Protein AF-A0A7J9XKJ0-F1 (afdb_monomer)

Foldseek 3Di:
DDYDDDDDDDDDDDDDDDDDDDDDDDDDDDDDDDDDDDDDDDDDDDDDDDDDDDDDDDDDDDDDDDDDDDDDDDPDPPVVVVVVVVVVVVVVPPPPPDDDDDDDDDPDDQADEAEEEEADFAQDCFQLQADDPVSQLNLLQQFWFQWAAAFQGADTDGWQFPDWDDPDQFKIKTFGDPPAAWLVRHHQWLVLLQLLLLLSCLQVHPNHDNVLCVQWPHWDDPDRGMIMTGGPGGFLCVSQSRRFSSRGRADPVQADSRDGRPDDPGIHRGQWDFPDDDGQAKTKTAGGPRHDTDFFASYGIYMYGHDNALVVLLVCQLVVVHFKYFDDNALVSVVVQVPRPQKDKDWAFEFKFKWKFFQCDDDFDLVDLLLLLLLLLQDDLVCLCCFLRVPQWFFAQFLGDPQAPLDDNQLCVVRPHRDLVVSVCSCVVVVHDPQGEFEEEEECPPVHNSVVVSVVVSQVRSVVSRNYDYHYDYDHDVVSLVCQLVVVGRMYMDIDHASGRHCLSRQVQDQDAPHPSNSRHHDVLLVVLSSQLRSDPPSVSVSVSSNVSRNVCSSSVSMGIRIGGIGMMMGGPQWDQQNSCGHHGNHRHNSRIGGHPDD

Sequence (599 aa):
MLCGYPDRNAPPLGPPAAKAAVVAPVCCEGGLRGVAYLDRHWIGTTLHGPTPTQREGAPLQCRASRPQTGDRWGEIVTTRRRRLLAAVAAGVLAIGIAGCGQGGDDSGGAGGTVTMGTTDKVTSLDPAGAYDLGSWTLISNMYQKLLTIPPGGNTPEPDAAQGCEFTDDTTYECTLQPGLTFWNGNELTAQDVVHTFRRMVAIDDPDGPAVLFASMESVAATDERTVVFTLKQPDATWPFVLTTPAASIVDADVFPADALLPGTEVVGSGPYQLEQYENGQLAAFGASDSYQGAAQPANDSFIVQYFEQPSALKLAIQQGEVDVAYRSLSPTDIQALRGVEGVKIVEGQGTEIRYMVFYVQGQGPSTNPAVRQAVAQLIDREAIARNAYQGTVEPLYSLIPEGLKYHTDAFRQVYGEPSADKARRILADAGVATPVALTLGYTPSHYGPNLVDEYTEVKRQLEASGLFRVKLASAEWTQYQQLYKEGAYGGYGLGWFPDFPDADNYTAPFLLQDNFYANGYSNPRVTELVAQEQATTDDAARAAAFEEIQRITARQVPVVPIWQGKQIAVAREGVTGIEQTFDPSFIFRFWLVGKSSEQ

Structure (mmCIF, N/CA/C/O backbone):
data_AF-A0A7J9XKJ0-F1
#
_entry.id   AF-A0A7J9XKJ0-F1
#
loop_
_atom_site.group_PDB
_atom_site.id
_atom_site.type_symbol
_atom_site.label_atom_id
_atom_site.label_alt_id
_atom_site.label_comp_id
_atom_site.label_asym_id
_atom_site.label_entity_id
_atom_site.label_seq_id
_atom_site.pdbx_PDB_ins_code
_atom_site.Cartn_x
_atom_site.Cartn_y
_atom_site.Cartn_z
_atom_site.occupancy
_atom_site.B_iso_or_equiv
_atom_site.auth_seq_id
_atom_site.auth_comp_id
_atom_site.auth_asym_id
_atom_site.auth_atom_id
_atom_site.pdbx_PDB_model_num
ATOM 1 N N . MET A 1 1 ? 13.213 71.606 8.385 1.00 28.48 1 MET A N 1
ATOM 2 C CA . MET A 1 1 ? 14.656 71.832 8.621 1.00 28.48 1 MET A CA 1
ATOM 3 C C . MET A 1 1 ? 15.349 70.476 8.551 1.00 28.48 1 MET A C 1
ATOM 5 O O . MET A 1 1 ? 15.040 69.638 9.378 1.00 28.48 1 MET A O 1
ATOM 9 N N . LEU A 1 2 ? 15.977 70.188 7.400 1.00 27.09 2 LEU A N 1
ATOM 10 C CA . LEU A 1 2 ? 17.412 69.857 7.204 1.00 27.09 2 LEU A CA 1
ATOM 11 C C . LEU A 1 2 ? 17.738 68.363 7.461 1.00 27.09 2 LEU A C 1
ATOM 13 O O . LEU A 1 2 ? 17.717 67.937 8.603 1.00 27.09 2 LEU A O 1
ATOM 17 N N . CYS A 1 3 ? 17.791 67.521 6.412 1.00 25.05 3 CYS A N 1
ATOM 18 C CA . CYS A 1 3 ? 18.970 67.115 5.588 1.00 25.05 3 CYS A CA 1
ATOM 19 C C . CYS A 1 3 ? 19.741 65.921 6.212 1.00 25.05 3 CYS A C 1
ATOM 21 O O . CYS A 1 3 ? 20.040 65.982 7.392 1.00 25.05 3 CYS A O 1
ATOM 23 N N . GLY A 1 4 ? 20.136 64.833 5.530 1.00 23.56 4 GLY A N 1
ATOM 24 C CA . GLY A 1 4 ? 20.135 64.480 4.105 1.00 23.56 4 GLY A CA 1
ATOM 25 C C . GLY A 1 4 ? 20.572 63.013 3.851 1.00 23.56 4 GLY A C 1
ATOM 26 O O . GLY A 1 4 ? 20.922 62.291 4.780 1.00 23.56 4 GLY A O 1
ATOM 27 N N . TYR A 1 5 ? 20.515 62.603 2.578 1.00 28.86 5 TYR A N 1
ATOM 28 C CA . TYR A 1 5 ? 21.015 61.343 1.973 1.00 28.86 5 TYR A CA 1
ATOM 29 C C . TYR A 1 5 ? 22.473 61.525 1.464 1.00 28.86 5 TYR A C 1
ATOM 31 O O . TYR A 1 5 ? 22.868 62.688 1.313 1.00 28.86 5 TYR A O 1
ATOM 39 N N . PRO A 1 6 ? 23.290 60.464 1.211 1.00 40.00 6 PRO A N 1
ATOM 40 C CA . PRO A 1 6 ? 23.245 59.639 -0.033 1.00 40.00 6 PRO A CA 1
ATOM 41 C C . PRO A 1 6 ? 23.470 58.106 0.175 1.00 40.00 6 PRO A C 1
ATOM 43 O O . PRO A 1 6 ? 24.102 57.708 1.146 1.00 40.00 6 PRO A O 1
ATOM 46 N N . ASP A 1 7 ? 22.779 57.204 -0.556 1.00 29.38 7 ASP A N 1
ATOM 47 C CA . ASP A 1 7 ? 23.183 56.455 -1.792 1.00 29.38 7 ASP A CA 1
ATOM 48 C C . ASP A 1 7 ? 24.527 55.677 -1.660 1.00 29.38 7 ASP A C 1
ATOM 50 O O . ASP A 1 7 ? 25.499 56.249 -1.188 1.00 29.38 7 ASP A O 1
ATOM 54 N N . ARG A 1 8 ? 24.771 54.425 -2.103 1.00 29.56 8 ARG A N 1
ATOM 55 C CA . ARG A 1 8 ? 24.060 53.354 -2.846 1.00 29.56 8 ARG A CA 1
ATOM 56 C C . ARG A 1 8 ? 24.976 52.094 -2.877 1.00 29.56 8 ARG A C 1
ATOM 58 O O . ARG A 1 8 ? 26.187 52.240 -2.755 1.00 29.56 8 ARG A O 1
ATOM 65 N N . ASN A 1 9 ? 24.402 50.920 -3.186 1.00 28.86 9 ASN A N 1
ATOM 66 C CA . ASN A 1 9 ? 25.014 49.638 -3.635 1.00 28.86 9 ASN A CA 1
ATOM 67 C C . ASN A 1 9 ? 25.468 48.581 -2.596 1.00 28.86 9 ASN A C 1
ATOM 69 O O . ASN A 1 9 ? 26.629 48.542 -2.201 1.00 28.86 9 ASN A O 1
ATOM 73 N N . ALA A 1 10 ? 24.595 47.597 -2.329 1.00 30.72 10 ALA A N 1
ATOM 74 C CA . ALA A 1 10 ? 24.960 46.196 -2.059 1.00 30.72 10 ALA A CA 1
ATOM 75 C C . ALA A 1 10 ? 23.803 45.258 -2.503 1.00 30.72 10 ALA A C 1
ATOM 77 O O . ALA A 1 10 ? 22.643 45.638 -2.330 1.00 30.72 10 ALA A O 1
ATOM 78 N N . PRO A 1 11 ? 24.071 44.084 -3.113 1.00 32.09 11 PRO A N 1
ATOM 79 C CA . PRO A 1 11 ? 23.037 43.153 -3.586 1.00 32.09 11 PRO A CA 1
ATOM 80 C C . PRO A 1 11 ? 22.364 42.394 -2.422 1.00 32.09 11 PRO A C 1
ATOM 82 O O . PRO A 1 11 ? 22.970 42.276 -1.354 1.00 32.09 11 PRO A O 1
ATOM 85 N N . PRO A 1 12 ? 21.135 41.863 -2.596 1.00 33.41 12 PRO A N 1
ATOM 86 C CA . PRO A 1 12 ? 20.435 41.159 -1.527 1.00 33.41 12 PRO A CA 1
ATOM 87 C C . PRO A 1 12 ? 21.107 39.816 -1.210 1.00 33.41 12 PRO A C 1
ATOM 89 O O . PRO A 1 12 ? 21.382 39.005 -2.094 1.00 33.41 12 PRO A O 1
ATOM 92 N N . LEU A 1 13 ? 21.364 39.609 0.081 1.00 32.16 13 LEU A N 1
ATOM 93 C CA . LEU A 1 13 ? 21.807 38.353 0.678 1.00 32.16 13 LEU A CA 1
ATOM 94 C C . LEU A 1 13 ? 20.702 37.298 0.519 1.00 32.16 13 LEU A C 1
ATOM 96 O O . LEU A 1 13 ? 19.570 37.519 0.946 1.00 32.16 13 LEU A O 1
ATOM 100 N N . GLY A 1 14 ? 21.039 36.161 -0.090 1.00 31.11 14 GLY A N 1
ATOM 101 C CA . GLY A 1 14 ? 20.191 34.969 -0.078 1.00 31.11 14 GLY A CA 1
ATOM 102 C C . GLY A 1 14 ? 20.093 34.352 1.328 1.00 31.11 14 GLY A C 1
ATOM 103 O O . GLY A 1 14 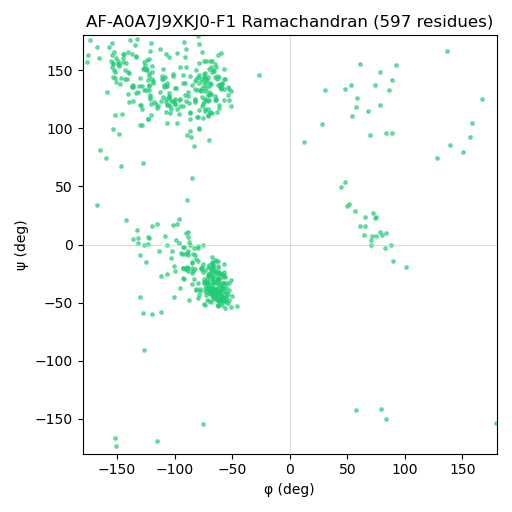? 20.971 34.594 2.164 1.00 31.11 14 GLY A O 1
ATOM 104 N N . PRO A 1 15 ? 19.039 33.565 1.609 1.00 33.47 15 PRO A N 1
ATOM 105 C CA . PRO A 1 15 ? 18.861 32.909 2.901 1.00 33.47 15 PRO A CA 1
ATOM 106 C C . PRO A 1 15 ? 19.957 31.853 3.162 1.00 33.47 15 PRO A C 1
ATOM 108 O O . PRO A 1 15 ? 20.493 31.266 2.218 1.00 33.47 15 PRO A O 1
ATOM 111 N N . PRO A 1 16 ? 20.328 31.621 4.435 1.00 30.16 16 PRO A N 1
ATOM 112 C CA . PRO A 1 16 ? 21.474 30.795 4.792 1.00 30.16 16 PRO A CA 1
ATOM 113 C C . PRO A 1 16 ? 21.209 29.305 4.551 1.00 30.16 16 PRO A C 1
ATOM 115 O O . PRO A 1 16 ? 20.183 28.762 4.949 1.00 30.16 16 PRO A O 1
ATOM 118 N N . ALA A 1 17 ? 22.194 28.638 3.948 1.00 27.08 17 ALA A N 1
ATOM 119 C CA . ALA A 1 17 ? 22.252 27.190 3.820 1.00 27.08 17 ALA A CA 1
ATOM 120 C C . ALA A 1 17 ? 22.303 26.525 5.206 1.00 27.08 17 ALA A C 1
ATOM 122 O O . ALA A 1 17 ? 23.265 26.709 5.960 1.00 27.08 17 ALA A O 1
ATOM 123 N N . ALA A 1 18 ? 21.287 25.723 5.524 1.00 26.06 18 ALA A N 1
ATOM 124 C CA . ALA A 1 18 ? 21.330 24.795 6.641 1.00 26.06 18 ALA A CA 1
ATOM 125 C C . ALA A 1 18 ? 22.353 23.694 6.323 1.00 26.06 18 ALA A C 1
ATOM 127 O O . ALA A 1 18 ? 22.195 22.909 5.390 1.00 26.06 18 ALA A O 1
ATOM 128 N N . LYS A 1 19 ? 23.448 23.668 7.085 1.00 25.61 19 LYS A N 1
ATOM 129 C CA . LYS A 1 19 ? 24.409 22.565 7.074 1.00 25.61 19 LYS A CA 1
ATOM 130 C C . LYS A 1 19 ? 23.754 21.356 7.737 1.00 25.61 19 LYS A C 1
ATOM 132 O O . LYS A 1 19 ? 23.555 21.369 8.947 1.00 25.61 19 LYS A O 1
ATOM 137 N N . ALA A 1 20 ? 23.470 20.316 6.959 1.00 24.34 20 ALA A N 1
ATOM 138 C CA . ALA A 1 20 ? 23.183 18.993 7.493 1.00 24.34 20 ALA A CA 1
ATOM 139 C C . ALA A 1 20 ? 24.432 18.479 8.230 1.00 24.34 20 ALA A C 1
ATOM 141 O O . ALA A 1 20 ? 25.497 18.294 7.635 1.00 24.34 20 ALA A O 1
ATOM 142 N N . ALA A 1 21 ? 24.317 18.313 9.545 1.00 23.77 21 ALA A N 1
ATOM 143 C CA . ALA A 1 21 ? 25.316 17.631 10.346 1.00 23.77 21 ALA A CA 1
ATOM 144 C C . ALA A 1 21 ? 25.185 16.126 10.088 1.00 23.77 21 ALA A C 1
ATOM 146 O O . ALA A 1 21 ? 24.221 15.491 10.499 1.00 23.77 21 ALA A O 1
ATOM 147 N N . VAL A 1 22 ? 26.167 15.568 9.383 1.00 23.45 22 VAL A N 1
ATOM 148 C CA . VAL A 1 22 ? 26.364 14.125 9.257 1.00 23.45 22 VAL A CA 1
ATOM 149 C C . VAL A 1 22 ? 26.862 13.611 10.607 1.00 23.45 22 VAL A C 1
ATOM 151 O O . VAL A 1 22 ? 27.987 13.915 11.007 1.00 23.45 22 VAL A O 1
ATOM 154 N N . VAL A 1 23 ? 26.034 12.842 11.311 1.00 23.50 23 VAL A N 1
ATOM 155 C CA . VAL A 1 23 ? 26.451 12.063 12.482 1.00 23.50 23 VAL A CA 1
ATOM 156 C C . VAL A 1 23 ? 26.485 10.598 12.062 1.00 23.50 23 VAL A C 1
ATOM 158 O O . VAL A 1 23 ? 25.452 9.966 11.879 1.00 23.50 23 VAL A O 1
ATOM 161 N N . ALA A 1 24 ? 27.694 10.073 11.863 1.00 23.08 24 ALA A N 1
ATOM 162 C CA . ALA A 1 24 ? 27.938 8.650 11.661 1.00 23.08 24 ALA A CA 1
ATOM 163 C C . ALA A 1 24 ? 28.137 7.967 13.029 1.00 23.08 24 ALA A C 1
ATOM 165 O O . ALA A 1 24 ? 28.943 8.464 13.824 1.00 23.08 24 ALA A O 1
ATOM 166 N N . PRO A 1 25 ? 27.472 6.835 13.325 1.00 25.08 25 PRO A N 1
ATOM 167 C CA . PRO A 1 25 ? 27.760 6.066 14.524 1.00 25.08 25 PRO A CA 1
ATOM 168 C C . PRO A 1 25 ? 28.970 5.150 14.293 1.00 25.08 25 PRO A C 1
ATOM 170 O O . PRO A 1 25 ? 29.010 4.338 13.370 1.00 25.08 25 PRO A O 1
ATOM 173 N N . VAL A 1 26 ? 29.971 5.289 15.160 1.00 23.88 26 VAL A N 1
ATOM 174 C CA . VAL A 1 26 ? 31.074 4.336 15.317 1.00 23.88 26 VAL A CA 1
ATOM 175 C C . VAL A 1 26 ? 30.614 3.267 16.307 1.00 23.88 26 VAL A C 1
ATOM 177 O O . VAL A 1 26 ? 30.415 3.564 17.484 1.00 23.88 26 VAL A O 1
ATOM 180 N N . CYS A 1 27 ? 30.455 2.025 15.851 1.00 22.47 27 CYS A N 1
ATOM 181 C CA . CYS A 1 27 ? 30.275 0.874 16.735 1.00 22.47 27 CYS A CA 1
ATOM 182 C C . CYS A 1 27 ? 31.636 0.373 17.243 1.00 22.47 27 CYS A C 1
ATOM 184 O O . CYS A 1 27 ? 32.504 0.009 16.452 1.00 22.47 27 CYS A O 1
ATOM 186 N N . CYS A 1 28 ? 31.779 0.293 18.568 1.00 22.23 28 CYS A N 1
ATOM 187 C CA . CYS A 1 28 ? 32.747 -0.562 19.255 1.00 22.23 28 CYS A CA 1
ATOM 188 C C . CYS A 1 28 ? 31.966 -1.522 20.164 1.00 22.23 28 CYS A C 1
ATOM 190 O O . CYS A 1 28 ? 31.249 -1.076 21.058 1.00 22.23 28 CYS A O 1
ATOM 192 N N . GLU A 1 29 ? 32.112 -2.829 19.951 1.00 24.86 29 GLU A N 1
ATOM 193 C CA . GLU A 1 29 ? 31.654 -3.867 20.881 1.00 24.86 29 GLU A CA 1
ATOM 194 C C . GLU A 1 29 ? 32.640 -4.037 22.050 1.00 24.86 29 GLU A C 1
ATOM 196 O O . GLU A 1 29 ? 33.855 -4.008 21.849 1.00 24.86 29 GLU A O 1
ATOM 201 N N . GLY A 1 30 ? 32.117 -4.312 23.256 1.00 25.55 30 GLY A N 1
ATOM 202 C CA . GLY A 1 30 ? 32.863 -5.039 24.295 1.00 25.55 30 GLY A CA 1
ATOM 203 C C . GLY A 1 30 ? 32.742 -4.546 25.747 1.00 25.55 30 GLY A C 1
ATOM 204 O O . GLY A 1 30 ? 33.617 -3.849 26.237 1.00 25.55 30 GLY A O 1
ATOM 205 N N . GLY A 1 31 ? 31.700 -5.001 26.454 1.00 22.94 31 GLY A N 1
ATOM 206 C CA . GLY A 1 31 ? 31.771 -5.616 27.796 1.00 22.94 31 GLY A CA 1
ATOM 207 C C . GLY A 1 31 ? 32.450 -4.930 29.007 1.00 22.94 31 GLY A C 1
ATOM 208 O O . GLY A 1 31 ? 33.657 -5.008 29.181 1.00 22.94 31 GLY A O 1
ATOM 209 N N . LEU A 1 32 ? 31.590 -4.531 29.960 1.00 24.45 32 LEU A N 1
ATOM 210 C CA . LEU A 1 32 ? 31.690 -4.624 31.439 1.00 24.45 32 LEU A CA 1
ATOM 211 C C . LEU A 1 32 ? 32.721 -3.802 32.262 1.00 24.45 32 LEU A C 1
ATOM 213 O O . LEU A 1 32 ? 33.896 -4.123 32.356 1.00 24.45 32 LEU A O 1
ATOM 217 N N . ARG A 1 33 ? 32.122 -2.904 33.072 1.00 26.30 33 ARG A N 1
ATOM 218 C CA . ARG A 1 33 ? 32.433 -2.452 34.454 1.00 26.30 33 ARG A CA 1
ATOM 219 C C . ARG A 1 33 ? 33.816 -1.856 34.777 1.00 26.30 33 ARG A C 1
ATOM 221 O O . ARG A 1 33 ? 34.801 -2.567 34.915 1.00 26.30 33 ARG A O 1
ATOM 228 N N . GLY A 1 34 ? 33.791 -0.588 35.203 1.00 23.84 34 GLY A N 1
ATOM 229 C CA . GLY A 1 34 ? 34.769 -0.024 36.141 1.00 23.84 34 GLY A CA 1
ATOM 230 C C . GLY A 1 34 ? 34.862 1.499 36.084 1.00 23.84 34 GLY A C 1
ATOM 231 O O . GLY A 1 34 ? 35.448 2.046 35.161 1.00 23.84 34 GLY A O 1
ATOM 232 N N . VAL A 1 35 ? 34.297 2.184 37.079 1.00 22.73 35 VAL A N 1
ATOM 233 C CA . VAL A 1 35 ? 34.449 3.632 37.295 1.00 22.73 35 VAL A CA 1
ATOM 234 C C . VAL A 1 35 ? 35.869 3.936 37.783 1.00 22.73 35 VAL A C 1
ATOM 236 O O . VAL A 1 35 ? 36.282 3.372 38.794 1.00 22.73 35 VAL A O 1
ATOM 239 N N . ALA A 1 36 ? 36.570 4.873 37.138 1.00 23.61 36 ALA A N 1
ATOM 240 C CA . ALA A 1 36 ? 37.615 5.690 37.763 1.00 23.61 36 ALA A CA 1
ATOM 241 C C . ALA A 1 36 ? 37.849 6.986 36.962 1.00 23.61 36 ALA A C 1
ATOM 243 O O . ALA A 1 36 ? 37.985 6.969 35.742 1.00 23.61 36 ALA A O 1
ATOM 244 N N . TYR A 1 37 ? 37.872 8.104 37.685 1.00 21.03 37 TYR A N 1
ATOM 245 C CA . TYR A 1 37 ? 38.185 9.463 37.232 1.00 21.03 37 TYR A CA 1
ATOM 246 C C . TYR A 1 37 ? 39.698 9.747 37.370 1.00 21.03 37 TYR A C 1
ATOM 248 O O . TYR A 1 37 ? 40.351 9.044 38.140 1.00 21.03 37 TYR A O 1
ATOM 256 N N . LEU A 1 38 ? 40.161 10.859 36.759 1.00 24.95 38 LEU A N 1
ATOM 257 C CA . LEU A 1 38 ? 41.477 11.550 36.887 1.00 24.95 38 LEU A CA 1
ATOM 258 C C . LEU A 1 38 ? 42.583 11.055 35.926 1.00 24.95 38 LEU A C 1
ATOM 260 O O . LEU A 1 38 ? 42.719 9.862 35.709 1.00 24.95 38 LEU A O 1
ATOM 264 N N . ASP A 1 39 ? 43.464 11.869 35.335 1.00 24.09 39 ASP A N 1
ATOM 265 C CA . ASP A 1 39 ? 43.624 13.324 35.185 1.00 24.09 39 ASP A CA 1
ATOM 266 C C . ASP A 1 39 ? 44.707 13.567 34.095 1.00 24.09 39 ASP A C 1
ATOM 268 O O . ASP A 1 39 ? 45.404 12.656 33.651 1.00 24.09 39 ASP A O 1
ATOM 272 N N . ARG A 1 40 ? 44.813 14.831 33.695 1.00 28.81 40 ARG A N 1
ATOM 273 C CA . ARG A 1 40 ? 45.697 15.555 32.760 1.00 28.81 40 ARG A CA 1
ATOM 274 C C . ARG A 1 40 ? 47.131 15.070 32.429 1.00 28.81 40 ARG A C 1
ATOM 276 O O . ARG A 1 40 ? 47.932 14.762 33.298 1.00 28.81 40 ARG A O 1
ATOM 283 N N . HIS A 1 41 ? 47.461 15.335 31.152 1.00 26.14 41 HIS A N 1
ATOM 284 C CA . HIS A 1 41 ? 48.678 15.962 30.573 1.00 26.14 41 HIS A CA 1
ATOM 285 C C . HIS A 1 41 ? 50.081 15.353 30.817 1.00 26.14 41 HIS A C 1
ATOM 287 O O . HIS A 1 41 ? 50.569 15.357 31.936 1.00 26.14 41 HIS A O 1
ATOM 293 N N . TRP A 1 42 ? 50.826 15.074 29.734 1.00 23.94 42 TRP A N 1
ATOM 294 C CA . TRP A 1 42 ? 51.990 15.856 29.234 1.00 23.94 42 TRP A CA 1
ATOM 295 C C . TRP A 1 42 ? 52.789 15.054 28.176 1.00 23.94 42 TRP A C 1
ATOM 297 O O . TRP A 1 42 ? 53.218 13.938 28.426 1.00 23.94 42 TRP A O 1
ATOM 307 N N . ILE A 1 43 ? 52.965 15.679 27.004 1.00 28.58 43 ILE A N 1
ATOM 308 C CA . ILE A 1 43 ? 54.198 15.870 26.202 1.00 28.58 43 ILE A CA 1
ATOM 309 C C . ILE A 1 43 ? 55.149 14.689 25.910 1.00 28.58 43 ILE A C 1
ATOM 311 O O . ILE A 1 43 ? 55.704 14.075 26.810 1.00 28.58 43 ILE A O 1
ATOM 315 N N . GLY A 1 44 ? 55.552 14.599 24.631 1.00 25.42 44 GLY A N 1
ATOM 316 C CA . GLY A 1 44 ? 56.993 14.567 24.323 1.00 25.42 44 GLY A CA 1
ATOM 317 C C . GLY A 1 44 ? 57.521 13.436 23.447 1.00 25.42 44 GLY A C 1
ATOM 318 O O . GLY A 1 44 ? 58.195 12.546 23.935 1.00 25.42 44 GLY A O 1
ATOM 319 N N . THR A 1 45 ? 57.240 13.534 22.151 1.00 27.08 45 THR A N 1
ATOM 320 C CA . THR A 1 45 ? 58.165 13.408 21.006 1.00 27.08 45 THR A CA 1
ATOM 321 C C . THR A 1 45 ? 59.419 12.499 21.086 1.00 27.08 45 THR A C 1
ATOM 323 O O . THR A 1 45 ? 60.326 12.741 21.878 1.00 27.08 45 THR A O 1
ATOM 326 N N . THR A 1 46 ? 59.581 11.693 20.013 1.00 27.86 46 THR A N 1
ATOM 327 C CA . THR A 1 46 ? 60.842 11.334 19.288 1.00 27.86 46 THR A CA 1
ATOM 328 C C . THR A 1 46 ? 61.829 10.348 19.968 1.00 27.86 46 THR A C 1
ATOM 330 O O . THR A 1 46 ? 62.088 10.479 21.148 1.00 27.86 46 THR A O 1
ATOM 333 N N . LEU A 1 47 ? 62.470 9.335 19.351 1.00 29.52 47 LEU A N 1
ATOM 334 C CA . LEU A 1 47 ? 63.001 9.090 17.993 1.00 29.52 47 LEU A CA 1
ATOM 335 C C . LEU A 1 47 ? 63.334 7.582 17.768 1.00 29.52 47 LEU A C 1
ATOM 337 O O . LEU A 1 47 ? 63.656 6.873 18.713 1.00 29.52 47 LEU A O 1
ATOM 341 N N . HIS A 1 48 ? 63.414 7.211 16.478 1.00 31.02 48 HIS A N 1
ATOM 342 C CA . HIS A 1 48 ? 64.298 6.210 15.826 1.00 31.02 48 HIS A CA 1
ATOM 343 C C . HIS A 1 48 ? 64.013 4.686 15.905 1.00 31.02 48 HIS A C 1
ATOM 345 O O . HIS A 1 48 ? 64.048 4.068 16.960 1.00 31.02 48 HIS A O 1
ATOM 351 N N . GLY A 1 49 ? 63.827 4.078 14.714 1.00 25.62 49 GLY A N 1
ATOM 352 C CA . GLY A 1 49 ? 63.928 2.624 14.438 1.00 25.62 49 GLY A CA 1
ATOM 353 C C . GLY A 1 49 ? 65.393 2.128 14.379 1.00 25.62 49 GLY A C 1
ATOM 354 O O . GLY A 1 49 ? 66.237 2.822 14.943 1.00 25.62 49 GLY A O 1
ATOM 355 N N . PRO A 1 50 ? 65.773 1.026 13.674 1.00 42.34 50 PRO A N 1
ATOM 356 C CA . PRO A 1 50 ? 65.002 0.184 12.741 1.00 42.34 50 PRO A CA 1
ATOM 357 C C . PRO A 1 50 ? 65.215 -1.366 12.836 1.00 42.34 50 PRO A C 1
ATOM 359 O O . PRO A 1 50 ? 66.142 -1.870 13.461 1.00 42.34 50 PRO A O 1
ATOM 362 N N . THR A 1 51 ? 64.422 -2.081 12.019 1.00 31.73 51 THR A N 1
ATOM 363 C CA . THR A 1 51 ? 64.671 -3.365 11.296 1.00 31.73 51 THR A CA 1
ATOM 364 C C . THR A 1 51 ? 64.612 -4.752 11.987 1.00 31.73 51 THR A C 1
ATOM 366 O O . THR A 1 51 ? 64.904 -4.885 13.171 1.00 31.73 51 THR A O 1
ATOM 369 N N . PRO A 1 52 ? 64.200 -5.801 11.225 1.00 39.88 52 PRO A N 1
ATOM 370 C CA . PRO A 1 52 ? 63.557 -7.014 11.731 1.00 39.88 52 PRO A CA 1
ATOM 371 C C . PRO A 1 52 ? 64.478 -8.243 11.759 1.00 39.88 52 PRO A C 1
ATOM 373 O O . PRO A 1 52 ? 65.448 -8.335 11.008 1.00 39.88 52 PRO A O 1
ATOM 376 N N . THR A 1 53 ? 64.097 -9.257 12.536 1.00 32.22 53 THR A N 1
ATOM 377 C CA . THR A 1 53 ? 64.619 -10.623 12.402 1.00 32.22 53 THR A CA 1
ATOM 378 C C . THR A 1 53 ? 63.471 -11.628 12.328 1.00 32.22 53 THR A C 1
ATOM 380 O O . THR A 1 53 ? 62.643 -11.735 13.228 1.00 32.22 53 THR A O 1
ATOM 383 N N . GLN A 1 54 ? 63.424 -12.365 11.215 1.00 34.03 54 GLN A N 1
ATOM 384 C CA . GLN A 1 54 ? 62.641 -13.589 11.065 1.00 34.03 54 GLN A CA 1
ATOM 385 C C . GLN A 1 54 ? 63.231 -14.696 11.945 1.00 34.03 54 GLN A C 1
ATOM 387 O O . GLN A 1 54 ? 64.445 -14.906 11.934 1.00 34.03 54 GLN A O 1
ATOM 392 N N . ARG A 1 55 ? 62.370 -15.470 12.613 1.00 30.73 55 ARG A N 1
ATOM 393 C CA . ARG A 1 55 ? 62.645 -16.876 12.931 1.00 30.73 55 ARG A CA 1
ATOM 394 C C . ARG A 1 55 ? 61.391 -17.721 12.755 1.00 30.73 55 ARG A C 1
ATOM 396 O O . ARG A 1 55 ? 60.321 -17.391 13.255 1.00 30.73 55 ARG A O 1
ATOM 403 N N . GLU A 1 56 ? 61.593 -18.802 12.016 1.00 35.19 56 GLU A N 1
ATOM 404 C CA . GLU A 1 56 ? 60.681 -19.903 11.741 1.00 35.19 56 GLU A CA 1
ATOM 405 C C . GLU A 1 56 ? 60.261 -20.619 13.036 1.00 35.19 56 GLU A C 1
ATOM 407 O O . GLU A 1 56 ? 61.085 -20.868 13.917 1.00 35.19 56 GLU A O 1
ATOM 412 N N . GLY A 1 57 ? 58.976 -20.969 13.136 1.00 31.78 57 GLY A N 1
ATOM 413 C CA . GLY A 1 57 ? 58.416 -21.798 14.202 1.00 31.78 57 GLY A CA 1
ATOM 414 C C . GLY A 1 57 ? 57.903 -23.126 13.644 1.00 31.78 57 GLY A C 1
ATOM 415 O O . GLY A 1 57 ? 57.014 -23.143 12.796 1.00 31.78 57 GLY A O 1
ATOM 416 N N . ALA A 1 58 ? 58.478 -24.229 14.125 1.00 33.19 58 ALA A N 1
ATOM 417 C CA . ALA A 1 58 ? 58.045 -25.605 13.882 1.00 33.19 58 ALA A CA 1
ATOM 418 C C . ALA A 1 58 ? 56.747 -25.951 14.659 1.00 33.19 58 ALA A C 1
ATOM 420 O O . ALA A 1 58 ? 56.455 -25.302 15.667 1.00 33.19 58 ALA A O 1
ATOM 421 N N . PRO A 1 59 ? 55.968 -26.972 14.238 1.00 34.28 59 PRO A N 1
ATOM 422 C CA . PRO A 1 59 ? 54.634 -27.228 14.775 1.00 34.28 59 PRO A CA 1
ATOM 423 C C . PRO A 1 59 ? 54.677 -28.065 16.062 1.00 34.28 59 PRO A C 1
ATOM 425 O O . PRO A 1 59 ? 55.383 -29.072 16.143 1.00 34.28 59 PRO A O 1
ATOM 428 N N . LEU A 1 60 ? 53.867 -27.686 17.054 1.00 33.06 60 LEU A N 1
ATOM 429 C CA . LEU A 1 60 ? 53.625 -28.478 18.260 1.00 33.06 60 LEU A CA 1
ATOM 430 C C . LEU A 1 60 ? 52.345 -29.310 18.108 1.00 33.06 60 LEU A C 1
ATOM 432 O O . LEU A 1 60 ? 51.265 -28.796 17.829 1.00 33.06 60 LEU A O 1
ATOM 436 N N . GLN A 1 61 ? 52.504 -30.619 18.299 1.00 30.09 61 GLN A N 1
ATOM 437 C CA . GLN A 1 61 ? 51.449 -31.625 18.364 1.00 30.09 61 GLN A CA 1
ATOM 438 C C . GLN A 1 61 ? 50.683 -31.524 19.691 1.00 30.09 61 GLN A C 1
ATOM 440 O O . GLN A 1 61 ? 51.293 -31.552 20.761 1.00 30.09 61 GLN A O 1
ATOM 445 N N . CYS A 1 62 ? 49.348 -31.519 19.637 1.00 25.97 62 CYS A N 1
ATOM 446 C CA . CYS A 1 62 ? 48.495 -31.736 20.806 1.00 25.97 62 CYS A CA 1
ATOM 447 C C . CYS A 1 62 ? 47.957 -33.174 20.824 1.00 25.97 62 CYS A C 1
ATOM 449 O O . CYS A 1 62 ? 47.319 -33.644 19.884 1.00 25.97 62 CYS A O 1
ATOM 451 N N . ARG A 1 63 ? 48.240 -33.868 21.932 1.00 27.77 63 ARG A N 1
ATOM 452 C CA . ARG A 1 63 ? 47.741 -35.200 22.296 1.00 27.77 63 ARG A CA 1
ATOM 453 C C . ARG A 1 63 ? 46.250 -35.134 22.636 1.00 27.77 63 ARG A C 1
ATOM 455 O O . ARG A 1 63 ? 45.847 -34.334 23.473 1.00 27.77 63 ARG A O 1
ATOM 462 N N . ALA A 1 64 ? 45.473 -36.037 22.048 1.00 30.00 64 ALA A N 1
ATOM 463 C CA . ALA A 1 64 ? 44.079 -36.285 22.392 1.00 30.00 64 ALA A CA 1
ATOM 464 C C . ALA A 1 64 ? 43.956 -37.106 23.690 1.00 30.00 64 ALA A C 1
ATOM 466 O O . ALA A 1 64 ? 44.592 -38.153 23.831 1.00 30.00 64 ALA A O 1
ATOM 467 N N . SER A 1 65 ? 43.094 -36.667 24.606 1.00 30.23 65 SER A N 1
ATOM 468 C CA . SER A 1 65 ? 42.572 -37.462 25.721 1.00 30.23 65 SER A CA 1
ATOM 469 C C . SER A 1 65 ? 41.107 -37.822 25.445 1.00 30.23 65 SER A C 1
ATOM 471 O O . SER A 1 65 ? 40.275 -36.965 25.164 1.00 30.23 65 SER A O 1
ATOM 473 N N . ARG A 1 66 ? 40.799 -39.124 25.492 1.00 32.97 66 ARG A N 1
ATOM 474 C CA . ARG A 1 66 ? 39.434 -39.670 25.419 1.00 32.97 66 ARG A CA 1
ATOM 475 C C . ARG A 1 66 ? 38.672 -39.382 26.721 1.00 32.97 66 ARG A C 1
ATOM 477 O O . ARG A 1 66 ? 39.260 -39.605 27.780 1.00 32.97 66 ARG A O 1
ATOM 484 N N . PRO A 1 67 ? 37.371 -39.052 26.680 1.00 32.38 67 PRO A N 1
ATOM 485 C CA . PRO A 1 67 ? 36.484 -39.231 27.820 1.00 32.38 67 PRO A CA 1
ATOM 486 C C . PRO A 1 67 ? 35.778 -40.594 27.773 1.00 32.38 67 PRO A C 1
ATOM 488 O O . PRO A 1 67 ? 35.475 -41.132 26.708 1.00 32.38 67 PRO A O 1
ATOM 491 N N . GLN A 1 68 ? 35.556 -41.140 28.966 1.00 32.25 68 GLN A N 1
ATOM 492 C CA . GLN A 1 68 ? 34.854 -42.387 29.247 1.00 32.25 68 GLN A CA 1
ATOM 493 C C . GLN A 1 68 ? 33.340 -42.238 29.046 1.00 32.25 68 GLN A C 1
ATOM 495 O O . GLN A 1 68 ? 32.754 -41.204 29.360 1.00 32.25 68 GLN A O 1
ATOM 500 N N . THR A 1 69 ? 32.723 -43.305 28.549 1.00 37.72 69 THR A N 1
ATOM 501 C CA . THR A 1 69 ? 31.278 -43.501 28.427 1.00 37.72 69 THR A CA 1
ATOM 502 C C . THR A 1 69 ? 30.633 -43.759 29.789 1.00 37.72 69 THR A C 1
ATOM 504 O O . THR A 1 69 ? 31.153 -44.532 30.593 1.00 37.72 69 THR A O 1
ATOM 507 N N . GLY A 1 70 ? 29.467 -43.155 30.012 1.00 28.75 70 GLY A N 1
ATOM 508 C CA . GLY A 1 70 ? 28.593 -43.417 31.151 1.00 28.75 70 GLY A CA 1
ATOM 509 C C . GLY A 1 70 ? 27.149 -43.090 30.787 1.00 28.75 70 GLY A C 1
ATOM 510 O O . GLY A 1 70 ? 26.756 -41.927 30.782 1.00 28.75 70 GLY A O 1
ATOM 511 N N . ASP A 1 71 ? 26.390 -44.133 30.454 1.00 39.78 71 ASP A N 1
ATOM 512 C CA . ASP A 1 71 ? 24.946 -44.119 30.232 1.00 39.78 71 ASP A CA 1
ATOM 513 C C . ASP A 1 71 ? 24.181 -43.660 31.480 1.00 39.78 71 ASP A C 1
ATOM 515 O O . ASP A 1 71 ? 24.441 -44.172 32.571 1.00 39.78 71 ASP A O 1
ATOM 519 N N . ARG A 1 72 ? 23.206 -42.754 31.285 1.00 38.62 72 ARG A N 1
ATOM 520 C CA . ARG A 1 72 ? 21.908 -42.625 31.999 1.00 38.62 72 ARG A CA 1
ATOM 521 C C . ARG A 1 72 ? 21.424 -41.172 32.037 1.00 38.62 72 ARG A C 1
ATOM 523 O O . ARG A 1 72 ? 21.532 -40.567 33.085 1.00 38.62 72 ARG A O 1
ATOM 530 N N . TRP A 1 73 ? 20.820 -40.640 30.970 1.00 31.00 73 TRP A N 1
ATOM 531 C CA . TRP A 1 73 ? 19.863 -39.511 31.052 1.00 31.00 73 TRP A CA 1
ATOM 532 C C . TRP A 1 73 ? 18.995 -39.477 29.781 1.00 31.00 73 TRP A C 1
ATOM 534 O O . TRP A 1 73 ? 19.221 -38.670 28.889 1.00 31.00 73 TRP A O 1
ATOM 544 N N . GLY A 1 74 ? 18.034 -40.404 29.667 1.00 35.31 74 GLY A N 1
ATOM 545 C CA . GLY A 1 74 ? 17.218 -40.584 28.454 1.00 35.31 74 GLY A CA 1
ATOM 546 C C . GLY A 1 74 ? 15.694 -40.557 28.626 1.00 35.31 74 GLY A C 1
ATOM 547 O O . GLY A 1 74 ? 15.001 -40.673 27.626 1.00 35.31 74 GLY A O 1
ATOM 548 N N . GLU A 1 75 ? 15.135 -40.392 29.833 1.00 33.88 75 GLU A N 1
ATOM 549 C CA . GLU A 1 75 ? 13.686 -40.644 30.031 1.00 33.88 75 GLU A CA 1
ATOM 550 C C . GLU A 1 75 ? 12.880 -39.571 30.788 1.00 33.88 75 GLU A C 1
ATOM 552 O O . GLU A 1 75 ? 11.688 -39.755 31.011 1.00 33.88 75 GLU A O 1
ATOM 557 N N . ILE A 1 76 ? 13.447 -38.410 31.144 1.00 40.69 76 ILE A N 1
ATOM 558 C CA . ILE A 1 76 ? 12.715 -37.420 31.975 1.00 40.69 76 ILE A CA 1
ATOM 559 C C . ILE A 1 76 ? 12.164 -36.217 31.174 1.00 40.69 76 ILE A C 1
ATOM 561 O O . ILE A 1 76 ? 11.305 -35.483 31.660 1.00 40.69 76 ILE A O 1
ATOM 565 N N . VAL A 1 77 ? 12.565 -36.022 29.913 1.00 39.28 77 VAL A N 1
ATOM 566 C CA . VAL A 1 77 ? 12.223 -34.794 29.156 1.00 39.28 77 VAL A CA 1
ATOM 567 C C . VAL A 1 77 ? 10.936 -34.922 28.317 1.00 39.28 77 VAL A C 1
ATOM 569 O O . VAL A 1 77 ? 10.290 -33.923 28.005 1.00 39.28 77 VAL A O 1
ATOM 572 N N . THR A 1 78 ? 10.483 -36.137 28.004 1.00 36.59 78 THR A N 1
ATOM 573 C CA . THR A 1 78 ? 9.358 -36.377 27.074 1.00 36.59 78 THR A CA 1
ATOM 574 C C . THR A 1 78 ? 7.972 -36.303 27.728 1.00 36.59 78 THR A C 1
ATOM 576 O O . THR A 1 78 ? 6.981 -36.043 27.046 1.00 36.59 78 THR A O 1
ATOM 579 N N . THR A 1 79 ? 7.870 -36.454 29.050 1.00 34.06 79 THR A N 1
ATOM 580 C CA . THR A 1 79 ? 6.583 -36.472 29.773 1.00 34.06 79 THR A CA 1
ATOM 581 C C . THR A 1 79 ? 6.105 -35.097 30.250 1.00 34.06 79 THR A C 1
ATOM 583 O O . THR A 1 79 ? 4.903 -34.919 30.448 1.00 34.06 79 THR A O 1
ATOM 586 N N . ARG A 1 80 ? 6.988 -34.091 30.375 1.00 36.19 80 ARG A N 1
ATOM 587 C CA . ARG A 1 80 ? 6.589 -32.716 30.756 1.00 36.19 80 ARG A CA 1
ATOM 588 C C . ARG A 1 80 ? 6.008 -31.898 29.597 1.00 36.19 80 ARG A C 1
ATOM 590 O O . ARG A 1 80 ? 5.080 -31.133 29.830 1.00 36.19 80 ARG A O 1
ATOM 597 N N . ARG A 1 81 ? 6.466 -32.101 28.354 1.00 39.50 81 ARG A N 1
ATOM 598 C CA . ARG A 1 81 ? 5.948 -31.368 27.176 1.00 39.50 81 ARG A CA 1
ATOM 599 C C . ARG A 1 81 ? 4.524 -31.774 26.775 1.00 39.50 81 ARG A C 1
ATOM 601 O O . ARG A 1 81 ? 3.740 -30.917 26.392 1.00 39.50 81 ARG A O 1
ATOM 608 N N . ARG A 1 82 ? 4.140 -33.044 26.956 1.00 38.50 82 ARG A N 1
ATOM 609 C CA . ARG A 1 82 ? 2.761 -33.511 26.692 1.00 38.50 82 ARG A CA 1
ATOM 610 C C . ARG A 1 82 ? 1.735 -33.057 27.740 1.00 38.50 82 ARG A C 1
ATOM 612 O O . ARG A 1 82 ? 0.553 -33.008 27.433 1.00 38.50 82 ARG A O 1
ATOM 619 N N . ARG A 1 83 ? 2.168 -32.706 28.958 1.00 35.09 83 ARG A N 1
ATOM 620 C CA . ARG A 1 83 ? 1.273 -32.197 30.017 1.00 35.09 83 ARG A CA 1
ATOM 621 C C . ARG A 1 83 ? 1.004 -30.692 29.918 1.00 35.09 83 ARG A C 1
ATOM 623 O O . ARG A 1 83 ? -0.021 -30.253 30.414 1.00 35.09 83 ARG A O 1
ATOM 630 N N . LEU A 1 84 ? 1.882 -29.932 29.259 1.00 38.41 84 LEU A N 1
ATOM 631 C CA . LEU A 1 84 ? 1.679 -28.502 28.996 1.00 38.41 84 LEU A CA 1
ATOM 632 C C . LEU A 1 84 ? 0.703 -28.264 27.832 1.00 38.41 84 LEU A C 1
ATOM 634 O O . LEU A 1 84 ? -0.180 -27.428 27.959 1.00 38.41 84 LEU A O 1
ATOM 638 N N . LEU A 1 85 ? 0.760 -29.079 26.771 1.00 36.84 85 LEU A N 1
ATOM 639 C CA . LEU A 1 85 ? -0.211 -29.019 25.664 1.00 36.84 85 LEU A CA 1
ATOM 640 C C . LEU A 1 85 ? -1.636 -29.429 26.086 1.00 36.84 85 LEU A C 1
ATOM 642 O O . LEU A 1 85 ? -2.611 -28.875 25.595 1.00 36.84 85 LEU A O 1
ATOM 646 N N . ALA A 1 86 ? -1.775 -30.342 27.052 1.00 36.69 86 ALA A N 1
ATOM 647 C CA . ALA A 1 86 ? -3.081 -30.723 27.597 1.00 36.69 86 ALA A CA 1
ATOM 648 C C . ALA A 1 86 ? -3.670 -29.690 28.582 1.00 36.69 86 ALA A C 1
ATOM 650 O O . ALA A 1 86 ? -4.873 -29.701 28.824 1.00 36.69 86 ALA A O 1
ATOM 651 N N . ALA A 1 87 ? -2.845 -28.805 29.158 1.00 36.41 87 ALA A N 1
ATOM 652 C CA . ALA A 1 87 ? -3.302 -27.781 30.100 1.00 36.41 87 ALA A CA 1
ATOM 653 C C . ALA A 1 87 ? -3.859 -26.533 29.391 1.00 36.41 87 ALA A C 1
ATOM 655 O O . ALA A 1 87 ? -4.792 -25.921 29.902 1.00 36.41 87 ALA A O 1
ATOM 656 N N . VAL A 1 88 ? -3.359 -26.208 28.192 1.00 41.34 88 VAL A N 1
ATOM 657 C CA . VAL A 1 88 ? -3.885 -25.107 27.361 1.00 41.34 88 VAL A CA 1
ATOM 658 C C . VAL A 1 88 ? -5.262 -25.462 26.780 1.00 41.34 88 VAL A C 1
ATOM 660 O O . VAL A 1 88 ? -6.171 -24.641 26.816 1.00 41.34 88 VAL A O 1
ATOM 663 N N . ALA A 1 89 ? -5.483 -26.723 26.389 1.00 36.16 89 ALA A N 1
ATOM 664 C CA . ALA A 1 89 ? -6.797 -27.197 25.937 1.00 36.16 89 ALA A CA 1
ATOM 665 C C . ALA A 1 89 ? -7.864 -27.252 27.057 1.00 36.16 89 ALA A C 1
ATOM 667 O O . ALA A 1 89 ? -9.059 -27.212 26.776 1.00 36.16 89 ALA A O 1
ATOM 668 N N . ALA A 1 90 ? -7.456 -27.335 28.329 1.00 36.53 90 ALA A N 1
ATOM 669 C CA . ALA A 1 90 ? -8.379 -27.403 29.466 1.00 36.53 90 ALA A CA 1
ATOM 670 C C . ALA A 1 90 ? -8.781 -26.021 30.021 1.00 36.53 90 ALA A C 1
ATOM 672 O O . ALA A 1 90 ? -9.818 -25.918 30.673 1.00 36.53 90 ALA A O 1
ATOM 673 N N . GLY A 1 91 ? -7.995 -24.968 29.761 1.00 37.38 91 GLY A N 1
ATOM 674 C CA . GLY A 1 91 ? -8.317 -23.594 30.175 1.00 37.38 91 GLY A CA 1
ATOM 675 C C . GLY A 1 91 ? -9.426 -22.950 29.339 1.00 37.38 91 GLY A C 1
ATOM 676 O O . GLY A 1 91 ? -10.247 -22.217 29.877 1.00 37.38 91 GLY A O 1
ATOM 677 N N . VAL A 1 92 ? -9.510 -23.302 28.053 1.00 42.84 92 VAL A N 1
ATOM 678 C CA . VAL A 1 92 ? -10.511 -22.759 27.114 1.00 42.84 92 VAL A CA 1
ATOM 679 C C . VAL A 1 92 ? -11.903 -23.390 27.310 1.00 42.84 92 VAL A C 1
ATOM 681 O O . VAL A 1 92 ? -12.913 -22.781 26.982 1.00 42.84 92 VAL A O 1
ATOM 684 N N . LEU A 1 93 ? -12.003 -24.574 27.928 1.00 38.69 93 LEU A N 1
ATOM 685 C CA . LEU A 1 93 ? -13.287 -25.269 28.126 1.00 38.69 93 LEU A CA 1
ATOM 686 C C . LEU A 1 93 ? -14.042 -24.896 29.420 1.00 38.69 93 LEU A C 1
ATOM 688 O O . LEU A 1 93 ? -15.153 -25.381 29.636 1.00 38.69 93 LEU A O 1
ATOM 692 N N . ALA A 1 94 ? -13.466 -24.082 30.310 1.00 40.16 94 ALA A N 1
ATOM 693 C CA . ALA A 1 94 ? -13.992 -23.903 31.671 1.00 40.16 94 ALA A CA 1
ATOM 694 C C . ALA A 1 94 ? -14.999 -22.746 31.853 1.00 40.16 94 ALA A C 1
ATOM 696 O O . ALA A 1 94 ? -15.541 -22.605 32.948 1.00 40.16 94 ALA A O 1
ATOM 697 N N . ILE A 1 95 ? -15.302 -21.958 30.814 1.00 49.03 95 ILE A N 1
ATOM 698 C CA . ILE A 1 95 ? -16.288 -20.856 30.894 1.00 49.03 95 ILE A CA 1
ATOM 699 C C . ILE A 1 95 ? -17.701 -21.295 30.428 1.00 49.03 95 ILE A C 1
ATOM 701 O O . ILE A 1 95 ? -18.685 -20.605 30.665 1.00 49.03 95 ILE A O 1
ATOM 705 N N . GLY A 1 96 ? -17.863 -22.503 29.876 1.00 46.41 96 GLY A N 1
ATOM 706 C CA . GLY A 1 96 ? -19.123 -22.950 29.258 1.00 46.41 96 GLY A CA 1
ATOM 707 C C . GLY A 1 96 ? -20.157 -23.673 30.139 1.00 46.41 96 GLY A C 1
ATOM 708 O O . GLY A 1 96 ? -21.091 -24.249 29.590 1.00 46.41 96 GLY A O 1
ATOM 709 N N . ILE A 1 97 ? -20.033 -23.723 31.475 1.00 48.44 97 ILE A N 1
ATOM 710 C CA . ILE A 1 97 ? -20.980 -24.491 32.319 1.00 48.44 97 ILE A CA 1
ATOM 711 C C . ILE A 1 97 ? -21.562 -23.632 33.445 1.00 48.44 97 ILE A C 1
ATOM 713 O O . ILE A 1 97 ? -21.312 -23.846 34.629 1.00 48.44 97 ILE A O 1
ATOM 717 N N . ALA A 1 98 ? -22.408 -22.681 33.063 1.00 45.62 98 ALA A N 1
ATOM 718 C CA . ALA A 1 98 ? -23.426 -22.113 33.942 1.00 45.62 98 ALA A CA 1
ATOM 719 C C . ALA A 1 98 ? -24.667 -21.739 33.114 1.00 45.62 98 ALA A C 1
ATOM 721 O O . ALA A 1 98 ? -24.974 -20.569 32.933 1.00 45.62 98 ALA A O 1
ATOM 722 N N . GLY A 1 99 ? -25.370 -22.741 32.574 1.00 40.03 99 GLY A N 1
ATOM 723 C CA . GLY A 1 99 ? -26.525 -22.483 31.708 1.00 40.03 99 GLY A CA 1
ATOM 724 C C . GLY A 1 99 ? -27.423 -23.683 31.404 1.00 40.03 99 GLY A C 1
ATOM 725 O O . GLY A 1 99 ? -27.964 -23.767 30.312 1.00 40.03 99 GLY A O 1
ATOM 726 N N . CYS A 1 100 ? -27.609 -24.628 32.332 1.00 48.34 100 CYS A N 1
ATOM 727 C CA . CYS A 1 100 ? -28.690 -25.614 32.194 1.00 48.34 100 CYS A CA 1
ATOM 728 C C . CYS A 1 100 ? -29.982 -25.038 32.785 1.00 48.34 100 CYS A C 1
ATOM 730 O O . CYS A 1 100 ? -30.194 -25.101 33.996 1.00 48.34 100 CYS A O 1
ATOM 732 N N . GLY A 1 101 ? -30.843 -24.495 31.921 1.00 35.31 101 GLY A N 1
ATOM 733 C CA . GLY A 1 101 ? -32.155 -23.977 32.300 1.00 35.31 101 GLY A CA 1
ATOM 734 C C . GLY A 1 101 ? -33.099 -23.756 31.116 1.00 35.31 101 GLY A C 1
ATOM 735 O O . GLY A 1 101 ? -33.298 -22.627 30.706 1.00 35.31 101 GLY A O 1
ATOM 736 N N . GLN A 1 102 ? -33.734 -24.844 30.664 1.00 36.59 102 GLN A N 1
ATOM 737 C CA . GLN A 1 102 ? -35.081 -24.882 30.069 1.00 36.59 102 GLN A CA 1
ATOM 738 C C . GLN A 1 102 ? -35.317 -24.245 28.673 1.00 36.59 102 GLN A C 1
ATOM 740 O O . GLN A 1 102 ? -35.695 -23.089 28.553 1.00 36.59 102 GLN A O 1
ATOM 745 N N . GLY A 1 103 ? -35.232 -25.102 27.644 1.00 44.72 103 GLY A N 1
ATOM 746 C CA . GLY A 1 103 ? -35.994 -25.118 26.380 1.00 44.72 103 GLY A CA 1
ATOM 747 C C . GLY A 1 103 ? -36.554 -23.814 25.797 1.00 44.72 103 GLY A C 1
ATOM 748 O O . GLY A 1 103 ? -37.645 -23.386 26.172 1.00 44.72 103 GLY A O 1
ATOM 749 N N . GLY A 1 104 ? -35.882 -23.318 24.759 1.00 28.47 104 GLY A N 1
ATOM 750 C CA . GLY A 1 104 ? -36.420 -22.437 23.724 1.00 28.47 104 GLY A CA 1
ATOM 751 C C . GLY A 1 104 ? -35.786 -22.819 22.385 1.00 28.47 104 GLY A C 1
ATOM 752 O O . GLY A 1 104 ? -34.632 -23.233 22.369 1.00 28.47 104 GLY A O 1
ATOM 753 N N . ASP A 1 105 ? -36.561 -22.768 21.302 1.00 35.00 105 ASP A N 1
ATOM 754 C CA . ASP A 1 105 ? -36.104 -23.040 19.936 1.00 35.00 105 ASP A CA 1
ATOM 755 C C . ASP A 1 105 ? -34.850 -22.211 19.599 1.00 35.00 105 ASP A C 1
ATOM 757 O O . ASP A 1 105 ? -34.903 -20.981 19.602 1.00 35.00 105 ASP A O 1
ATOM 761 N N . ASP A 1 106 ? -33.738 -22.888 19.293 1.00 34.47 106 ASP A N 1
ATOM 762 C CA . ASP A 1 106 ? -32.506 -22.270 18.796 1.00 34.47 106 ASP A CA 1
ATOM 763 C C . ASP A 1 106 ? -32.729 -21.757 17.368 1.00 34.47 106 ASP A C 1
ATOM 765 O O . ASP A 1 106 ? -32.517 -22.443 16.364 1.00 34.47 106 ASP A O 1
ATOM 769 N N . SER A 1 107 ? -33.172 -20.509 17.273 1.00 34.06 107 SER A N 1
ATOM 770 C CA . SER A 1 107 ? -32.970 -19.684 16.092 1.00 34.06 107 SER A CA 1
ATOM 771 C C . SER A 1 107 ? -31.538 -19.133 16.114 1.00 34.06 107 SER A C 1
ATOM 773 O O . SER A 1 107 ? -31.267 -18.176 16.832 1.00 34.06 107 SER A O 1
ATOM 775 N N . GLY A 1 108 ? -30.649 -19.764 15.338 1.00 37.66 108 GLY A N 1
ATOM 776 C CA . GLY A 1 108 ? -29.312 -19.321 14.904 1.00 37.66 108 GLY A CA 1
ATOM 777 C C . GLY A 1 108 ? -28.682 -18.102 15.590 1.00 37.66 108 GLY A C 1
ATOM 778 O O . GLY A 1 108 ? -28.772 -16.992 15.069 1.00 37.66 108 GLY A O 1
ATOM 779 N N . GLY A 1 109 ? -27.959 -18.330 16.689 1.00 38.06 109 GLY A N 1
ATOM 780 C CA . GLY A 1 109 ? -26.968 -17.385 17.202 1.00 38.06 109 GLY A CA 1
ATOM 781 C C . GLY A 1 109 ? -25.661 -17.507 16.417 1.00 38.06 109 GLY A C 1
ATOM 782 O O . GLY A 1 109 ? -24.976 -18.524 16.508 1.00 38.06 109 GLY A O 1
ATOM 783 N N . ALA A 1 110 ? -25.339 -16.492 15.617 1.00 46.44 110 ALA A N 1
ATOM 784 C CA . ALA A 1 110 ? -23.999 -16.285 15.083 1.00 46.44 110 ALA A CA 1
ATOM 785 C C . ALA A 1 110 ? -23.096 -15.791 16.222 1.00 46.44 110 ALA A C 1
ATOM 787 O O . ALA A 1 110 ? -23.438 -14.804 16.865 1.00 46.44 110 ALA A O 1
ATOM 788 N N . GLY A 1 111 ? -21.987 -16.488 16.477 1.00 62.31 111 GLY A N 1
ATOM 789 C CA . GLY A 1 111 ? -21.044 -16.129 17.534 1.00 62.31 111 GLY A CA 1
ATOM 790 C C . GLY A 1 111 ? -20.223 -17.325 18.007 1.00 62.31 111 GLY A C 1
ATOM 791 O O . GLY A 1 111 ? -20.660 -18.097 18.846 1.00 62.31 111 GLY A O 1
ATOM 792 N N . GLY A 1 112 ? -19.047 -17.564 17.430 1.00 85.06 112 GLY A N 1
ATOM 793 C CA . GLY A 1 112 ? -18.142 -18.622 17.890 1.00 85.06 112 GLY A CA 1
ATOM 794 C C . GLY A 1 112 ? -16.697 -18.223 17.642 1.00 85.06 112 GLY A C 1
ATOM 795 O O . GLY A 1 112 ? -16.439 -17.410 16.763 1.00 85.06 112 GLY A O 1
ATOM 796 N N . THR A 1 113 ? -15.745 -18.769 18.396 1.00 94.88 113 THR A N 1
ATOM 797 C CA . THR A 1 113 ? -14.336 -18.369 18.267 1.00 94.88 113 THR A CA 1
ATOM 798 C C . THR A 1 113 ? -13.760 -18.746 16.904 1.00 94.88 113 THR A C 1
ATOM 800 O O . THR A 1 113 ? -13.827 -19.915 16.514 1.00 94.88 113 THR A O 1
ATOM 803 N N . VAL A 1 114 ? -13.147 -17.786 16.207 1.00 97.56 114 VAL A N 1
ATOM 804 C CA . VAL A 1 114 ? -12.351 -18.015 14.990 1.00 97.56 114 VAL A CA 1
ATOM 805 C C . VAL A 1 114 ? -10.864 -17.907 15.320 1.00 97.56 114 VAL A C 1
ATOM 807 O O . VAL A 1 114 ? -10.420 -16.895 15.851 1.00 97.56 114 VAL A O 1
ATOM 810 N N . THR A 1 115 ? -10.080 -18.921 14.962 1.00 97.81 115 THR A N 1
ATOM 811 C CA . THR A 1 115 ? -8.625 -18.945 15.144 1.00 97.81 115 THR A CA 1
ATOM 812 C C . THR A 1 115 ? -7.915 -18.795 13.802 1.00 97.81 115 THR A C 1
ATOM 814 O O . THR A 1 115 ? -7.959 -19.683 12.949 1.00 97.81 115 THR A O 1
ATOM 817 N N . MET A 1 116 ? -7.203 -17.688 13.624 1.00 97.94 116 MET A N 1
ATOM 818 C CA . MET A 1 116 ? -6.324 -17.429 12.491 1.00 97.94 116 MET A CA 1
ATOM 819 C C . MET A 1 116 ? -4.864 -17.699 12.864 1.00 97.94 116 MET A C 1
ATOM 821 O O . MET A 1 116 ? -4.334 -17.104 13.792 1.00 97.94 116 MET A O 1
ATOM 825 N N . GLY A 1 117 ? -4.179 -18.547 12.108 1.00 97.44 117 GLY A N 1
ATOM 826 C CA . GLY A 1 117 ? -2.732 -18.691 12.134 1.00 97.44 117 GLY A CA 1
ATOM 827 C C . GLY A 1 117 ? -2.041 -17.766 11.127 1.00 97.44 117 GLY A C 1
ATOM 828 O O . GLY A 1 117 ? -2.487 -17.646 9.985 1.00 97.44 117 GLY A O 1
ATOM 829 N N . THR A 1 118 ? -0.920 -17.165 11.524 1.00 95.75 118 THR A N 1
ATOM 830 C CA . THR A 1 118 ? -0.022 -16.386 10.649 1.00 95.75 118 THR A CA 1
ATOM 831 C C . THR A 1 118 ? 1.439 -16.583 11.065 1.00 95.75 118 THR A C 1
ATOM 833 O O . THR A 1 118 ? 1.725 -17.064 12.163 1.00 95.75 118 THR A O 1
ATOM 836 N N . THR A 1 119 ? 2.385 -16.218 10.199 1.00 91.69 119 THR A N 1
ATOM 837 C CA . THR A 1 119 ? 3.807 -16.084 10.569 1.00 91.69 119 THR A CA 1
ATOM 838 C C . THR A 1 119 ? 4.276 -14.629 10.626 1.00 91.69 119 THR A C 1
ATOM 840 O O . THR A 1 119 ? 5.482 -14.381 10.713 1.00 91.69 119 THR A O 1
ATOM 843 N N . ASP A 1 120 ? 3.362 -13.664 10.496 1.00 91.50 120 ASP A N 1
ATOM 844 C CA . ASP A 1 120 ? 3.695 -12.258 10.710 1.00 91.50 120 ASP A CA 1
ATOM 845 C C . ASP A 1 120 ? 4.156 -12.029 12.155 1.00 91.50 120 ASP A C 1
ATOM 847 O O . ASP A 1 120 ? 3.946 -12.848 13.051 1.00 91.50 120 ASP A O 1
ATOM 851 N N . LYS A 1 121 ? 4.812 -10.896 12.379 1.00 90.56 121 LYS A N 1
ATOM 852 C CA . LYS A 1 121 ? 5.261 -10.462 13.701 1.00 90.56 121 LYS A CA 1
ATOM 853 C C . LYS A 1 121 ? 4.594 -9.142 14.028 1.00 90.56 121 LYS A C 1
ATOM 855 O O . LYS A 1 121 ? 4.259 -8.398 13.120 1.00 90.56 121 LYS A O 1
ATOM 860 N N . VAL A 1 122 ? 4.438 -8.867 15.314 1.00 92.69 122 VAL A N 1
ATOM 861 C CA . VAL A 1 122 ? 3.918 -7.595 15.810 1.00 92.69 122 VAL A CA 1
ATOM 862 C C . VAL A 1 122 ? 5.084 -6.816 16.400 1.00 92.69 122 VAL A C 1
ATOM 864 O O . VAL A 1 122 ? 5.746 -7.291 17.326 1.00 92.69 122 VAL A O 1
ATOM 867 N N . THR A 1 123 ? 5.343 -5.639 15.844 1.00 93.69 123 THR A N 1
ATOM 868 C CA . THR A 1 123 ? 6.348 -4.692 16.341 1.00 93.69 123 THR A CA 1
ATOM 869 C C . THR A 1 123 ? 5.796 -3.909 17.524 1.00 93.69 123 THR A C 1
ATOM 871 O O . THR A 1 123 ? 6.456 -3.806 18.556 1.00 93.69 123 THR A O 1
ATOM 874 N N . SER A 1 124 ? 4.560 -3.416 17.405 1.00 94.88 124 SER A N 1
ATOM 875 C CA . SER A 1 124 ? 3.894 -2.642 18.450 1.00 94.88 124 SER A CA 1
ATOM 876 C C . SER A 1 124 ? 2.374 -2.789 18.373 1.00 94.88 124 SER A C 1
ATOM 878 O O . SER A 1 124 ? 1.807 -2.979 17.300 1.00 94.88 124 SER A O 1
ATOM 880 N N . LEU A 1 125 ? 1.710 -2.690 19.525 1.00 96.19 125 LEU A N 1
ATOM 881 C CA . LEU A 1 125 ? 0.249 -2.557 19.622 1.00 96.19 125 LEU A CA 1
ATOM 882 C C . LEU A 1 125 ? -0.197 -1.088 19.690 1.00 96.19 125 LEU A C 1
ATOM 884 O O . LEU A 1 125 ? -1.393 -0.798 19.654 1.00 96.19 125 LEU A O 1
ATOM 888 N N . ASP A 1 126 ? 0.765 -0.175 19.817 1.00 97.44 126 ASP A N 1
ATOM 889 C CA . ASP A 1 126 ? 0.569 1.266 19.779 1.00 97.44 126 ASP A CA 1
ATOM 890 C C . ASP A 1 126 ? 0.649 1.752 18.323 1.00 97.44 126 ASP A C 1
ATOM 892 O O . ASP A 1 126 ? 1.698 1.555 17.694 1.00 97.44 126 ASP A O 1
ATOM 896 N N . PRO A 1 127 ? -0.400 2.408 17.791 1.00 97.25 127 PRO A N 1
ATOM 897 C CA . PRO A 1 127 ? -0.411 2.928 16.424 1.00 97.25 127 PRO A CA 1
ATOM 898 C C . PRO A 1 127 ? 0.799 3.792 16.059 1.00 97.25 127 PRO A C 1
ATOM 900 O O . PRO A 1 127 ? 1.221 3.780 14.905 1.00 97.25 127 PRO A O 1
ATOM 903 N N . ALA A 1 128 ? 1.387 4.511 17.023 1.00 97.38 128 ALA A N 1
ATOM 904 C CA . ALA A 1 128 ? 2.522 5.393 16.761 1.00 97.38 128 ALA A CA 1
ATOM 905 C C . ALA A 1 128 ? 3.860 4.667 16.549 1.00 97.38 128 ALA A C 1
ATOM 907 O O . ALA A 1 128 ? 4.790 5.266 16.019 1.00 97.38 128 ALA A O 1
ATOM 908 N N . GLY A 1 129 ? 3.962 3.395 16.945 1.00 96.06 129 GLY A N 1
ATOM 909 C CA . GLY A 1 129 ? 5.202 2.610 16.884 1.00 96.06 129 GLY A CA 1
ATOM 910 C C . GLY A 1 129 ? 5.141 1.422 15.927 1.00 96.06 129 GLY A C 1
ATOM 911 O O . GLY A 1 129 ? 5.902 0.473 16.097 1.00 96.06 129 GLY A O 1
ATOM 912 N N . ALA A 1 130 ? 4.181 1.404 14.999 1.00 94.06 130 ALA A N 1
ATOM 913 C CA . ALA A 1 130 ? 3.982 0.281 14.092 1.00 94.06 130 ALA A CA 1
ATOM 914 C C . ALA A 1 130 ? 3.646 0.728 12.670 1.00 94.06 130 ALA A C 1
ATOM 916 O O . ALA A 1 130 ? 2.610 1.352 12.431 1.00 94.06 130 ALA A O 1
ATOM 917 N N . TYR A 1 131 ? 4.466 0.287 11.719 1.00 93.88 131 TYR A N 1
ATOM 918 C CA . TYR A 1 131 ? 4.208 0.411 10.283 1.00 93.88 131 TYR A CA 1
ATOM 919 C C . TYR A 1 131 ? 4.221 -0.945 9.544 1.00 93.88 131 TYR A C 1
ATOM 921 O O . TYR A 1 131 ? 4.138 -1.013 8.321 1.00 93.88 131 TYR A O 1
ATOM 929 N N . ASP A 1 132 ? 4.330 -2.059 10.273 1.00 91.31 132 ASP A N 1
ATOM 930 C CA . ASP A 1 132 ? 4.288 -3.401 9.692 1.00 91.31 132 ASP A CA 1
ATOM 931 C C . ASP A 1 132 ? 2.860 -3.983 9.633 1.00 91.31 132 ASP A C 1
ATOM 933 O O . ASP A 1 132 ? 1.995 -3.689 10.462 1.00 91.31 132 ASP A O 1
ATOM 937 N N . LEU A 1 133 ? 2.630 -4.881 8.669 1.00 89.56 133 LEU A N 1
ATOM 938 C CA . LEU A 1 133 ? 1.314 -5.482 8.414 1.00 89.56 133 LEU A CA 1
ATOM 939 C C . LEU A 1 133 ? 0.809 -6.392 9.546 1.00 89.56 133 LEU A C 1
ATOM 941 O O . LEU A 1 133 ? -0.405 -6.544 9.699 1.00 89.56 133 LEU A O 1
ATOM 945 N N . GLY A 1 134 ? 1.699 -6.999 10.338 1.00 92.56 134 GLY A N 1
ATOM 946 C CA . GLY A 1 134 ? 1.303 -7.854 11.458 1.00 92.56 134 GLY A CA 1
ATOM 947 C C . GLY A 1 134 ? 0.684 -7.032 12.583 1.00 92.56 134 GLY A C 1
ATOM 948 O O . GLY A 1 134 ? -0.428 -7.325 13.025 1.00 92.56 134 GLY A O 1
ATOM 949 N N . SER A 1 135 ? 1.350 -5.943 12.969 1.00 95.50 135 SER A N 1
ATOM 950 C CA . SER A 1 135 ? 0.820 -4.951 13.909 1.00 95.50 135 SER A CA 1
ATOM 951 C C . SER A 1 135 ? -0.472 -4.315 13.388 1.00 95.50 135 SER A C 1
ATOM 953 O O . SER A 1 135 ? -1.482 -4.282 14.092 1.00 95.50 135 SER A O 1
ATOM 955 N N . TRP A 1 136 ? -0.485 -3.871 12.126 1.00 95.12 136 TRP A N 1
ATOM 956 C CA . TRP A 1 136 ? -1.650 -3.232 11.502 1.00 95.12 136 TRP A CA 1
ATOM 957 C C . TRP A 1 136 ? -2.875 -4.142 11.405 1.00 95.12 136 TRP A C 1
ATOM 959 O O . TRP A 1 136 ? -4.001 -3.651 11.510 1.00 95.12 136 TRP A O 1
ATOM 969 N N . THR A 1 137 ? -2.685 -5.458 11.271 1.00 95.31 137 THR A N 1
ATOM 970 C CA . THR A 1 137 ? -3.788 -6.431 11.310 1.00 95.31 137 THR A CA 1
ATOM 971 C C . THR A 1 137 ? -4.515 -6.389 12.654 1.00 95.31 137 THR A C 1
ATOM 973 O O . THR A 1 137 ? -5.746 -6.411 12.685 1.00 95.31 137 THR A O 1
ATOM 976 N N . LEU A 1 138 ? -3.783 -6.274 13.767 1.00 97.12 138 LEU A N 1
ATOM 977 C CA . LEU A 1 138 ? -4.399 -6.150 15.089 1.00 97.12 138 LEU A CA 1
ATOM 978 C C . LEU A 1 138 ? -4.998 -4.753 15.288 1.00 97.12 138 LEU A C 1
ATOM 980 O O . LEU A 1 138 ? -6.182 -4.624 15.594 1.00 97.12 138 LEU A O 1
ATOM 984 N N . ILE A 1 139 ? -4.209 -3.706 15.029 1.00 97.56 139 ILE A N 1
ATOM 985 C CA . ILE A 1 139 ? -4.593 -2.302 15.244 1.00 97.56 139 ILE A CA 1
ATOM 986 C C . ILE A 1 139 ? -5.889 -1.961 14.494 1.00 97.56 139 ILE A C 1
ATOM 988 O O . ILE A 1 139 ? -6.788 -1.347 15.065 1.00 97.56 139 ILE A O 1
ATOM 992 N N . SER A 1 140 ? -6.045 -2.430 13.252 1.00 96.00 140 SER A N 1
ATOM 993 C CA . SER A 1 140 ? -7.243 -2.159 12.441 1.00 96.00 140 SER A CA 1
ATOM 994 C C . SER A 1 140 ? -8.547 -2.687 13.043 1.00 96.00 140 SER A C 1
ATOM 996 O O . SER A 1 140 ? -9.611 -2.175 12.704 1.00 96.00 140 SER A O 1
ATOM 998 N N . ASN A 1 141 ? -8.471 -3.711 13.897 1.00 97.50 141 ASN A N 1
ATOM 999 C CA . ASN A 1 141 ? -9.624 -4.316 14.566 1.00 97.50 141 ASN A CA 1
ATOM 1000 C C . ASN A 1 141 ? -9.785 -3.820 16.017 1.00 97.50 141 ASN A C 1
ATOM 1002 O O . ASN A 1 141 ? -10.869 -3.933 16.586 1.00 97.50 141 ASN A O 1
ATOM 1006 N N . MET A 1 142 ? -8.725 -3.253 16.598 1.00 97.62 142 MET A N 1
ATOM 1007 C CA . MET A 1 142 ? -8.668 -2.781 17.984 1.00 97.62 142 MET A CA 1
ATOM 1008 C C . MET A 1 142 ? -9.035 -1.304 18.147 1.00 97.62 142 MET A C 1
ATOM 1010 O O . MET A 1 142 ? -9.531 -0.898 19.191 1.00 97.62 142 MET A O 1
ATOM 1014 N N . TYR A 1 143 ? -8.807 -0.471 17.140 1.00 98.06 143 TYR A N 1
ATOM 1015 C CA . TYR A 1 143 ? -9.010 0.969 17.274 1.00 98.06 143 TYR A CA 1
ATOM 1016 C C . TYR A 1 143 ? -9.985 1.494 16.232 1.00 98.06 143 TYR A C 1
ATOM 1018 O O . TYR A 1 143 ? -9.969 1.084 15.066 1.00 98.06 143 TYR A O 1
ATOM 1026 N N . GLN A 1 144 ? -10.818 2.440 16.660 1.00 96.81 144 GLN A N 1
ATOM 1027 C CA . GLN A 1 144 ? -11.670 3.185 15.753 1.00 96.81 144 GLN A CA 1
ATOM 1028 C C . GLN A 1 144 ? -10.885 4.317 15.082 1.00 96.81 144 GLN A C 1
ATOM 1030 O O . GLN A 1 144 ? -9.937 4.867 15.647 1.00 96.81 144 GLN A O 1
ATOM 1035 N N . LYS A 1 145 ? -11.284 4.665 13.861 1.00 97.94 145 LYS A N 1
ATOM 1036 C CA . LYS A 1 145 ? -10.742 5.788 13.083 1.00 97.94 145 LYS A CA 1
ATOM 1037 C C . LYS A 1 145 ? -11.874 6.747 12.738 1.00 97.94 145 LYS A C 1
ATOM 1039 O O . LYS A 1 145 ? -13.044 6.392 12.860 1.00 97.94 145 LYS A O 1
ATOM 1044 N N . LEU A 1 146 ? -11.549 7.955 12.278 1.00 98.44 146 LEU A N 1
ATOM 1045 C CA . LEU A 1 146 ? -12.576 8.886 11.791 1.00 98.44 146 LEU A CA 1
ATOM 1046 C C . LEU A 1 146 ? -13.324 8.300 10.589 1.00 98.44 146 LEU A C 1
ATOM 1048 O O . LEU A 1 146 ? -14.554 8.338 10.542 1.00 98.44 146 LEU A O 1
ATOM 1052 N N . LEU A 1 147 ? -12.560 7.744 9.650 1.00 98.12 147 LEU A N 1
ATOM 1053 C CA . LEU A 1 147 ? -13.040 7.137 8.419 1.00 98.12 147 LEU A CA 1
ATOM 1054 C C . LEU A 1 147 ? -12.543 5.691 8.319 1.00 98.12 147 LEU A C 1
ATOM 1056 O O . LEU A 1 147 ? -11.540 5.306 8.920 1.00 98.12 147 LEU A O 1
ATOM 1060 N N . THR A 1 148 ? -13.226 4.894 7.513 1.00 95.75 148 THR A N 1
ATOM 1061 C CA . THR A 1 148 ? -12.863 3.513 7.199 1.00 95.75 148 THR A CA 1
ATOM 1062 C C . THR A 1 148 ? -13.045 3.242 5.711 1.00 95.75 148 THR A C 1
ATOM 1064 O O . THR A 1 148 ? -13.719 3.993 5.012 1.00 95.75 148 THR A O 1
ATOM 1067 N N . ILE A 1 149 ? -12.454 2.158 5.215 1.00 93.75 149 ILE A N 1
ATOM 1068 C CA . ILE A 1 149 ? -12.788 1.623 3.894 1.00 93.75 149 ILE A CA 1
ATOM 1069 C C . ILE A 1 149 ? -13.826 0.515 4.106 1.00 93.75 149 ILE A C 1
ATOM 1071 O O . ILE A 1 149 ? -13.520 -0.464 4.806 1.00 93.75 149 ILE A O 1
ATOM 1075 N N . PRO A 1 150 ? -15.040 0.632 3.538 1.00 91.56 150 PRO A N 1
ATOM 1076 C CA . PRO A 1 150 ? -16.059 -0.397 3.686 1.00 91.56 150 PRO A CA 1
ATOM 1077 C C . PRO A 1 150 ? -15.595 -1.707 3.026 1.00 91.56 150 PRO A C 1
ATOM 1079 O O . PRO A 1 150 ? -14.794 -1.669 2.087 1.00 91.56 150 PRO A O 1
ATOM 1082 N N . PRO A 1 151 ? -16.075 -2.876 3.487 1.00 90.38 151 PRO A N 1
ATOM 1083 C CA . PRO A 1 151 ? -15.701 -4.166 2.908 1.00 90.38 151 PRO A CA 1
ATOM 1084 C C . PRO A 1 151 ? -15.936 -4.211 1.394 1.00 90.38 151 PRO A C 1
ATOM 1086 O O . PRO A 1 151 ? -17.024 -3.879 0.923 1.00 90.38 151 PRO A O 1
ATOM 1089 N N . GLY A 1 152 ? -14.918 -4.606 0.625 1.00 82.75 152 GLY A N 1
ATOM 1090 C CA . GLY A 1 152 ? -14.994 -4.654 -0.843 1.00 82.75 152 GLY A CA 1
ATOM 1091 C C . GLY A 1 152 ? -15.041 -3.287 -1.543 1.00 82.75 152 GLY A C 1
ATOM 1092 O O . GLY A 1 152 ? -15.110 -3.236 -2.772 1.00 82.75 152 GLY A O 1
ATOM 1093 N N . GLY A 1 153 ? -15.012 -2.183 -0.792 1.00 83.31 153 GLY A N 1
ATOM 1094 C CA . GLY A 1 153 ? -14.959 -0.828 -1.325 1.00 83.31 153 GLY A CA 1
ATOM 1095 C C . GLY A 1 153 ? -13.535 -0.301 -1.489 1.00 83.31 153 GLY A C 1
ATOM 1096 O O . GLY A 1 153 ? -12.549 -0.921 -1.100 1.00 83.31 153 GLY A O 1
ATOM 1097 N N . ASN A 1 154 ? -13.433 0.885 -2.083 1.00 82.00 154 ASN A N 1
ATOM 1098 C CA . ASN A 1 154 ? -12.172 1.592 -2.319 1.00 82.00 154 ASN A CA 1
ATOM 1099 C C . ASN A 1 154 ? -12.314 3.109 -2.114 1.00 82.00 154 ASN A C 1
ATOM 1101 O O . ASN A 1 154 ? -11.562 3.887 -2.686 1.00 82.00 154 ASN A O 1
ATOM 1105 N N . THR A 1 155 ? -13.332 3.537 -1.366 1.00 89.88 155 THR A N 1
ATOM 1106 C CA . THR A 1 155 ? -13.610 4.947 -1.072 1.00 89.88 155 THR A CA 1
ATOM 1107 C C . THR A 1 155 ? -13.834 5.095 0.436 1.00 89.88 155 THR A C 1
ATOM 1109 O O . THR A 1 155 ? -14.518 4.242 1.002 1.00 89.88 155 THR A O 1
ATOM 1112 N N . PRO A 1 156 ? -13.268 6.122 1.093 1.00 95.44 156 PRO A N 1
ATOM 1113 C CA . PRO A 1 156 ? -13.475 6.363 2.517 1.00 95.44 156 PRO A CA 1
ATOM 1114 C C . PRO A 1 156 ? -14.944 6.613 2.864 1.00 95.44 156 PRO A C 1
ATOM 1116 O O . PRO A 1 156 ? -15.623 7.400 2.204 1.00 95.44 156 PRO A O 1
ATOM 1119 N N . GLU A 1 157 ? -15.404 5.980 3.938 1.00 96.06 157 GLU A N 1
ATOM 1120 C CA . GLU A 1 157 ? -16.725 6.158 4.538 1.00 96.06 157 GLU A CA 1
ATOM 1121 C C . GLU A 1 157 ? -16.602 6.477 6.038 1.00 96.06 157 GLU A C 1
ATOM 1123 O O . GLU A 1 157 ? -15.577 6.163 6.650 1.00 96.06 157 GLU A O 1
ATOM 1128 N N . PRO A 1 158 ? -17.613 7.114 6.655 1.00 96.94 158 PRO A N 1
ATOM 1129 C CA . PRO A 1 158 ? -17.572 7.447 8.078 1.00 96.94 158 PRO A CA 1
ATOM 1130 C C . PRO A 1 158 ? -17.512 6.216 9.006 1.00 96.94 158 PRO A C 1
ATOM 1132 O O . PRO A 1 158 ? -18.164 5.206 8.750 1.00 96.94 158 PRO A O 1
ATOM 1135 N N . ASP A 1 159 ? -16.751 6.323 10.102 1.00 97.06 159 ASP A N 1
ATOM 1136 C CA . ASP A 1 159 ? -16.728 5.360 11.220 1.00 97.06 159 ASP A CA 1
ATOM 1137 C C . ASP A 1 159 ? -16.976 6.090 12.558 1.00 97.06 159 ASP A C 1
ATOM 1139 O O . ASP A 1 159 ? -18.136 6.305 12.920 1.00 97.06 159 ASP A O 1
ATOM 1143 N N . ALA A 1 160 ? -15.935 6.565 13.262 1.00 98.00 160 ALA A N 1
ATOM 1144 C CA . ALA A 1 160 ? -16.119 7.432 14.440 1.00 98.00 160 ALA A CA 1
ATOM 1145 C C . ALA A 1 160 ? -16.686 8.810 14.059 1.00 98.00 160 ALA A C 1
ATOM 1147 O O . ALA A 1 160 ? -17.373 9.462 14.849 1.00 98.00 160 ALA A O 1
ATOM 1148 N N . ALA A 1 161 ? -16.400 9.281 12.844 1.00 98.12 161 ALA A N 1
ATOM 1149 C CA . ALA A 1 161 ? -17.045 10.470 12.317 1.00 98.12 161 ALA A CA 1
ATOM 1150 C C . ALA A 1 161 ? -18.489 10.155 11.900 1.00 98.12 161 ALA A C 1
ATOM 1152 O O . ALA A 1 161 ? -18.785 9.103 11.349 1.00 98.12 161 ALA A O 1
ATOM 1153 N N . GLN A 1 162 ? -19.391 11.108 12.104 1.00 97.19 162 GLN A N 1
ATOM 1154 C CA . GLN A 1 162 ? -20.672 11.174 11.408 1.00 97.19 162 GLN A CA 1
ATOM 1155 C C . GLN A 1 162 ? -20.475 11.579 9.937 1.00 97.19 162 GLN A C 1
ATOM 1157 O O . GLN A 1 162 ? -21.230 11.160 9.062 1.00 97.19 162 GLN A O 1
ATOM 1162 N N . GLY A 1 163 ? -19.470 12.410 9.670 1.00 97.44 163 GLY A N 1
ATOM 1163 C CA . GLY A 1 163 ? -19.110 12.870 8.337 1.00 97.44 163 GLY A CA 1
ATOM 1164 C C . GLY A 1 163 ? -17.854 13.727 8.378 1.00 97.44 163 GLY A C 1
ATOM 1165 O O . GLY A 1 163 ? -17.518 14.297 9.421 1.00 97.44 163 GLY A O 1
ATOM 1166 N N . CYS A 1 164 ? -17.178 13.799 7.237 1.00 98.19 164 CYS A N 1
ATOM 1167 C CA . CYS A 1 164 ? -16.036 14.670 7.028 1.00 98.19 164 CYS A CA 1
ATOM 1168 C C . CYS A 1 164 ? -16.097 15.303 5.636 1.00 98.19 164 CYS A C 1
ATOM 1170 O O . CYS A 1 164 ? -16.566 14.660 4.693 1.00 98.19 164 CYS A O 1
ATOM 1172 N N . GLU A 1 165 ? -15.595 16.525 5.494 1.00 97.56 165 GLU A N 1
ATOM 1173 C CA . GLU A 1 165 ? -15.547 17.227 4.213 1.00 97.56 165 GLU A CA 1
ATOM 1174 C C . GLU A 1 165 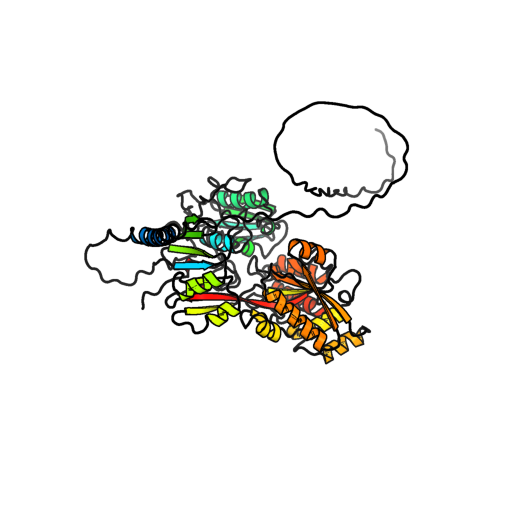? -14.421 18.264 4.150 1.00 97.56 165 GLU A C 1
ATOM 1176 O O . GLU A 1 165 ? -13.963 18.786 5.167 1.00 97.56 165 GLU A O 1
ATOM 1181 N N . PHE A 1 166 ? -13.993 18.586 2.928 1.00 97.06 166 PHE A N 1
ATOM 1182 C CA . PHE A 1 166 ? -13.187 19.776 2.676 1.00 97.06 166 PHE A CA 1
ATOM 1183 C C . PHE A 1 166 ? -14.086 21.012 2.736 1.00 97.06 166 PHE A C 1
ATOM 1185 O O . PHE A 1 166 ? -15.035 21.125 1.959 1.00 97.06 166 PHE A O 1
ATOM 1192 N N . THR A 1 167 ? -13.782 21.943 3.638 1.00 96.75 167 THR A N 1
ATOM 1193 C CA . THR A 1 167 ? -14.483 23.234 3.737 1.00 96.75 167 THR A CA 1
ATOM 1194 C C . THR A 1 167 ? -13.808 24.320 2.892 1.00 96.75 167 THR A C 1
ATOM 1196 O O . THR A 1 167 ? -14.455 25.288 2.489 1.00 96.75 167 THR A O 1
ATOM 1199 N N . ASP A 1 168 ? -12.531 24.119 2.563 1.00 94.44 168 ASP A N 1
ATOM 1200 C CA . ASP A 1 168 ? -11.763 24.806 1.524 1.00 94.44 168 ASP A CA 1
ATOM 1201 C C . ASP A 1 168 ? -10.668 23.863 0.976 1.00 94.44 168 ASP A C 1
ATOM 1203 O O . ASP A 1 168 ? -10.637 22.685 1.330 1.00 94.44 168 ASP A O 1
ATOM 1207 N N . ASP A 1 169 ? -9.769 24.354 0.115 1.00 93.06 169 ASP A N 1
ATOM 1208 C CA . ASP A 1 169 ? -8.738 23.524 -0.531 1.00 93.06 169 ASP A CA 1
ATOM 1209 C C . ASP A 1 169 ? -7.746 22.867 0.458 1.00 93.06 169 ASP A C 1
ATOM 1211 O O . ASP A 1 169 ? -7.056 21.918 0.096 1.00 93.06 169 ASP A O 1
ATOM 1215 N N . THR A 1 170 ? -7.639 23.370 1.690 1.00 97.56 170 THR A N 1
ATOM 1216 C CA . THR A 1 170 ? -6.652 22.953 2.705 1.00 97.56 170 THR A CA 1
ATOM 1217 C C . THR A 1 170 ? -7.252 22.636 4.074 1.00 97.56 170 THR A C 1
ATOM 1219 O O . THR A 1 170 ? -6.546 22.122 4.941 1.00 97.56 170 THR A O 1
ATOM 1222 N N . THR A 1 171 ? -8.530 22.927 4.293 1.00 98.31 171 THR A N 1
ATOM 1223 C CA . THR A 1 171 ? -9.218 22.694 5.562 1.00 98.31 171 THR A CA 1
ATOM 1224 C C . THR A 1 171 ? -10.146 21.496 5.431 1.00 98.31 171 THR A C 1
ATOM 1226 O O . THR A 1 171 ? -11.079 21.510 4.628 1.00 98.31 171 THR A O 1
ATOM 1229 N N . TYR A 1 172 ? -9.906 20.467 6.244 1.00 98.50 172 TYR A N 1
ATOM 1230 C CA . TYR A 1 172 ? -10.726 19.260 6.307 1.00 98.50 172 TYR A CA 1
ATOM 1231 C C . TYR A 1 172 ? -11.385 19.150 7.681 1.00 98.50 172 TYR A C 1
ATOM 1233 O O . TYR A 1 172 ? -10.700 19.060 8.702 1.00 98.50 172 TYR A O 1
ATOM 1241 N N . GLU A 1 173 ? -12.711 19.179 7.715 1.00 98.62 173 GLU A N 1
ATOM 1242 C CA . GLU A 1 173 ? -13.503 19.156 8.942 1.00 98.62 173 GLU A CA 1
ATOM 1243 C C . GLU A 1 173 ? -14.187 17.800 9.105 1.00 98.62 173 GLU A C 1
ATOM 1245 O O . GLU A 1 173 ? -14.743 17.262 8.152 1.00 98.62 173 GLU A O 1
ATOM 1250 N N . CYS A 1 174 ? -14.156 17.253 10.319 1.00 98.75 174 CYS A N 1
ATOM 1251 C CA . CYS A 1 174 ? -14.843 16.026 10.701 1.00 98.75 174 CYS A CA 1
ATOM 1252 C C . CYS A 1 174 ? -15.712 16.275 11.934 1.00 98.75 174 CYS A C 1
ATOM 1254 O O . CYS A 1 174 ? -15.240 16.818 12.933 1.00 98.75 174 CYS A O 1
ATOM 1256 N N . THR A 1 175 ? -16.960 15.810 11.900 1.00 98.69 175 THR A N 1
ATOM 1257 C CA . THR A 1 175 ? -17.851 15.801 13.070 1.00 98.69 175 THR A CA 1
ATOM 1258 C C . THR A 1 175 ? -17.963 14.385 13.616 1.00 98.69 175 THR A C 1
ATOM 1260 O O . THR A 1 175 ? -18.330 13.483 12.871 1.00 98.69 175 THR A O 1
ATOM 1263 N N . LEU A 1 176 ? -17.698 14.175 14.905 1.00 98.50 176 LEU A N 1
ATOM 1264 C CA . LEU A 1 176 ? -17.817 12.882 15.581 1.00 98.50 176 LEU A CA 1
ATOM 1265 C C . LEU A 1 176 ? -19.273 12.471 15.833 1.00 98.50 176 LEU A C 1
ATOM 1267 O O . LEU A 1 176 ? -20.149 13.304 16.120 1.00 98.50 176 LEU A O 1
ATOM 1271 N N . GLN A 1 177 ? -19.512 11.158 15.797 1.00 97.25 177 GLN A N 1
ATOM 1272 C CA . GLN A 1 177 ? -20.743 10.577 16.323 1.00 97.25 177 GLN A CA 1
ATOM 1273 C C . GLN A 1 177 ? -20.870 10.871 17.831 1.00 97.25 177 GLN A C 1
ATOM 1275 O O . GLN A 1 177 ? -19.867 10.952 18.541 1.00 97.25 177 GLN A O 1
ATOM 1280 N N . PRO A 1 178 ? -22.088 11.099 18.349 1.00 96.50 178 PRO A N 1
ATOM 1281 C CA . PRO A 1 178 ? -22.285 11.344 19.773 1.00 96.50 178 PRO A CA 1
ATOM 1282 C C . PRO A 1 178 ? -22.155 10.050 20.591 1.00 96.50 178 PRO A C 1
ATOM 1284 O O . PRO A 1 178 ? -22.597 8.996 20.148 1.00 96.50 178 PRO A O 1
ATOM 1287 N N . GLY A 1 179 ? -21.648 10.154 21.823 1.00 95.94 179 GLY A N 1
ATOM 1288 C CA . GLY A 1 179 ? -21.672 9.051 22.795 1.00 95.94 179 GLY A CA 1
ATOM 1289 C C . GLY A 1 179 ? -20.671 7.926 22.527 1.00 95.94 179 GLY A C 1
ATOM 1290 O O . GLY A 1 179 ? -20.907 6.799 22.962 1.00 95.94 179 GLY A O 1
ATOM 1291 N N . LEU A 1 180 ? -19.584 8.215 21.807 1.00 98.00 180 LEU A N 1
ATOM 1292 C CA . LEU A 1 180 ? -18.488 7.272 21.597 1.00 98.00 180 LEU A CA 1
ATOM 1293 C C . LEU A 1 180 ? -17.691 7.068 22.890 1.00 98.00 180 LEU A C 1
ATOM 1295 O O . LEU A 1 180 ? -17.475 8.009 23.654 1.00 98.00 180 LEU A O 1
ATOM 1299 N N . THR A 1 181 ? -17.223 5.842 23.109 1.00 98.00 181 THR A N 1
ATOM 1300 C CA . THR A 1 181 ? -16.434 5.470 24.289 1.00 98.00 181 THR A CA 1
ATOM 1301 C C . THR A 1 181 ? -15.314 4.506 23.926 1.00 98.00 181 THR A C 1
ATOM 1303 O O . THR A 1 181 ? -15.481 3.649 23.058 1.00 98.00 181 THR A O 1
ATOM 1306 N N . PHE A 1 182 ? -14.202 4.588 24.646 1.00 98.31 182 PHE A N 1
ATOM 1307 C CA . PHE A 1 182 ? -13.172 3.553 24.668 1.00 98.31 182 PHE A CA 1
ATOM 1308 C C . PHE A 1 182 ? -13.616 2.350 25.517 1.00 98.31 182 PHE A C 1
ATOM 1310 O O . PHE A 1 182 ? -14.560 2.440 26.306 1.00 98.31 182 PHE A O 1
ATOM 1317 N N . TRP A 1 183 ? -12.920 1.214 25.409 1.00 96.81 183 TRP A N 1
ATOM 1318 C CA . TRP A 1 183 ? -13.278 -0.010 26.150 1.00 96.81 183 TRP A CA 1
ATOM 1319 C C . TRP A 1 183 ? -13.206 0.132 27.677 1.00 96.81 183 TRP A C 1
ATOM 1321 O O . TRP A 1 183 ? -13.849 -0.622 28.403 1.00 96.81 183 TRP A O 1
ATOM 1331 N N . ASN A 1 184 ? -12.419 1.084 28.184 1.00 95.75 184 ASN A N 1
ATOM 1332 C CA . ASN A 1 184 ? -12.335 1.398 29.615 1.00 95.75 184 ASN A CA 1
ATOM 1333 C C . ASN A 1 184 ? -13.502 2.280 30.112 1.00 95.75 184 ASN A C 1
ATOM 1335 O O . ASN A 1 184 ? -13.578 2.559 31.308 1.00 95.75 184 ASN A O 1
ATOM 1339 N N . GLY A 1 185 ? -14.402 2.704 29.218 1.00 96.50 185 GLY A N 1
ATOM 1340 C CA . GLY A 1 185 ? -15.544 3.564 29.517 1.00 96.50 185 GLY A CA 1
ATOM 1341 C C . GLY A 1 185 ? -15.257 5.066 29.454 1.00 96.50 185 GLY A C 1
ATOM 1342 O O . GLY A 1 185 ? -16.184 5.844 29.677 1.00 96.50 185 GLY A O 1
ATOM 1343 N N . ASN A 1 186 ? -14.024 5.485 29.146 1.00 97.88 186 ASN A N 1
ATOM 1344 C CA . ASN A 1 186 ? -13.722 6.889 28.875 1.00 97.88 186 ASN A CA 1
ATOM 1345 C C . ASN A 1 186 ? -14.458 7.353 27.611 1.00 97.88 186 ASN A C 1
ATOM 1347 O O . ASN A 1 186 ? -14.616 6.586 26.657 1.00 97.88 186 ASN A O 1
ATOM 1351 N N . GLU A 1 187 ? -14.909 8.605 27.598 1.00 97.62 187 GLU A N 1
ATOM 1352 C CA . GLU A 1 187 ? -15.529 9.204 26.414 1.00 97.62 187 GLU A CA 1
ATOM 1353 C C . GLU A 1 187 ? -14.477 9.424 25.320 1.00 97.62 187 GLU A C 1
ATOM 1355 O O . GLU A 1 187 ? -13.368 9.865 25.606 1.00 97.62 187 GLU A O 1
ATOM 1360 N N . LEU A 1 188 ? -14.832 9.138 24.065 1.00 98.38 188 LEU A N 1
ATOM 1361 C CA . LEU A 1 188 ? -14.008 9.456 22.900 1.00 98.38 188 LEU A CA 1
ATOM 1362 C C . LEU A 1 188 ? -14.498 10.778 22.307 1.00 98.38 188 LEU A C 1
ATOM 1364 O O . LEU A 1 188 ? -15.602 10.868 21.765 1.00 98.38 188 LEU A O 1
ATOM 1368 N N . THR A 1 189 ? -13.660 11.807 22.402 1.00 98.50 189 THR A N 1
ATOM 1369 C CA . THR A 1 189 ? -13.991 13.186 22.023 1.00 98.50 189 THR A CA 1
ATOM 1370 C C . THR A 1 189 ? -13.072 13.723 20.926 1.00 98.50 189 THR A C 1
ATOM 1372 O O . THR A 1 189 ? -12.064 13.120 20.552 1.00 98.50 189 THR A O 1
ATOM 1375 N N . ALA A 1 190 ? -13.374 14.922 20.423 1.00 98.69 190 ALA A N 1
ATOM 1376 C CA . ALA A 1 190 ? -12.510 15.623 19.476 1.00 98.69 190 ALA A CA 1
ATOM 1377 C C . ALA A 1 190 ? -11.101 15.900 20.045 1.00 98.69 190 ALA A C 1
ATOM 1379 O O . ALA A 1 190 ? -10.142 16.014 19.279 1.00 98.69 190 ALA A O 1
ATOM 1380 N N . GLN A 1 191 ? -10.942 15.982 21.373 1.00 98.62 191 GLN A N 1
ATOM 1381 C CA . GLN A 1 191 ? -9.629 16.176 21.996 1.00 98.62 191 GLN A CA 1
ATOM 1382 C C . GLN A 1 191 ? -8.749 14.926 21.907 1.00 98.62 191 GLN A C 1
ATOM 1384 O O . GLN A 1 191 ? -7.543 15.066 21.710 1.00 98.62 191 GLN A O 1
ATOM 1389 N N . ASP A 1 192 ? -9.330 13.727 21.959 1.00 98.75 192 ASP A N 1
ATOM 1390 C CA . ASP A 1 192 ? -8.603 12.465 21.770 1.00 98.75 192 ASP A CA 1
ATOM 1391 C C . ASP A 1 192 ? -8.086 12.335 20.339 1.00 98.75 192 ASP A C 1
ATOM 1393 O O . ASP A 1 192 ? -6.951 11.916 20.102 1.00 98.75 192 ASP A O 1
ATOM 1397 N N . VAL A 1 193 ? -8.873 12.805 19.366 1.00 98.81 193 VAL A N 1
ATOM 1398 C CA . VAL A 1 193 ? -8.426 12.917 17.973 1.00 98.81 193 VAL A CA 1
ATOM 1399 C C . VAL A 1 193 ? -7.246 13.889 17.878 1.00 98.81 193 VAL A C 1
ATOM 1401 O O . VAL A 1 193 ? -6.182 13.524 17.387 1.00 98.81 193 VAL A O 1
ATOM 1404 N N . VAL A 1 194 ? -7.367 15.109 18.410 1.00 98.81 194 VAL A N 1
ATOM 1405 C CA . VAL A 1 194 ? -6.258 16.086 18.416 1.00 98.81 194 VAL A CA 1
ATOM 1406 C C . VAL A 1 194 ? -5.003 15.511 19.076 1.00 98.81 194 VAL A C 1
ATOM 1408 O O . VAL A 1 194 ? -3.900 15.682 18.548 1.00 98.81 194 VAL A O 1
ATOM 1411 N N . HIS A 1 195 ? -5.163 14.835 20.215 1.00 98.75 195 HIS A N 1
ATOM 1412 C CA . HIS A 1 195 ? -4.081 14.163 20.920 1.00 98.75 195 HIS A CA 1
ATOM 1413 C C . HIS A 1 195 ? -3.417 13.116 20.023 1.00 98.75 195 HIS A C 1
ATOM 1415 O O . HIS A 1 195 ? -2.209 13.189 19.821 1.00 98.75 195 HIS A O 1
ATOM 1421 N N . THR A 1 196 ? -4.198 12.214 19.423 1.00 98.69 196 THR A N 1
ATOM 1422 C CA . THR A 1 196 ? -3.735 11.127 18.544 1.00 98.69 196 THR A CA 1
ATOM 1423 C C . THR A 1 196 ? -2.808 11.635 17.439 1.00 98.69 196 THR A C 1
ATOM 1425 O O . THR A 1 196 ? -1.673 11.174 17.301 1.00 98.69 196 THR A O 1
ATOM 1428 N N . PHE A 1 197 ? -3.261 12.626 16.669 1.00 98.75 197 PHE A N 1
ATOM 1429 C CA . PHE A 1 197 ? -2.517 13.121 15.510 1.00 98.75 197 PHE A CA 1
ATOM 1430 C C . PHE A 1 197 ? -1.278 13.930 15.913 1.00 98.75 197 PHE A C 1
ATOM 1432 O O . PHE A 1 197 ? -0.220 13.792 15.297 1.00 98.75 197 PHE A O 1
ATOM 1439 N N . ARG A 1 198 ? -1.366 14.742 16.977 1.00 98.56 198 ARG A N 1
ATOM 1440 C CA . ARG A 1 198 ? -0.192 15.458 17.510 1.00 98.56 198 ARG A CA 1
ATOM 1441 C C . ARG A 1 198 ? 0.843 14.493 18.064 1.00 98.56 198 ARG A C 1
ATOM 1443 O O . ARG A 1 198 ? 2.031 14.688 17.831 1.00 98.56 198 ARG A O 1
ATOM 1450 N N . ARG A 1 199 ? 0.384 13.460 18.765 1.00 98.00 199 ARG A N 1
ATOM 1451 C CA . ARG A 1 199 ? 1.215 12.413 19.346 1.00 98.00 199 ARG A CA 1
ATOM 1452 C C . ARG A 1 199 ? 1.983 11.646 18.275 1.00 98.00 199 ARG A C 1
ATOM 1454 O O . ARG A 1 199 ? 3.191 11.507 18.413 1.00 98.00 199 ARG A O 1
ATOM 1461 N N . MET A 1 200 ? 1.326 11.217 17.192 1.00 98.19 200 MET A N 1
ATOM 1462 C CA . MET A 1 200 ? 2.002 10.525 16.085 1.00 98.19 200 MET A CA 1
ATOM 1463 C C . MET A 1 200 ? 3.193 11.337 15.553 1.00 98.19 200 MET A C 1
ATOM 1465 O O . MET A 1 200 ? 4.302 10.819 15.443 1.00 98.19 200 MET A O 1
ATOM 1469 N N . VAL A 1 201 ? 2.969 12.620 15.254 1.00 97.44 201 VAL A N 1
ATOM 1470 C CA . VAL A 1 201 ? 4.000 13.508 14.692 1.00 97.44 201 VAL A CA 1
ATOM 1471 C C . VAL A 1 201 ? 5.075 13.871 15.722 1.00 97.44 201 VAL A C 1
ATOM 1473 O O . VAL A 1 201 ? 6.223 14.089 15.352 1.00 97.44 201 VAL A O 1
ATOM 1476 N N . ALA A 1 202 ? 4.724 13.960 17.007 1.00 97.56 202 ALA A N 1
ATOM 1477 C CA . ALA A 1 202 ? 5.680 14.269 18.069 1.00 97.56 202 ALA A CA 1
ATOM 1478 C C . ALA A 1 202 ? 6.617 13.095 18.385 1.00 97.56 202 ALA A C 1
ATOM 1480 O O . ALA A 1 202 ? 7.788 13.327 18.681 1.00 97.56 202 ALA A O 1
ATOM 1481 N N . ILE A 1 203 ? 6.099 11.864 18.341 1.00 97.81 203 ILE A N 1
ATOM 1482 C CA . ILE A 1 203 ? 6.878 10.648 18.585 1.00 97.81 203 ILE A CA 1
ATOM 1483 C C . ILE A 1 203 ? 7.815 10.370 17.407 1.00 97.81 203 ILE A C 1
ATOM 1485 O O . ILE A 1 203 ? 8.994 10.123 17.652 1.00 97.81 203 ILE A O 1
ATOM 1489 N N . ASP A 1 204 ? 7.300 10.428 16.168 1.00 97.06 204 ASP A N 1
ATOM 1490 C CA . ASP A 1 204 ? 8.066 10.189 14.929 1.00 97.06 204 ASP A CA 1
ATOM 1491 C C . ASP A 1 204 ? 8.982 8.955 15.041 1.00 97.06 204 ASP A C 1
ATOM 1493 O O . ASP A 1 204 ? 10.196 9.016 14.825 1.00 97.06 204 ASP A O 1
ATOM 1497 N N . ASP A 1 205 ? 8.400 7.836 15.492 1.00 96.94 205 ASP A N 1
ATOM 1498 C CA . ASP A 1 205 ? 9.164 6.617 15.742 1.00 96.94 205 ASP A CA 1
ATOM 1499 C C . ASP A 1 205 ? 9.789 6.111 14.426 1.00 96.94 205 ASP A C 1
ATOM 1501 O O . ASP A 1 205 ? 9.102 6.092 13.401 1.00 96.94 205 ASP A O 1
ATOM 1505 N N . PRO A 1 206 ? 11.063 5.674 14.415 1.00 92.00 206 PRO A N 1
ATOM 1506 C CA . PRO A 1 206 ? 11.705 5.154 13.208 1.00 92.00 206 PRO A CA 1
ATOM 1507 C C . PRO A 1 206 ? 10.985 3.964 12.555 1.00 92.00 206 PRO A C 1
ATOM 1509 O O . PRO A 1 206 ? 11.124 3.775 11.346 1.00 92.00 206 PRO A O 1
ATOM 1512 N N . ASP A 1 207 ? 10.247 3.175 13.341 1.00 91.31 207 ASP A N 1
ATOM 1513 C CA . ASP A 1 207 ? 9.430 2.047 12.883 1.00 91.31 207 ASP A CA 1
ATOM 1514 C C . ASP A 1 207 ? 7.936 2.431 12.738 1.00 91.31 207 ASP A C 1
ATOM 1516 O O . ASP A 1 207 ? 7.090 1.581 12.435 1.00 91.31 207 ASP A O 1
ATOM 1520 N N . GLY A 1 208 ? 7.600 3.707 12.961 1.00 95.06 208 GLY A N 1
ATOM 1521 C CA . GLY A 1 208 ? 6.248 4.257 12.976 1.00 95.06 208 GLY A CA 1
ATOM 1522 C C . GLY A 1 208 ? 5.815 4.941 11.667 1.00 95.06 208 GLY A C 1
ATOM 1523 O O . GLY A 1 208 ? 6.633 5.267 10.803 1.00 95.06 208 GLY A O 1
ATOM 1524 N N . PRO A 1 209 ? 4.504 5.194 11.498 1.00 95.94 209 PRO A N 1
ATOM 1525 C CA . PRO A 1 209 ? 3.931 5.676 10.241 1.00 95.94 209 PRO A CA 1
ATOM 1526 C C . PRO A 1 209 ? 3.751 7.207 10.172 1.00 95.94 209 PRO A C 1
ATOM 1528 O O . PRO A 1 209 ? 2.938 7.694 9.386 1.00 95.94 209 PRO A O 1
ATOM 1531 N N . ALA A 1 210 ? 4.480 7.997 10.972 1.00 96.62 210 ALA A N 1
ATOM 1532 C CA . ALA A 1 210 ? 4.285 9.453 11.073 1.00 96.62 210 ALA A CA 1
ATOM 1533 C C . ALA A 1 210 ? 4.417 10.199 9.729 1.00 96.62 210 ALA A C 1
ATOM 1535 O O . ALA A 1 210 ? 3.777 11.233 9.518 1.00 96.62 210 ALA A O 1
ATOM 1536 N N . VAL A 1 211 ? 5.183 9.636 8.788 1.00 93.75 211 VAL A N 1
ATOM 1537 C CA . VAL A 1 211 ? 5.329 10.141 7.416 1.00 93.75 211 VAL A CA 1
ATOM 1538 C C . VAL A 1 211 ? 3.995 10.273 6.668 1.00 93.75 211 VAL A C 1
ATOM 1540 O O . VAL A 1 211 ? 3.867 11.162 5.827 1.00 93.75 211 VAL A O 1
ATOM 1543 N N . LEU A 1 212 ? 2.979 9.466 7.002 1.00 95.69 212 LEU A N 1
ATOM 1544 C CA . LEU A 1 212 ? 1.650 9.547 6.383 1.00 95.69 212 LEU A CA 1
ATOM 1545 C C . LEU A 1 212 ? 0.937 10.873 6.685 1.00 95.69 212 LEU A C 1
ATOM 1547 O O . LEU A 1 212 ? 0.090 11.303 5.909 1.00 95.69 212 LEU A O 1
ATOM 1551 N N . PHE A 1 213 ? 1.308 11.568 7.765 1.00 97.31 213 PHE A N 1
ATOM 1552 C CA . PHE A 1 213 ? 0.733 12.864 8.135 1.00 97.31 213 PHE A CA 1
ATOM 1553 C C . PHE A 1 213 ? 1.585 14.057 7.686 1.00 97.31 213 PHE A C 1
ATOM 1555 O O . PHE A 1 213 ? 1.401 15.173 8.172 1.00 97.31 213 PHE A O 1
ATOM 1562 N N . ALA A 1 214 ? 2.511 13.863 6.740 1.00 93.38 214 ALA A N 1
ATOM 1563 C CA . ALA A 1 214 ? 3.397 14.923 6.266 1.00 93.38 214 ALA A CA 1
ATOM 1564 C C . ALA A 1 214 ? 2.655 16.136 5.667 1.00 93.38 214 ALA A C 1
ATOM 1566 O O . ALA A 1 214 ? 3.185 17.252 5.746 1.00 93.38 214 ALA A O 1
ATOM 1567 N N . SER A 1 215 ? 1.453 15.952 5.103 1.00 94.69 215 SER A N 1
ATOM 1568 C CA . SER A 1 215 ? 0.614 17.041 4.578 1.00 94.69 215 SER A CA 1
ATOM 1569 C C . SER A 1 215 ? -0.102 17.842 5.668 1.00 94.69 215 SER A C 1
ATOM 1571 O O . SER A 1 215 ? -0.436 19.000 5.430 1.00 94.69 215 SER A O 1
ATOM 1573 N N . MET A 1 216 ? -0.256 17.307 6.882 1.00 98.25 216 MET A N 1
ATOM 1574 C CA . MET A 1 216 ? -0.902 18.003 7.995 1.00 98.25 216 MET A CA 1
ATOM 1575 C C . MET A 1 216 ? -0.020 19.150 8.515 1.00 98.25 216 MET A C 1
ATOM 1577 O O . MET A 1 216 ? 1.137 18.959 8.902 1.00 98.25 216 MET A O 1
ATOM 1581 N N . GLU A 1 217 ? -0.567 20.363 8.534 1.00 98.50 217 GLU A N 1
ATOM 1582 C CA . GLU A 1 217 ? 0.020 21.528 9.203 1.00 98.50 217 GLU A CA 1
ATOM 1583 C C . GLU A 1 217 ? -0.421 21.593 10.665 1.00 98.50 217 GLU A C 1
ATOM 1585 O O . GLU A 1 217 ? 0.405 21.777 11.561 1.00 98.50 217 GLU A O 1
ATOM 1590 N N . SER A 1 218 ? -1.721 21.435 10.922 1.00 98.56 218 SER A N 1
ATOM 1591 C CA . SER A 1 218 ? -2.260 21.456 12.279 1.00 98.56 218 SER A CA 1
ATOM 1592 C C . SER A 1 218 ? -3.566 20.673 12.407 1.00 98.56 218 SER A C 1
ATOM 1594 O O . SER A 1 218 ? -4.237 20.379 11.421 1.00 98.56 218 SER A O 1
ATOM 1596 N N . VAL A 1 219 ? -3.916 20.354 13.652 1.00 98.75 219 VAL A N 1
ATOM 1597 C CA . VAL A 1 219 ? -5.190 19.744 14.042 1.00 98.75 219 VAL A CA 1
ATOM 1598 C C . VAL A 1 219 ? -5.705 20.430 15.305 1.00 98.75 219 VAL A C 1
ATOM 1600 O O . VAL A 1 219 ? -4.933 20.702 16.242 1.00 98.75 219 VAL A O 1
ATOM 1603 N N . ALA A 1 220 ? -6.998 20.739 15.329 1.00 98.75 220 ALA A N 1
ATOM 1604 C CA . ALA A 1 220 ? -7.668 21.394 16.444 1.00 98.75 220 ALA A CA 1
ATOM 1605 C C . ALA A 1 220 ? -9.088 20.853 16.640 1.00 98.75 220 ALA A C 1
ATOM 1607 O O . ALA A 1 220 ? -9.753 20.474 15.684 1.00 98.75 220 ALA A O 1
ATOM 1608 N N . ALA A 1 221 ? -9.555 20.871 17.885 1.00 98.44 221 ALA A N 1
ATOM 1609 C CA . ALA A 1 221 ? -10.947 20.630 18.227 1.00 98.44 221 ALA A CA 1
ATOM 1610 C C . ALA A 1 221 ? -11.621 21.986 18.458 1.00 98.44 221 ALA A C 1
ATOM 1612 O O . ALA A 1 221 ? -11.158 22.771 19.292 1.00 98.44 221 ALA A O 1
ATOM 1613 N N . THR A 1 222 ? -12.666 22.287 17.691 1.00 96.44 222 THR A N 1
ATOM 1614 C CA . THR A 1 222 ? -13.425 23.545 17.810 1.00 96.44 222 THR A CA 1
ATOM 1615 C C . THR A 1 222 ? -14.564 23.432 18.822 1.00 96.44 222 THR A C 1
ATOM 1617 O O . THR A 1 222 ? -14.962 24.438 19.410 1.00 96.44 222 THR A O 1
ATOM 1620 N N . ASP A 1 223 ? -15.025 22.209 19.085 1.00 95.94 223 ASP A N 1
ATOM 1621 C CA . ASP A 1 223 ? -15.927 21.830 20.171 1.00 95.94 223 ASP A CA 1
ATOM 1622 C C . ASP A 1 223 ? -15.672 20.361 20.586 1.00 95.94 223 ASP A C 1
ATOM 1624 O O . ASP A 1 223 ? -14.642 19.788 20.236 1.00 95.94 223 ASP A O 1
ATOM 1628 N N . GLU A 1 224 ? -16.569 19.755 21.371 1.00 95.38 224 GLU A N 1
ATOM 1629 C CA . GLU A 1 224 ? -16.433 18.371 21.863 1.00 95.38 224 GLU A CA 1
ATOM 1630 C C . GLU A 1 224 ? -16.439 17.305 20.754 1.00 95.38 224 GLU A C 1
ATOM 1632 O O . GLU A 1 224 ? -15.920 16.207 20.959 1.00 95.38 224 GLU A O 1
ATOM 1637 N N . ARG A 1 225 ? -17.017 17.600 19.584 1.00 98.00 225 ARG A N 1
ATOM 1638 C CA . ARG A 1 225 ? -17.213 16.646 18.481 1.00 98.00 225 ARG A CA 1
ATOM 1639 C C . ARG A 1 225 ? -16.616 17.102 17.156 1.00 98.00 225 ARG A C 1
ATOM 1641 O O . ARG A 1 225 ? -16.485 16.274 16.263 1.00 98.00 225 ARG A O 1
ATOM 1648 N N . THR A 1 226 ? -16.256 18.367 17.003 1.00 98.62 226 THR A N 1
ATOM 1649 C CA . THR A 1 226 ? -15.755 18.900 15.734 1.00 98.62 226 THR A CA 1
ATOM 1650 C C . THR A 1 226 ? -14.233 18.980 15.740 1.00 98.62 226 THR A C 1
ATOM 1652 O O . THR A 1 226 ? -13.635 19.668 16.573 1.00 98.62 226 THR A O 1
ATOM 1655 N N . VAL A 1 227 ? -13.606 18.291 14.786 1.00 98.75 227 VAL A N 1
ATOM 1656 C CA . VAL A 1 227 ? -12.158 18.289 14.547 1.00 98.75 227 VAL A CA 1
ATOM 1657 C C . VAL A 1 227 ? -11.879 18.959 13.210 1.00 98.75 227 VAL A C 1
ATOM 1659 O O . VAL A 1 227 ? -12.478 18.608 12.197 1.00 98.75 227 VAL A O 1
ATOM 1662 N N . VAL A 1 228 ? -10.935 19.893 13.199 1.00 98.75 228 VAL A N 1
ATOM 1663 C CA . VAL A 1 228 ? -10.490 20.611 12.006 1.00 98.75 228 VAL A CA 1
ATOM 1664 C C . VAL A 1 228 ? -9.015 20.316 11.772 1.00 98.75 228 VAL A C 1
ATOM 1666 O O . VAL A 1 228 ? -8.173 20.584 12.635 1.00 98.75 228 VAL A O 1
ATOM 1669 N N . PHE A 1 229 ? -8.710 19.782 10.595 1.00 98.81 229 PHE A N 1
ATOM 1670 C CA . PHE A 1 229 ? -7.359 19.615 10.080 1.00 98.81 229 PHE A CA 1
ATOM 1671 C C . PHE A 1 229 ? -7.045 20.743 9.101 1.00 98.81 229 PHE A C 1
ATOM 1673 O O . PHE A 1 229 ? -7.847 21.049 8.221 1.00 98.81 229 PHE A O 1
ATOM 1680 N N . THR A 1 230 ? -5.861 21.330 9.231 1.00 98.75 230 THR A N 1
ATOM 1681 C CA . THR A 1 230 ? -5.300 22.256 8.243 1.00 98.75 230 THR A CA 1
ATOM 1682 C C . THR A 1 230 ? -4.126 21.574 7.565 1.00 98.75 230 THR A C 1
ATOM 1684 O O . THR A 1 230 ? -3.223 21.085 8.249 1.00 98.75 230 THR A O 1
ATOM 1687 N N . LEU A 1 231 ? -4.139 21.534 6.237 1.00 98.56 231 LEU A N 1
ATOM 1688 C CA . LEU A 1 231 ? -3.117 20.921 5.397 1.00 98.56 231 LEU A CA 1
ATOM 1689 C C . LEU A 1 231 ? -2.184 21.993 4.820 1.00 98.56 231 LEU A C 1
ATOM 1691 O O . LEU A 1 231 ? -2.609 23.099 4.498 1.00 98.56 231 LEU A O 1
ATOM 1695 N N . LYS A 1 232 ? -0.906 21.651 4.644 1.00 97.81 232 LYS A N 1
ATOM 1696 C CA . LYS A 1 232 ? 0.134 22.545 4.096 1.00 97.81 232 LYS A CA 1
ATOM 1697 C C . LYS A 1 232 ? -0.122 22.928 2.638 1.00 97.81 232 LYS A C 1
ATOM 1699 O O . LYS A 1 232 ? 0.318 23.979 2.176 1.00 97.81 232 LYS A O 1
ATOM 1704 N N . GLN A 1 233 ? -0.794 22.040 1.914 1.00 96.06 233 GLN A N 1
ATOM 1705 C CA . GLN A 1 233 ? -1.250 22.220 0.546 1.00 96.06 233 GLN A CA 1
ATOM 1706 C C . GLN A 1 233 ? -2.499 21.357 0.314 1.00 96.06 233 GLN A C 1
ATOM 1708 O O . GLN A 1 233 ? -2.759 20.459 1.119 1.00 96.06 233 GLN A O 1
ATOM 1713 N N . PRO A 1 234 ? -3.242 21.592 -0.779 1.00 96.56 234 PRO A N 1
ATOM 1714 C CA . PRO A 1 234 ? -4.338 20.717 -1.168 1.00 96.56 234 PRO A CA 1
ATOM 1715 C C . PRO A 1 234 ? -3.871 19.271 -1.353 1.00 96.56 234 PRO A C 1
ATOM 1717 O O . PRO A 1 234 ? -2.832 19.030 -1.970 1.00 96.56 234 PRO A O 1
ATOM 1720 N N . ASP A 1 235 ? -4.628 18.332 -0.788 1.00 96.56 235 ASP A N 1
ATOM 1721 C CA . ASP A 1 235 ? -4.290 16.908 -0.763 1.00 96.56 235 ASP A CA 1
ATOM 1722 C C . ASP A 1 235 ? -5.561 16.045 -0.786 1.00 96.56 235 ASP A C 1
ATOM 1724 O O . ASP A 1 235 ? -6.176 15.748 0.240 1.00 96.56 235 ASP A O 1
ATOM 1728 N N . ALA A 1 236 ? -5.950 15.614 -1.983 1.00 96.19 236 ALA A N 1
ATOM 1729 C CA . ALA A 1 236 ? -7.108 14.765 -2.233 1.00 96.19 236 ALA A CA 1
ATOM 1730 C C . ALA A 1 236 ? -6.979 13.359 -1.617 1.00 96.19 236 ALA A C 1
ATOM 1732 O O . ALA A 1 236 ? -7.977 12.639 -1.538 1.00 96.19 236 ALA A O 1
ATOM 1733 N N . THR A 1 237 ? -5.781 12.962 -1.172 1.00 96.19 237 THR A N 1
ATOM 1734 C CA . THR A 1 237 ? -5.534 11.666 -0.526 1.00 96.19 237 THR A CA 1
ATOM 1735 C C . THR A 1 237 ? -5.824 11.698 0.973 1.00 96.19 237 THR A C 1
ATOM 1737 O O . THR A 1 237 ? -6.006 10.641 1.577 1.00 96.19 237 THR A O 1
ATOM 1740 N N . TRP A 1 238 ? -5.950 12.885 1.580 1.00 97.75 238 TRP A N 1
ATOM 1741 C CA . TRP A 1 238 ? -6.144 13.041 3.024 1.00 97.75 238 TRP A CA 1
ATOM 1742 C C . TRP A 1 238 ? -7.278 12.175 3.610 1.00 97.75 238 TRP A C 1
ATOM 1744 O O . TRP A 1 238 ? -7.040 11.488 4.608 1.00 97.75 238 TRP A O 1
ATOM 1754 N N . PRO A 1 239 ? -8.477 12.073 2.992 1.00 97.44 239 PRO A N 1
ATOM 1755 C CA . PRO A 1 239 ? -9.524 11.178 3.487 1.00 97.44 239 PRO A CA 1
ATOM 1756 C C . PRO A 1 239 ? -9.098 9.704 3.545 1.00 97.44 239 PRO A C 1
ATOM 1758 O O . PRO A 1 239 ? -9.524 8.985 4.442 1.00 97.44 239 PRO A O 1
ATOM 1761 N N . PHE A 1 240 ? -8.247 9.250 2.621 1.00 96.88 240 PHE A N 1
ATOM 1762 C CA . PHE A 1 240 ? -7.716 7.886 2.597 1.00 96.88 240 PHE A CA 1
ATOM 1763 C C . PHE A 1 240 ? -6.670 7.667 3.687 1.00 96.88 240 PHE A C 1
ATOM 1765 O O . PHE A 1 240 ? -6.703 6.635 4.359 1.00 96.88 240 PHE A O 1
ATOM 1772 N N . VAL A 1 241 ? -5.800 8.651 3.929 1.00 97.06 241 VAL A N 1
ATOM 1773 C CA . VAL A 1 241 ? -4.831 8.631 5.036 1.00 97.06 241 VAL A CA 1
ATOM 1774 C C . VAL A 1 241 ? -5.543 8.446 6.384 1.00 97.06 241 VAL A C 1
ATOM 1776 O O . VAL A 1 241 ? -5.105 7.645 7.213 1.00 97.06 241 VAL A O 1
ATOM 1779 N N . LEU A 1 242 ? -6.700 9.090 6.574 1.00 98.00 242 LEU A N 1
ATOM 1780 C CA . LEU A 1 242 ? -7.537 8.948 7.774 1.00 98.00 242 LEU A CA 1
ATOM 1781 C C . LEU A 1 242 ? -8.182 7.559 7.947 1.00 98.00 242 LEU A C 1
ATOM 1783 O O . LEU A 1 242 ? -8.717 7.275 9.018 1.00 98.00 242 LEU A O 1
ATOM 1787 N N . THR A 1 243 ? -8.128 6.691 6.930 1.00 96.88 243 THR A N 1
ATOM 1788 C CA . THR A 1 243 ? -8.580 5.290 7.025 1.00 96.88 243 THR A CA 1
ATOM 1789 C C . THR A 1 243 ? -7.475 4.322 7.445 1.00 96.88 243 THR A C 1
ATOM 1791 O O . THR A 1 243 ? -7.755 3.154 7.721 1.00 96.88 243 THR A O 1
ATOM 1794 N N . THR A 1 244 ? -6.223 4.779 7.511 1.00 96.12 244 THR A N 1
ATOM 1795 C CA . THR A 1 244 ? -5.072 3.917 7.810 1.00 96.12 244 THR A CA 1
ATOM 1796 C C . THR A 1 244 ? -4.951 3.618 9.304 1.00 96.12 244 THR A C 1
ATOM 1798 O O . THR A 1 244 ? -5.388 4.420 10.131 1.00 96.12 244 THR A O 1
ATOM 1801 N N . PRO A 1 245 ? -4.295 2.513 9.702 1.00 96.06 245 PRO A N 1
ATOM 1802 C CA . PRO A 1 245 ? -4.037 2.214 11.113 1.00 96.06 245 PRO A CA 1
ATOM 1803 C C . PRO A 1 245 ? -3.265 3.313 11.854 1.00 96.06 245 PRO A C 1
ATOM 1805 O O . PRO A 1 245 ? -3.423 3.433 13.066 1.00 96.06 245 PRO A O 1
ATOM 1808 N N . ALA A 1 246 ? -2.504 4.157 11.147 1.00 96.62 246 ALA A N 1
ATOM 1809 C CA . ALA A 1 246 ? -1.849 5.334 11.716 1.00 96.62 246 ALA A CA 1
ATOM 1810 C C . ALA A 1 246 ? -2.845 6.365 12.283 1.00 96.62 246 ALA A C 1
ATOM 1812 O O . ALA A 1 246 ? -2.528 7.076 13.232 1.00 96.62 246 ALA A O 1
ATOM 1813 N N . ALA A 1 247 ? -4.058 6.441 11.727 1.00 98.12 247 ALA A N 1
ATOM 1814 C CA . ALA A 1 247 ? -5.121 7.356 12.153 1.00 98.12 247 ALA A CA 1
ATOM 1815 C C . ALA A 1 247 ? -6.020 6.780 13.268 1.00 98.12 247 ALA A C 1
ATOM 1817 O O . ALA A 1 247 ? -7.085 7.330 13.555 1.00 98.12 247 ALA A O 1
ATOM 1818 N N . SER A 1 248 ? -5.617 5.658 13.870 1.00 98.31 248 SER A N 1
ATOM 1819 C CA . SER A 1 248 ? -6.321 5.014 14.983 1.00 98.31 248 SER A CA 1
ATOM 1820 C C . SER A 1 248 ? -6.389 5.936 16.196 1.00 98.31 248 SER A C 1
ATOM 1822 O O . SER A 1 248 ? -5.353 6.324 16.730 1.00 98.31 248 SER A O 1
ATOM 1824 N N . ILE A 1 249 ? -7.604 6.267 16.634 1.00 98.69 249 ILE A N 1
ATOM 1825 C CA . ILE A 1 249 ? -7.847 7.192 17.743 1.00 98.69 249 ILE A CA 1
ATOM 1826 C C . ILE A 1 249 ? -7.485 6.495 19.057 1.00 98.69 249 ILE A C 1
ATOM 1828 O O . ILE A 1 249 ? -7.994 5.411 19.351 1.00 98.69 249 ILE A O 1
ATOM 1832 N N . VAL A 1 250 ? -6.614 7.128 19.841 1.00 98.50 250 VAL A N 1
ATOM 1833 C CA . VAL A 1 250 ? -6.164 6.636 21.149 1.00 98.50 250 VAL A CA 1
ATOM 1834 C C . VAL A 1 250 ? -6.713 7.495 22.286 1.00 98.50 250 VAL A C 1
ATOM 1836 O O . VAL A 1 250 ? -6.943 8.690 22.110 1.00 98.50 250 VAL A O 1
ATOM 1839 N N . ASP A 1 251 ? -6.899 6.877 23.452 1.00 98.12 251 ASP A N 1
ATOM 1840 C CA . ASP A 1 251 ? -7.357 7.533 24.682 1.00 98.12 251 ASP A CA 1
ATOM 1841 C C . ASP A 1 251 ? -6.249 8.434 25.254 1.00 98.12 251 ASP A C 1
ATOM 1843 O O . ASP A 1 251 ? -5.181 7.943 25.643 1.00 98.12 251 ASP A O 1
ATOM 1847 N N . ALA A 1 252 ? -6.495 9.746 25.308 1.00 97.56 252 ALA A N 1
ATOM 1848 C CA . ALA A 1 252 ? -5.512 10.730 25.758 1.00 97.56 252 ALA A CA 1
ATOM 1849 C C . ALA A 1 252 ? -5.142 10.612 27.251 1.00 97.56 252 ALA A C 1
ATOM 1851 O O . ALA A 1 252 ? -4.090 11.119 27.653 1.00 97.56 252 ALA A O 1
ATOM 1852 N N . ASP A 1 253 ? -5.965 9.943 28.067 1.00 96.81 253 ASP A N 1
ATOM 1853 C CA . ASP A 1 253 ? -5.677 9.683 29.483 1.00 96.81 253 ASP A CA 1
ATOM 1854 C C . ASP A 1 253 ? -4.766 8.459 29.677 1.00 96.81 253 ASP A C 1
ATOM 1856 O O . ASP A 1 253 ? -4.113 8.321 30.717 1.00 96.81 253 ASP A O 1
ATOM 1860 N N . VAL A 1 254 ? -4.706 7.568 28.681 1.00 96.81 254 VAL A N 1
ATOM 1861 C CA . VAL A 1 254 ? -3.911 6.331 28.717 1.00 96.81 254 VAL A CA 1
ATOM 1862 C C . VAL A 1 254 ? -2.600 6.490 27.949 1.00 96.81 254 VAL A C 1
ATOM 1864 O O . VAL A 1 254 ? -1.544 6.088 28.442 1.00 96.81 254 VAL A O 1
ATOM 1867 N N . PHE A 1 255 ? -2.642 7.073 26.750 1.00 97.50 255 PHE A N 1
ATOM 1868 C CA . PHE A 1 255 ? -1.484 7.174 25.864 1.00 97.50 255 PHE A CA 1
ATOM 1869 C C . PHE A 1 255 ? -0.705 8.477 26.120 1.00 97.50 255 PHE A C 1
ATOM 1871 O O . PHE A 1 255 ? -1.264 9.568 26.030 1.00 97.50 255 PHE A O 1
ATOM 1878 N N . PRO A 1 256 ? 0.605 8.416 26.431 1.00 96.44 256 PRO A N 1
ATOM 1879 C CA . PRO A 1 256 ? 1.388 9.621 26.685 1.00 96.44 256 PRO A CA 1
ATOM 1880 C C . PRO A 1 256 ? 1.666 10.385 25.386 1.00 96.44 256 PRO A C 1
ATOM 1882 O O . PRO A 1 256 ? 1.943 9.785 24.352 1.00 96.44 256 PRO A O 1
ATOM 1885 N N . ALA A 1 257 ? 1.645 11.717 25.440 1.00 96.31 257 ALA A N 1
ATOM 1886 C CA . ALA A 1 257 ? 1.693 12.573 24.249 1.00 96.31 257 ALA A CA 1
ATOM 1887 C C . ALA A 1 257 ? 3.015 12.525 23.451 1.00 96.31 257 ALA A C 1
ATOM 1889 O O . ALA A 1 257 ? 3.030 12.928 22.291 1.00 96.31 257 ALA A O 1
ATOM 1890 N N . ASP A 1 258 ? 4.117 12.086 24.061 1.00 95.62 258 ASP A N 1
ATOM 1891 C CA . ASP A 1 258 ? 5.480 12.186 23.519 1.00 95.62 258 ASP A CA 1
ATOM 1892 C C . ASP A 1 258 ? 6.290 10.881 23.617 1.00 95.62 258 ASP A C 1
ATOM 1894 O O . ASP A 1 258 ? 7.502 10.879 23.402 1.00 95.62 258 ASP A O 1
ATOM 1898 N N . ALA A 1 259 ? 5.638 9.760 23.931 1.00 96.62 259 ALA A N 1
ATOM 1899 C CA . ALA A 1 259 ? 6.282 8.455 24.011 1.00 96.62 259 ALA A CA 1
ATOM 1900 C C . ALA A 1 259 ? 5.321 7.336 23.606 1.00 96.62 259 ALA A C 1
ATOM 1902 O O . ALA A 1 259 ? 4.106 7.473 23.740 1.00 96.62 259 ALA A O 1
ATOM 1903 N N . LEU A 1 260 ? 5.864 6.203 23.157 1.00 96.62 260 LEU A N 1
ATOM 1904 C CA . LEU A 1 260 ? 5.080 4.981 22.986 1.00 96.62 260 LEU A CA 1
ATOM 1905 C C . LEU A 1 260 ? 4.534 4.499 24.336 1.00 96.62 260 LEU A C 1
ATOM 1907 O O . LEU A 1 260 ? 5.199 4.627 25.371 1.00 96.62 260 LEU A O 1
ATOM 1911 N N . LEU A 1 261 ? 3.332 3.928 24.323 1.00 94.25 261 LEU A N 1
ATOM 1912 C CA . LEU A 1 261 ? 2.746 3.309 25.502 1.00 94.25 261 LEU A CA 1
ATOM 1913 C C . LEU A 1 261 ? 3.603 2.095 25.917 1.00 94.25 261 LEU A C 1
ATOM 1915 O O . LEU A 1 261 ? 3.861 1.211 25.096 1.00 94.25 261 LEU A O 1
ATOM 1919 N N . PRO A 1 262 ? 4.080 2.023 27.171 1.00 83.88 262 PRO A N 1
ATOM 1920 C CA . PRO A 1 262 ? 4.894 0.904 27.612 1.00 83.88 262 PRO A CA 1
ATOM 1921 C C . PRO A 1 262 ? 4.041 -0.349 27.838 1.00 83.88 262 PRO A C 1
ATOM 1923 O O . PRO A 1 262 ? 2.971 -0.298 28.437 1.00 83.88 262 PRO A O 1
ATOM 1926 N N . GLY A 1 263 ? 4.581 -1.507 27.461 1.00 83.19 263 GLY A N 1
ATOM 1927 C CA . GLY A 1 263 ? 3.930 -2.792 27.702 1.00 83.19 263 GLY A CA 1
ATOM 1928 C C . GLY A 1 263 ? 2.888 -3.140 26.640 1.00 83.19 263 GLY A C 1
ATOM 1929 O O . GLY A 1 263 ? 3.049 -2.818 25.468 1.00 83.19 263 GLY A O 1
ATOM 1930 N N . THR A 1 264 ? 1.873 -3.896 27.051 1.00 82.12 264 THR A N 1
ATOM 1931 C CA . THR A 1 264 ? 0.897 -4.548 26.155 1.00 82.12 264 THR A CA 1
ATOM 1932 C C . THR A 1 264 ? -0.550 -4.332 26.590 1.00 82.12 264 THR A C 1
ATOM 1934 O O . THR A 1 264 ? -1.463 -4.868 25.968 1.00 82.12 264 THR A O 1
ATOM 1937 N N . GLU A 1 265 ? -0.762 -3.586 27.674 1.00 84.88 265 GLU A N 1
ATOM 1938 C CA . GLU A 1 265 ? -2.087 -3.216 28.168 1.00 84.88 265 GLU A CA 1
ATOM 1939 C C . GLU A 1 265 ? -2.561 -1.994 27.385 1.00 84.88 265 GLU A C 1
ATOM 1941 O O . GLU A 1 265 ? -2.342 -0.855 27.789 1.00 84.88 265 GLU A O 1
ATOM 1946 N N . VAL A 1 266 ? -3.145 -2.241 26.216 1.00 92.56 266 VAL A N 1
ATOM 1947 C CA . VAL A 1 266 ? -3.646 -1.183 25.340 1.00 92.56 266 VAL A CA 1
ATOM 1948 C C . VAL A 1 266 ? -5.159 -1.046 25.457 1.00 92.56 266 VAL A C 1
ATOM 1950 O O . VAL A 1 266 ? -5.876 -2.036 25.615 1.00 92.56 266 VAL A O 1
ATOM 1953 N N . VAL A 1 267 ? -5.643 0.189 25.353 1.00 95.44 267 VAL A N 1
ATOM 1954 C CA . VAL A 1 267 ? -7.072 0.510 25.350 1.00 95.44 267 VAL A CA 1
ATOM 1955 C C . VAL A 1 267 ? -7.426 1.110 23.998 1.00 95.44 267 VAL A C 1
ATOM 1957 O O . VAL A 1 267 ? -6.864 2.126 23.600 1.00 95.44 267 VAL A O 1
ATOM 1960 N N . GLY A 1 268 ? -8.350 0.467 23.294 1.00 97.06 268 GLY A N 1
ATOM 1961 C CA . GLY A 1 268 ? -8.895 0.932 22.030 1.00 97.06 268 GLY A CA 1
ATOM 1962 C C . GLY A 1 268 ? -10.383 1.253 22.121 1.00 97.06 268 GLY A C 1
ATOM 1963 O O . GLY A 1 268 ? -10.978 1.322 23.199 1.00 97.06 268 GLY A O 1
ATOM 1964 N N . SER A 1 269 ? -10.973 1.460 20.953 1.00 97.94 269 SER A N 1
ATOM 1965 C CA . SER A 1 269 ? -12.392 1.773 20.741 1.00 97.94 269 SER A CA 1
ATOM 1966 C C . SER A 1 269 ? -12.993 0.975 19.583 1.00 97.94 269 SER A C 1
ATOM 1968 O O . SER A 1 269 ? -14.130 1.213 19.197 1.00 97.94 269 SER A O 1
ATOM 1970 N N . GLY A 1 270 ? -12.226 0.051 18.995 1.00 97.56 270 GLY A N 1
ATOM 1971 C CA . GLY A 1 270 ? -12.634 -0.746 17.843 1.00 97.56 270 GLY A CA 1
ATOM 1972 C C . GLY A 1 270 ? -13.538 -1.932 18.201 1.00 97.56 270 GLY A C 1
ATOM 1973 O O . GLY A 1 270 ? -13.825 -2.171 19.379 1.00 97.56 270 GLY A O 1
ATOM 1974 N N . PRO A 1 271 ? -13.967 -2.706 17.187 1.00 97.06 271 PRO A N 1
ATOM 1975 C CA . PRO A 1 271 ? -14.911 -3.812 17.349 1.00 97.06 271 PRO A CA 1
ATOM 1976 C C . PRO A 1 271 ? -14.375 -5.005 18.153 1.00 97.06 271 PRO A C 1
ATOM 1978 O O . PRO A 1 271 ? -15.176 -5.836 18.572 1.00 97.06 271 PRO A O 1
ATOM 1981 N N . TYR A 1 272 ? -13.059 -5.112 18.372 1.00 97.94 272 TYR A N 1
ATOM 1982 C CA . TYR A 1 272 ? -12.447 -6.217 19.116 1.00 97.94 272 TYR A CA 1
ATOM 1983 C C . TYR A 1 272 ? -11.520 -5.736 20.222 1.00 97.94 272 TYR A C 1
ATOM 1985 O O . TYR A 1 272 ? -10.463 -5.167 19.948 1.00 97.94 272 TYR A O 1
ATOM 1993 N N . GLN A 1 273 ? -11.877 -6.054 21.463 1.00 96.81 273 GLN A N 1
ATOM 1994 C CA . GLN A 1 273 ? -11.049 -5.807 22.633 1.00 96.81 273 GLN A CA 1
ATOM 1995 C C . GLN A 1 273 ? -9.983 -6.891 22.778 1.00 96.81 27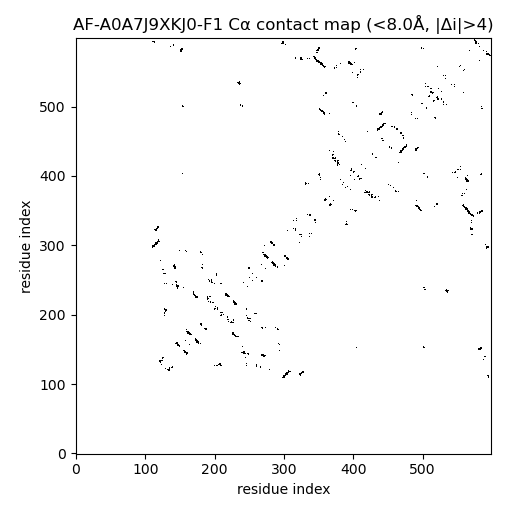3 GLN A C 1
ATOM 1997 O O . GLN A 1 273 ? -10.277 -8.081 22.691 1.00 96.81 273 GLN A O 1
ATOM 2002 N N . LEU A 1 274 ? -8.738 -6.480 23.024 1.00 96.56 274 LEU A N 1
ATOM 2003 C CA . LEU A 1 274 ? -7.642 -7.400 23.317 1.00 96.56 274 LEU A CA 1
ATOM 2004 C C . LEU A 1 274 ? -7.791 -7.957 24.741 1.00 96.56 274 LEU A C 1
ATOM 2006 O O . LEU A 1 274 ? -7.705 -7.212 25.715 1.00 96.56 274 LEU A O 1
ATOM 2010 N N . GLU A 1 275 ? -7.982 -9.268 24.860 1.00 95.12 275 GLU A N 1
ATOM 2011 C CA . GLU A 1 275 ? -8.137 -9.966 26.144 1.00 95.12 275 GLU A CA 1
ATOM 2012 C C . GLU A 1 275 ? -6.813 -10.551 26.642 1.00 95.12 275 GLU A C 1
ATOM 2014 O O . GLU A 1 275 ? -6.519 -10.541 27.838 1.00 95.12 275 GLU A O 1
ATOM 2019 N N . GLN A 1 276 ? -5.997 -11.065 25.719 1.00 95.69 276 GLN A N 1
ATOM 2020 C CA . GLN A 1 276 ? -4.700 -11.655 26.030 1.00 95.69 276 GLN A CA 1
ATOM 2021 C C . GLN A 1 276 ? -3.724 -11.422 24.885 1.00 95.69 276 GLN A C 1
ATOM 2023 O O . GLN A 1 276 ? -4.053 -11.618 23.717 1.00 95.69 276 GLN A O 1
ATOM 2028 N N . TYR A 1 277 ? -2.487 -11.073 25.227 1.00 96.38 277 TYR A N 1
ATOM 2029 C CA . TYR A 1 277 ? -1.400 -10.982 24.266 1.00 96.38 277 TYR A CA 1
ATOM 2030 C C . TYR A 1 277 ? -0.131 -11.612 24.819 1.00 96.38 277 TYR A C 1
ATOM 2032 O O . TYR A 1 277 ? 0.380 -11.224 25.869 1.00 96.38 277 TYR A O 1
ATOM 2040 N N . GLU A 1 278 ? 0.395 -12.576 24.076 1.00 94.94 278 GLU A N 1
ATOM 2041 C CA . GLU A 1 278 ? 1.683 -13.197 24.332 1.00 94.94 278 GLU A CA 1
ATOM 2042 C C . GLU A 1 278 ? 2.541 -13.032 23.086 1.00 94.94 278 GLU A C 1
ATOM 2044 O O . GLU A 1 278 ? 2.300 -13.666 22.056 1.00 94.94 278 GLU A O 1
ATOM 2049 N N . ASN A 1 279 ? 3.544 -12.157 23.184 1.00 91.19 279 ASN A N 1
ATOM 2050 C CA . ASN A 1 279 ? 4.374 -11.775 22.049 1.00 91.19 279 ASN A CA 1
ATOM 2051 C C . ASN A 1 279 ? 4.958 -13.004 21.328 1.00 91.19 279 ASN A C 1
ATOM 2053 O O . ASN A 1 279 ? 5.628 -13.842 21.940 1.00 91.19 279 ASN A O 1
ATOM 2057 N N . GLY A 1 280 ? 4.696 -13.096 20.023 1.00 90.62 280 GLY A N 1
ATOM 2058 C CA . GLY A 1 280 ? 5.138 -14.195 19.167 1.00 90.62 280 GLY A CA 1
ATOM 2059 C C . GLY A 1 280 ? 4.433 -15.534 19.405 1.00 90.62 280 GLY A C 1
ATOM 2060 O O . GLY A 1 280 ? 4.855 -16.526 18.817 1.00 90.62 280 GLY A O 1
ATOM 2061 N N . GLN A 1 281 ? 3.389 -15.587 20.241 1.00 94.94 281 GLN A N 1
ATOM 2062 C CA . GLN A 1 281 ? 2.604 -16.799 20.499 1.00 94.94 281 GLN A CA 1
ATOM 2063 C C . GLN A 1 281 ? 1.132 -16.627 20.127 1.00 94.94 281 GLN A C 1
ATOM 2065 O O . GLN A 1 281 ? 0.648 -17.346 19.253 1.00 94.94 281 GLN A O 1
ATOM 2070 N N . LEU A 1 282 ? 0.426 -15.672 20.745 1.00 96.00 282 LEU A N 1
ATOM 2071 C CA . LEU A 1 282 ? -0.987 -15.426 20.447 1.00 96.00 282 LEU A CA 1
ATOM 2072 C C . LEU A 1 282 ? -1.453 -14.002 20.773 1.00 96.00 282 LEU A C 1
ATOM 2074 O O . LEU A 1 282 ? -0.885 -13.330 21.632 1.00 96.00 282 LEU A O 1
ATOM 2078 N N . ALA A 1 283 ? -2.538 -13.588 20.123 1.00 97.81 283 ALA A N 1
ATOM 2079 C CA . ALA A 1 283 ? -3.384 -12.462 20.503 1.00 97.81 283 ALA A CA 1
ATOM 2080 C C . ALA A 1 283 ? -4.847 -12.936 20.514 1.00 97.81 283 ALA A C 1
ATOM 2082 O O . ALA A 1 283 ? -5.333 -13.412 19.490 1.00 97.81 283 ALA A O 1
ATOM 2083 N N . ALA A 1 284 ? -5.527 -12.853 21.655 1.00 97.94 284 ALA A N 1
ATOM 2084 C CA . ALA A 1 284 ? -6.925 -13.244 21.807 1.00 97.94 284 ALA A CA 1
ATOM 2085 C C . ALA A 1 284 ? -7.804 -12.009 21.997 1.00 97.94 284 ALA A C 1
ATOM 2087 O O . ALA A 1 284 ? -7.444 -11.091 22.739 1.00 97.94 284 ALA A O 1
ATOM 2088 N N . PHE A 1 285 ? -8.949 -12.017 21.325 1.00 98.12 285 PHE A N 1
ATOM 2089 C CA . PHE A 1 285 ? -9.877 -10.905 21.264 1.00 98.12 285 PHE A CA 1
ATOM 2090 C C . PHE A 1 285 ? -11.299 -11.347 21.591 1.00 98.12 285 PHE A C 1
ATOM 2092 O O . PHE A 1 285 ? -11.730 -12.413 21.143 1.00 98.12 285 PHE A O 1
ATOM 2099 N N . GLY A 1 286 ? -12.032 -10.480 22.281 1.00 97.38 286 GLY A N 1
ATOM 2100 C CA . GLY A 1 286 ? -13.484 -10.545 22.434 1.00 97.38 286 GLY A CA 1
ATOM 2101 C C . GLY A 1 286 ? -14.152 -9.435 21.624 1.00 97.38 286 GLY A C 1
ATOM 2102 O O . GLY A 1 286 ? -13.598 -8.338 21.499 1.00 97.38 286 GLY A O 1
ATOM 2103 N N . ALA A 1 287 ? -15.320 -9.710 21.045 1.00 96.56 287 ALA A N 1
ATOM 2104 C CA . ALA A 1 287 ? -16.137 -8.675 20.417 1.00 96.56 287 ALA A CA 1
ATOM 2105 C C . ALA A 1 287 ? -16.520 -7.606 21.458 1.00 96.56 287 ALA A C 1
ATOM 2107 O O . ALA A 1 287 ? -16.841 -7.919 22.603 1.00 96.56 287 ALA A O 1
ATOM 2108 N N . SER A 1 288 ? -16.443 -6.333 21.071 1.00 95.12 288 SER A N 1
ATOM 2109 C CA . SER A 1 288 ? -16.686 -5.207 21.972 1.00 95.12 288 SER A CA 1
ATOM 2110 C C . SER A 1 288 ? -18.143 -4.749 21.921 1.00 95.12 288 SER A C 1
ATOM 2112 O O . SER A 1 288 ? -18.605 -4.245 20.898 1.00 95.12 288 SER A O 1
ATOM 2114 N N . ASP A 1 289 ? -18.835 -4.827 23.059 1.00 90.44 289 ASP A N 1
ATOM 2115 C CA . ASP A 1 289 ? -20.204 -4.309 23.215 1.00 90.44 289 ASP A CA 1
ATOM 2116 C C . ASP A 1 289 ? -20.278 -2.769 23.190 1.00 90.44 289 ASP A C 1
ATOM 2118 O O . ASP A 1 289 ? -21.354 -2.199 23.008 1.00 90.44 289 ASP A O 1
ATOM 2122 N N . SER A 1 290 ? -19.151 -2.075 23.398 1.00 90.56 290 SER A N 1
ATOM 2123 C CA . SER A 1 290 ? -19.088 -0.606 23.408 1.00 90.56 290 SER A CA 1
ATOM 2124 C C . SER A 1 290 ? -18.852 0.003 22.025 1.00 90.56 290 SER A C 1
ATOM 2126 O O . SER A 1 290 ? -18.913 1.225 21.884 1.00 90.56 290 SER A O 1
ATOM 2128 N N . TYR A 1 291 ? -18.552 -0.816 21.012 1.00 95.44 291 TYR A N 1
ATOM 2129 C CA . TYR A 1 291 ? -18.264 -0.325 19.669 1.00 95.44 291 TYR A CA 1
ATOM 2130 C C . TYR A 1 291 ? -19.513 0.276 19.011 1.00 95.44 291 TYR A C 1
ATOM 2132 O O . TYR A 1 291 ? -20.573 -0.345 18.940 1.00 95.44 291 TYR A O 1
ATOM 2140 N N . GLN A 1 292 ? -19.363 1.488 18.478 1.00 93.62 292 GLN A N 1
ATOM 2141 C CA . GLN A 1 292 ? -20.393 2.198 17.724 1.00 93.62 292 GLN A CA 1
ATOM 2142 C C . GLN A 1 292 ? -19.785 2.697 16.416 1.00 93.62 292 GLN A C 1
ATOM 2144 O O . GLN A 1 292 ? -19.058 3.686 16.409 1.00 93.62 292 GLN A O 1
ATOM 2149 N N . GLY A 1 293 ? -20.070 2.023 15.303 1.00 91.19 293 GLY A N 1
ATOM 2150 C CA . GLY A 1 293 ? -19.502 2.377 14.005 1.00 91.19 293 GLY A CA 1
ATOM 2151 C C . GLY A 1 293 ? -19.968 1.453 12.883 1.00 91.19 293 GLY A C 1
ATOM 2152 O O . GLY A 1 293 ? -21.053 0.876 12.950 1.00 91.19 293 GLY A O 1
ATOM 2153 N N . ALA A 1 294 ? -19.150 1.328 11.840 1.00 87.81 294 ALA A N 1
ATOM 2154 C CA . ALA A 1 294 ? -19.497 0.595 10.622 1.00 87.81 294 ALA A CA 1
ATOM 2155 C C . ALA A 1 294 ? -19.457 -0.944 10.753 1.00 87.81 294 ALA A C 1
ATOM 2157 O O . ALA A 1 294 ? -20.097 -1.642 9.966 1.00 87.81 294 ALA A O 1
ATOM 2158 N N . ALA A 1 295 ? -18.699 -1.494 11.706 1.00 92.56 295 ALA A N 1
ATOM 2159 C CA . ALA A 1 295 ? -18.518 -2.940 11.853 1.00 92.56 295 ALA A CA 1
ATOM 2160 C C . ALA A 1 295 ? -19.672 -3.636 12.601 1.00 92.56 295 ALA A C 1
ATOM 2162 O O . ALA A 1 295 ? -20.188 -3.137 13.598 1.00 92.56 295 ALA A O 1
ATOM 2163 N N . GLN A 1 296 ? -20.027 -4.844 12.155 1.00 91.50 296 GLN A N 1
ATOM 2164 C CA . GLN A 1 296 ? -20.966 -5.737 12.845 1.00 91.50 296 GLN A CA 1
ATOM 2165 C C . GLN A 1 296 ? -20.330 -7.126 13.004 1.00 91.50 296 GLN A C 1
ATOM 2167 O O . GLN A 1 296 ? -20.258 -7.857 12.017 1.00 91.50 296 GLN A O 1
ATOM 2172 N N . PRO A 1 297 ? -19.829 -7.489 14.202 1.00 93.38 297 PRO A N 1
ATOM 2173 C CA . PRO A 1 297 ? -19.156 -8.768 14.429 1.00 93.38 297 PRO A CA 1
ATOM 2174 C C . PRO A 1 297 ? -20.007 -9.994 14.075 1.00 93.38 297 PRO A C 1
ATOM 2176 O O . PRO A 1 297 ? -21.094 -10.195 14.605 1.00 93.38 297 PRO A O 1
ATOM 2179 N N . ALA A 1 298 ? -19.475 -10.846 13.196 1.00 93.75 298 ALA A N 1
ATOM 2180 C CA . ALA A 1 298 ? -20.019 -12.158 12.838 1.00 93.75 298 ALA A CA 1
ATOM 2181 C C . ALA A 1 298 ? -19.545 -13.288 13.777 1.00 93.75 298 ALA A C 1
ATOM 2183 O O . ALA A 1 298 ? -19.894 -14.456 13.580 1.00 93.75 298 ALA A O 1
ATOM 2184 N N . ASN A 1 299 ? -18.712 -12.960 14.766 1.00 95.12 299 ASN A N 1
ATOM 2185 C CA . ASN A 1 299 ? -18.175 -13.871 15.769 1.00 95.12 299 ASN A CA 1
ATOM 2186 C C . ASN A 1 299 ? -18.026 -13.159 17.123 1.00 95.12 299 ASN A C 1
ATOM 2188 O O . ASN A 1 299 ? -17.858 -11.942 17.159 1.00 95.12 299 ASN A O 1
ATOM 2192 N N . ASP A 1 300 ? -18.012 -13.941 18.205 1.00 94.12 300 ASP A N 1
ATOM 2193 C CA . ASP A 1 300 ? -17.861 -13.425 19.574 1.00 94.12 300 ASP A CA 1
ATOM 2194 C C . ASP A 1 300 ? -16.395 -13.227 19.970 1.00 94.12 300 ASP A C 1
ATOM 2196 O O . ASP A 1 300 ? -16.080 -12.458 20.874 1.00 94.12 300 ASP A O 1
ATOM 2200 N N . SER A 1 301 ? -15.485 -13.967 19.333 1.00 96.31 301 SER A N 1
ATOM 2201 C CA . SER A 1 301 ? -14.073 -13.975 19.687 1.00 96.31 301 SER A CA 1
ATOM 2202 C C . SER A 1 301 ? -13.204 -14.339 18.491 1.00 96.31 301 SER A C 1
ATOM 2204 O O . SER A 1 301 ? -13.550 -15.197 17.671 1.00 96.31 301 SER A O 1
ATOM 2206 N N . PHE A 1 302 ? -12.035 -13.712 18.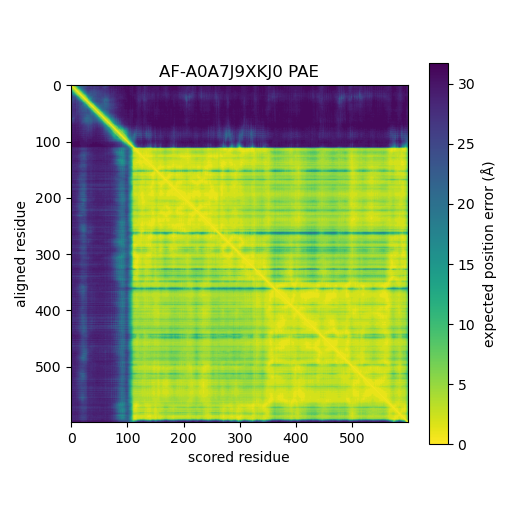434 1.00 98.25 302 PHE A N 1
ATOM 2207 C CA . PHE A 1 302 ? -11.033 -13.954 17.411 1.00 98.25 302 PHE A CA 1
ATOM 2208 C C . PHE A 1 302 ? -9.683 -14.238 18.069 1.00 98.25 302 PHE A C 1
ATOM 2210 O O . PHE A 1 302 ? -9.288 -13.558 19.011 1.00 98.25 302 PHE A O 1
ATOM 2217 N N . ILE A 1 303 ? -8.954 -15.235 17.581 1.00 98.25 303 ILE A N 1
ATOM 2218 C CA . ILE A 1 303 ? -7.611 -15.568 18.057 1.00 98.25 303 ILE A CA 1
ATOM 2219 C C . ILE A 1 303 ? -6.654 -15.481 16.879 1.00 98.25 303 ILE A C 1
ATOM 2221 O O . ILE A 1 303 ? -6.872 -16.109 15.849 1.00 98.25 303 ILE A O 1
ATOM 2225 N N . VAL A 1 304 ? -5.559 -14.748 17.048 1.00 98.19 304 VAL A N 1
ATOM 2226 C CA . VAL A 1 304 ? -4.416 -14.769 16.137 1.00 98.19 304 VAL A CA 1
ATOM 2227 C C . VAL A 1 304 ? -3.312 -15.597 16.776 1.00 98.19 304 VAL A C 1
ATOM 2229 O O . VAL A 1 304 ? -2.793 -15.228 17.825 1.00 98.19 304 VAL A O 1
ATOM 2232 N N . GLN A 1 305 ? -2.949 -16.714 16.156 1.00 97.62 305 GLN A N 1
ATOM 2233 C CA . GLN A 1 305 ? -1.873 -17.595 16.590 1.00 97.62 305 GLN A CA 1
ATOM 2234 C C . GLN A 1 305 ? -0.645 -17.419 15.693 1.00 97.62 305 GLN A C 1
ATOM 2236 O O . GLN A 1 305 ? -0.736 -17.483 14.465 1.00 97.62 305 GLN A O 1
ATOM 2241 N N . TYR A 1 306 ? 0.520 -17.230 16.308 1.00 96.31 306 TYR A N 1
ATOM 2242 C CA . TYR A 1 306 ? 1.763 -16.955 15.594 1.00 96.31 306 TYR A CA 1
ATOM 2243 C C . TYR A 1 306 ? 2.617 -18.214 15.439 1.00 96.31 306 TYR A C 1
ATOM 2245 O O . TYR A 1 306 ? 2.827 -18.977 16.382 1.00 96.31 306 TYR A O 1
ATOM 2253 N N . PHE A 1 307 ? 3.144 -18.415 14.233 1.00 94.81 307 PHE A N 1
ATOM 2254 C CA . PHE A 1 307 ? 4.003 -19.539 13.877 1.00 94.81 307 PHE A CA 1
ATOM 2255 C C . PHE A 1 307 ? 5.349 -19.036 13.358 1.00 94.81 307 PHE A C 1
ATOM 2257 O O . PHE A 1 307 ? 5.413 -18.141 12.524 1.00 94.81 307 PHE A O 1
ATOM 2264 N N . GLU A 1 308 ? 6.447 -19.661 13.784 1.00 90.25 308 GLU A N 1
ATOM 2265 C CA . GLU A 1 308 ? 7.786 -19.280 13.309 1.00 90.25 308 GLU A CA 1
ATOM 2266 C C . GLU A 1 308 ? 8.051 -19.676 11.848 1.00 90.25 308 GLU A C 1
ATOM 2268 O O . GLU A 1 308 ? 8.924 -19.097 11.203 1.00 90.25 308 GLU A O 1
ATOM 2273 N N . GLN A 1 309 ? 7.362 -20.706 11.344 1.00 88.00 309 GLN A N 1
ATOM 2274 C CA . GLN A 1 309 ? 7.642 -21.309 10.041 1.00 88.00 309 GLN A CA 1
ATOM 2275 C C . GLN A 1 309 ? 6.354 -21.581 9.249 1.00 88.00 309 GLN A C 1
ATOM 2277 O O . GLN A 1 309 ? 5.431 -22.194 9.799 1.00 88.00 309 GLN A O 1
ATOM 2282 N N . PRO A 1 310 ? 6.316 -21.265 7.939 1.00 89.38 310 PRO A N 1
ATOM 2283 C CA . PRO A 1 310 ? 5.175 -21.561 7.065 1.00 89.38 310 PRO A CA 1
ATOM 2284 C C . PRO A 1 310 ? 4.769 -23.039 7.054 1.00 89.38 310 PRO A C 1
ATOM 2286 O O . PRO A 1 310 ? 3.591 -23.375 6.969 1.00 89.38 310 PRO A O 1
ATOM 2289 N N . SER A 1 311 ? 5.739 -23.947 7.196 1.00 90.88 311 SER A N 1
ATOM 2290 C CA . SER A 1 311 ? 5.486 -25.390 7.240 1.00 90.88 311 SER A CA 1
ATOM 2291 C C . SER A 1 311 ? 4.707 -25.827 8.484 1.00 90.88 311 SER A C 1
ATOM 2293 O O . SER A 1 311 ? 3.916 -26.767 8.394 1.00 90.88 311 SER A O 1
ATOM 2295 N N . ALA A 1 312 ? 4.897 -25.147 9.621 1.00 93.88 312 ALA A N 1
ATOM 2296 C CA . ALA A 1 312 ? 4.133 -25.389 10.841 1.00 93.88 312 ALA A CA 1
ATOM 2297 C C . ALA A 1 312 ? 2.703 -24.851 10.705 1.00 93.88 312 ALA A C 1
ATOM 22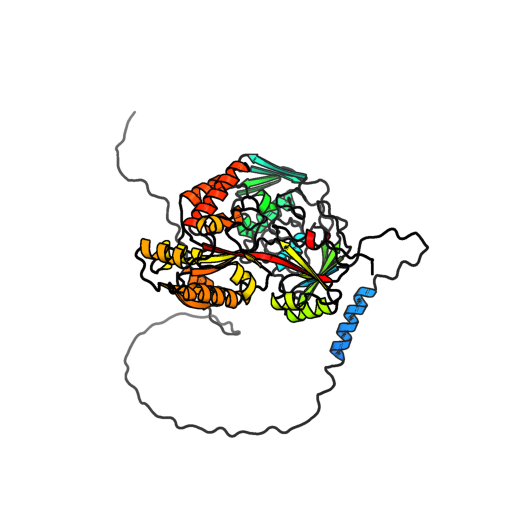99 O O . ALA A 1 312 ? 1.760 -25.575 11.010 1.00 93.88 312 ALA A O 1
ATOM 2300 N N . LEU A 1 313 ? 2.542 -23.645 10.148 1.00 95.56 313 LEU A N 1
ATOM 2301 C CA . LEU A 1 313 ? 1.227 -23.075 9.841 1.00 95.56 313 LEU A CA 1
ATOM 2302 C C . LEU A 1 313 ? 0.433 -23.966 8.873 1.00 95.56 313 LEU A C 1
ATOM 2304 O O . LEU A 1 313 ? -0.734 -24.261 9.119 1.00 95.56 313 LEU A O 1
ATOM 2308 N N . LYS A 1 314 ? 1.079 -24.464 7.808 1.00 95.44 314 LYS A N 1
ATOM 2309 C CA . LYS A 1 314 ? 0.482 -25.433 6.877 1.00 95.44 314 LYS A CA 1
ATOM 2310 C C . LYS A 1 314 ? -0.028 -26.679 7.604 1.00 95.44 314 LYS A C 1
ATOM 2312 O O . LYS A 1 314 ? -1.126 -27.145 7.317 1.00 95.44 314 LYS A O 1
ATOM 2317 N N . LEU A 1 315 ? 0.763 -27.233 8.522 1.00 95.31 315 LEU A N 1
ATOM 2318 C CA . LEU A 1 315 ? 0.356 -28.415 9.277 1.00 95.31 315 LEU A CA 1
ATOM 2319 C C . LEU A 1 315 ? -0.837 -28.108 10.193 1.00 95.31 315 LEU A C 1
ATOM 2321 O O . LEU A 1 315 ? -1.780 -28.896 10.229 1.00 95.31 315 LEU A O 1
ATOM 2325 N N . ALA A 1 316 ? -0.819 -26.955 10.865 1.00 96.44 316 ALA A N 1
ATOM 2326 C CA . ALA A 1 316 ? -1.887 -26.515 11.756 1.00 96.44 316 ALA A CA 1
ATOM 2327 C C . ALA A 1 316 ? -3.234 -26.395 11.021 1.00 96.44 316 ALA A C 1
ATOM 2329 O O . ALA A 1 316 ? -4.234 -26.949 11.479 1.00 96.44 316 ALA A O 1
ATOM 2330 N N . ILE A 1 317 ? -3.269 -25.768 9.836 1.00 96.94 317 ILE A N 1
ATOM 2331 C CA . ILE A 1 317 ? -4.508 -25.663 9.041 1.00 96.94 317 ILE A CA 1
ATOM 2332 C C . ILE A 1 317 ? -4.967 -27.024 8.487 1.00 96.94 317 ILE A C 1
ATOM 2334 O O . ILE A 1 317 ? -6.164 -27.318 8.444 1.00 96.94 317 ILE A O 1
ATOM 2338 N N . GLN A 1 318 ? -4.035 -27.913 8.121 1.00 94.81 318 GLN A N 1
ATOM 2339 C CA . GLN A 1 318 ? -4.371 -29.278 7.692 1.00 94.81 318 GLN A CA 1
ATOM 2340 C C . GLN A 1 318 ? -5.008 -30.097 8.818 1.00 94.81 318 GLN A C 1
ATOM 2342 O O . GLN A 1 318 ? -5.946 -30.855 8.572 1.00 94.81 318 GLN A O 1
ATOM 2347 N N . GLN A 1 319 ? -4.508 -29.939 10.043 1.00 94.75 319 GLN A N 1
ATOM 2348 C CA . GLN A 1 319 ? -4.971 -30.665 11.226 1.00 94.75 319 GLN A CA 1
ATOM 2349 C C . GLN A 1 319 ? -6.195 -30.025 11.895 1.00 94.75 319 GLN A C 1
ATOM 2351 O O . GLN A 1 319 ? -6.784 -30.647 12.776 1.00 94.75 319 GLN A O 1
ATOM 2356 N N . GLY A 1 320 ? -6.596 -28.823 11.466 1.00 94.62 320 GLY A N 1
ATOM 2357 C CA . GLY A 1 320 ? -7.694 -28.074 12.079 1.00 94.62 320 GLY A CA 1
ATOM 2358 C C . GLY A 1 320 ? -7.331 -27.460 13.434 1.00 94.62 320 GLY A C 1
ATOM 2359 O O . GLY A 1 320 ? -8.223 -27.198 14.231 1.00 94.62 320 GLY A O 1
ATOM 2360 N N . GLU A 1 321 ? -6.039 -27.249 13.710 1.00 95.69 321 GLU A N 1
ATOM 2361 C CA . GLU A 1 321 ? -5.582 -26.500 14.892 1.00 95.69 321 GLU A CA 1
ATOM 2362 C C . GLU A 1 321 ? -5.873 -24.997 14.754 1.00 95.69 321 GLU A C 1
ATOM 2364 O O . GLU A 1 321 ? -6.107 -24.318 15.750 1.00 95.69 321 GLU A O 1
ATOM 2369 N N . VAL A 1 322 ? -5.891 -24.496 13.515 1.00 97.44 322 VAL A N 1
ATOM 2370 C CA . VAL A 1 322 ? -6.370 -23.156 13.159 1.00 97.44 322 VAL A CA 1
ATOM 2371 C C . VAL A 1 322 ? -7.472 -23.268 12.109 1.00 97.44 322 VAL A C 1
ATOM 2373 O O . VAL A 1 322 ? -7.484 -24.197 11.298 1.00 97.44 322 VAL A O 1
ATOM 2376 N N . ASP A 1 323 ? -8.387 -22.307 12.113 1.00 97.69 323 ASP A N 1
ATOM 2377 C CA . ASP A 1 323 ? -9.504 -22.227 11.171 1.00 97.69 323 ASP A CA 1
ATOM 2378 C C . ASP A 1 323 ? -9.102 -21.539 9.870 1.00 97.69 323 ASP A C 1
ATOM 2380 O O . ASP A 1 323 ? -9.586 -21.891 8.795 1.00 97.69 323 ASP A O 1
ATOM 2384 N N . VAL A 1 324 ? -8.205 -20.559 9.969 1.00 97.88 324 VAL A N 1
ATOM 2385 C CA . VAL A 1 324 ? -7.686 -19.780 8.845 1.00 97.88 324 VAL A CA 1
ATOM 2386 C C . VAL A 1 324 ? -6.171 -19.738 8.947 1.00 97.88 324 VAL A C 1
ATOM 2388 O O . VAL A 1 324 ? -5.636 -19.425 9.996 1.00 97.88 324 VAL A O 1
ATOM 2391 N N . ALA A 1 325 ? -5.460 -20.021 7.868 1.00 97.00 325 ALA A N 1
ATOM 2392 C CA . ALA A 1 325 ? -4.068 -19.649 7.687 1.00 97.00 325 ALA A CA 1
ATOM 2393 C C . ALA A 1 325 ? -4.027 -18.461 6.727 1.00 97.00 325 ALA A C 1
ATOM 2395 O O . ALA A 1 325 ? -4.388 -18.593 5.554 1.00 97.00 325 ALA A O 1
ATOM 2396 N N . TYR A 1 326 ? -3.613 -17.302 7.227 1.00 94.19 326 TYR A N 1
ATOM 2397 C CA . TYR A 1 326 ? -3.543 -16.069 6.453 1.00 94.19 326 TYR A CA 1
ATOM 2398 C C . TYR A 1 326 ? -2.121 -15.526 6.464 1.00 94.19 326 TYR A C 1
ATOM 2400 O O . TYR A 1 326 ? -1.475 -15.487 7.510 1.00 94.19 326 TYR A O 1
ATOM 2408 N N . ARG A 1 327 ? -1.678 -15.092 5.278 1.00 85.69 327 ARG A N 1
ATOM 2409 C CA . ARG A 1 327 ? -0.324 -14.610 4.981 1.00 85.69 327 ARG A CA 1
ATOM 2410 C C . ARG A 1 327 ? 0.769 -15.662 5.214 1.00 85.69 327 ARG A C 1
ATOM 2412 O O . ARG A 1 327 ? 0.626 -16.646 5.934 1.00 85.69 327 ARG A O 1
ATOM 2419 N N . SER A 1 328 ? 1.877 -15.472 4.505 1.00 76.50 328 SER A N 1
ATOM 2420 C CA . SER A 1 328 ? 3.130 -16.204 4.729 1.00 76.50 328 SER A CA 1
ATOM 2421 C C . SER A 1 328 ? 3.135 -17.717 4.461 1.00 76.50 328 SER A C 1
ATOM 2423 O O . SER A 1 328 ? 4.088 -18.397 4.834 1.00 76.50 328 SER A O 1
ATOM 2425 N N . LEU A 1 329 ? 2.146 -18.261 3.745 1.00 88.31 329 LEU A N 1
ATOM 2426 C CA . LEU A 1 329 ? 2.288 -19.558 3.071 1.00 88.31 329 LEU A CA 1
ATOM 2427 C C . LEU A 1 329 ? 2.999 -19.368 1.725 1.00 88.31 329 LEU A C 1
ATOM 2429 O O . LEU A 1 329 ? 2.658 -18.469 0.957 1.00 88.31 329 LEU A O 1
ATOM 2433 N N . SER A 1 330 ? 3.983 -20.220 1.421 1.00 87.12 330 SER A N 1
ATOM 2434 C CA . SER A 1 330 ? 4.662 -20.167 0.122 1.00 87.12 330 SER A CA 1
ATOM 2435 C C . SER A 1 330 ? 3.728 -20.615 -1.011 1.00 87.12 330 SER A C 1
ATOM 2437 O O . SER A 1 330 ? 2.808 -21.401 -0.764 1.00 87.12 330 SER A O 1
ATOM 2439 N N . PRO A 1 331 ? 3.980 -20.225 -2.275 1.00 88.44 331 PRO A N 1
ATOM 2440 C CA . PRO A 1 331 ? 3.208 -20.741 -3.406 1.00 88.44 331 PRO A CA 1
ATOM 2441 C C . PRO A 1 331 ? 3.157 -22.272 -3.464 1.00 88.44 331 PRO A C 1
ATOM 2443 O O . PRO A 1 331 ? 2.099 -22.851 -3.697 1.00 88.44 331 PRO A O 1
ATOM 2446 N N . THR A 1 332 ? 4.272 -22.935 -3.143 1.00 88.88 332 THR A N 1
ATOM 2447 C CA . THR A 1 332 ? 4.349 -24.400 -3.059 1.00 88.88 332 THR A CA 1
ATOM 2448 C C . THR A 1 332 ? 3.479 -24.961 -1.931 1.00 88.88 332 THR A C 1
ATOM 2450 O O . THR A 1 332 ? 2.851 -26.004 -2.107 1.00 88.88 332 THR A O 1
ATOM 2453 N N . ASP A 1 333 ? 3.417 -24.293 -0.774 1.00 91.31 333 ASP A N 1
ATOM 2454 C CA . ASP A 1 333 ? 2.543 -24.704 0.331 1.00 91.31 333 ASP A CA 1
ATOM 2455 C C . ASP A 1 333 ? 1.066 -24.545 -0.036 1.00 91.31 333 ASP A C 1
ATOM 2457 O O . ASP A 1 333 ? 0.287 -25.469 0.190 1.00 91.31 333 ASP A O 1
ATOM 2461 N N . ILE A 1 334 ? 0.701 -23.422 -0.659 1.00 92.50 334 ILE A N 1
ATOM 2462 C CA . ILE A 1 334 ? -0.653 -23.152 -1.161 1.00 92.50 334 ILE A CA 1
ATOM 2463 C C . ILE A 1 334 ? -1.052 -24.223 -2.183 1.00 92.50 334 ILE A C 1
ATOM 2465 O O . ILE A 1 334 ? -2.120 -24.817 -2.065 1.00 92.50 334 ILE A O 1
ATOM 2469 N N . GLN A 1 335 ? -0.184 -24.544 -3.146 1.00 91.00 335 GLN A N 1
ATOM 2470 C CA . GLN A 1 335 ? -0.443 -25.610 -4.119 1.00 91.00 335 GLN A CA 1
ATOM 2471 C C . GLN A 1 335 ? -0.590 -26.985 -3.457 1.00 91.00 335 GLN A C 1
ATOM 2473 O O . GLN A 1 335 ? -1.486 -27.741 -3.822 1.00 91.00 335 GLN A O 1
ATOM 2478 N N . ALA A 1 336 ? 0.230 -27.306 -2.454 1.00 92.06 336 ALA A N 1
ATOM 2479 C CA . ALA A 1 336 ? 0.123 -28.565 -1.713 1.00 92.06 336 ALA A CA 1
ATOM 2480 C C . ALA A 1 336 ? -1.160 -28.672 -0.867 1.00 92.06 336 ALA A C 1
ATOM 2482 O O . ALA A 1 336 ? -1.566 -29.779 -0.515 1.00 92.06 336 ALA A O 1
ATOM 2483 N N . LEU A 1 337 ? -1.780 -27.539 -0.524 1.00 94.12 337 LEU A N 1
ATOM 2484 C CA . LEU A 1 337 ? -3.056 -27.471 0.192 1.00 94.12 337 LEU A CA 1
ATOM 2485 C C . LEU A 1 337 ? -4.267 -27.570 -0.747 1.00 94.12 337 LEU A C 1
ATOM 2487 O O . LEU A 1 337 ? -5.368 -27.872 -0.286 1.00 94.12 337 LEU A O 1
ATOM 2491 N N . ARG A 1 338 ? -4.091 -27.372 -2.063 1.00 91.88 338 ARG A N 1
ATOM 2492 C CA . ARG A 1 338 ? -5.179 -27.548 -3.035 1.00 91.88 338 ARG A CA 1
ATOM 2493 C C . ARG A 1 338 ? -5.629 -29.007 -3.066 1.00 91.88 338 ARG A C 1
ATOM 2495 O O . ARG A 1 338 ? -4.839 -29.908 -3.332 1.00 91.88 338 ARG A O 1
ATOM 2502 N N . GLY A 1 339 ? -6.922 -29.226 -2.840 1.00 88.62 339 GLY A N 1
ATOM 2503 C CA . GLY A 1 339 ? -7.528 -30.560 -2.847 1.00 88.62 339 GLY A CA 1
ATOM 2504 C C . GLY A 1 339 ? -7.333 -31.361 -1.557 1.00 88.62 339 GLY A C 1
ATOM 2505 O O . GLY A 1 339 ? -7.687 -32.538 -1.533 1.00 88.62 339 GLY A O 1
ATOM 2506 N N . VAL A 1 340 ? -6.789 -30.756 -0.494 1.00 94.38 340 VAL A N 1
ATOM 2507 C CA . VAL A 1 340 ? -6.825 -31.348 0.851 1.00 94.38 340 VAL A CA 1
ATOM 2508 C C . VAL A 1 340 ? -8.262 -31.303 1.375 1.00 94.38 340 VAL A C 1
ATOM 2510 O O . VAL A 1 340 ? -8.899 -30.255 1.356 1.00 94.38 340 VAL A O 1
ATOM 2513 N N . GLU A 1 341 ? -8.771 -32.442 1.843 1.00 93.88 341 GLU A N 1
ATOM 2514 C CA . GLU A 1 341 ? -10.133 -32.567 2.377 1.00 93.88 341 GLU A CA 1
ATOM 2515 C C . GLU A 1 341 ? -10.360 -31.644 3.587 1.00 93.88 341 GLU A C 1
ATOM 2517 O O . GLU A 1 341 ? -9.519 -31.555 4.488 1.00 93.88 341 GLU A O 1
ATOM 2522 N N . GLY A 1 342 ? -11.501 -30.948 3.612 1.00 93.50 342 GLY A N 1
ATOM 2523 C CA . GLY A 1 342 ? -11.858 -30.024 4.689 1.00 93.50 342 GLY A CA 1
ATOM 2524 C C . GLY A 1 342 ? -11.109 -28.688 4.661 1.00 93.50 342 GLY A C 1
ATOM 2525 O O . GLY A 1 342 ? -11.231 -27.914 5.612 1.00 93.50 342 GLY A O 1
ATOM 2526 N N . VAL A 1 343 ? -10.332 -28.414 3.608 1.00 96.00 343 VAL A N 1
ATOM 2527 C CA . VAL A 1 343 ? -9.567 -27.177 3.419 1.00 96.00 343 VAL A CA 1
ATOM 2528 C C . VAL A 1 343 ? -9.931 -26.534 2.081 1.00 96.00 343 VAL A C 1
ATOM 2530 O O . VAL A 1 343 ? -9.929 -27.182 1.035 1.00 96.00 343 VAL A O 1
ATOM 2533 N N . LYS A 1 344 ? -10.179 -25.224 2.097 1.00 95.75 344 LYS A N 1
ATOM 2534 C CA . LYS A 1 344 ? -10.405 -24.399 0.908 1.00 95.75 344 LYS A CA 1
ATOM 2535 C C . LYS A 1 344 ? -9.367 -23.291 0.803 1.00 95.75 344 LYS A C 1
ATOM 2537 O O . LYS A 1 344 ? -8.896 -22.762 1.806 1.00 95.75 344 LYS A O 1
ATOM 2542 N N . ILE A 1 345 ? -9.042 -22.913 -0.428 1.00 95.62 345 ILE A N 1
ATOM 2543 C CA . ILE A 1 345 ? -8.223 -21.732 -0.708 1.00 95.62 345 ILE A CA 1
ATOM 2544 C C . ILE A 1 345 ? -9.165 -20.613 -1.115 1.00 95.62 345 ILE A C 1
ATOM 2546 O O . ILE A 1 345 ? -9.953 -20.776 -2.046 1.00 95.62 345 ILE A O 1
ATOM 2550 N N . VAL A 1 346 ? -9.091 -19.505 -0.391 1.00 95.56 346 VAL A N 1
ATOM 2551 C CA . VAL A 1 346 ? -9.813 -18.275 -0.694 1.00 95.56 346 VAL A CA 1
ATOM 2552 C C . VAL A 1 346 ? -8.804 -17.324 -1.320 1.00 95.56 346 VAL A C 1
ATOM 2554 O O . VAL A 1 346 ? -7.755 -17.063 -0.731 1.00 95.56 346 VAL A O 1
ATOM 2557 N N . GLU A 1 347 ? -9.102 -16.847 -2.523 1.00 93.81 347 GLU A N 1
ATOM 2558 C CA . GLU A 1 347 ? -8.281 -15.883 -3.254 1.00 93.81 347 GLU A CA 1
ATOM 2559 C C . GLU A 1 347 ? -9.108 -14.616 -3.492 1.00 93.81 347 GLU A C 1
ATOM 2561 O O . GLU A 1 347 ? -10.298 -14.697 -3.798 1.00 93.81 347 GLU A O 1
ATOM 2566 N N . GLY A 1 348 ? -8.472 -13.459 -3.366 1.00 91.19 348 GLY A N 1
ATOM 2567 C CA . GLY A 1 348 ? -9.035 -12.156 -3.690 1.00 91.19 348 GLY A CA 1
ATOM 2568 C C . GLY A 1 348 ? -7.993 -11.269 -4.357 1.00 91.19 348 GLY A C 1
ATOM 2569 O O . GLY A 1 348 ? -6.794 -11.570 -4.351 1.00 91.19 348 GLY A O 1
ATOM 2570 N N . GLN A 1 349 ? -8.458 -10.182 -4.961 1.00 85.06 349 GLN A N 1
ATOM 2571 C CA . GLN A 1 349 ? -7.572 -9.232 -5.616 1.00 85.06 349 GLN A CA 1
ATOM 2572 C C . GLN A 1 349 ? -6.764 -8.477 -4.565 1.00 85.06 349 GLN A C 1
ATOM 2574 O O . GLN A 1 349 ? -7.331 -7.875 -3.661 1.00 85.06 349 GLN A O 1
ATOM 2579 N N . GLY A 1 350 ? -5.442 -8.517 -4.695 1.00 89.44 350 GLY A N 1
ATOM 2580 C CA . GLY A 1 350 ? -4.549 -7.678 -3.918 1.00 89.44 350 GLY A CA 1
ATOM 2581 C C . GLY A 1 350 ? -3.930 -6.579 -4.777 1.00 89.44 350 GLY A C 1
ATOM 2582 O O . GLY A 1 350 ? -3.932 -6.628 -6.006 1.00 89.44 350 GLY A O 1
ATOM 2583 N N . THR A 1 351 ? -3.385 -5.584 -4.101 1.00 91.69 351 THR A N 1
ATOM 2584 C CA . THR A 1 351 ? -2.822 -4.343 -4.623 1.00 91.69 351 THR A CA 1
ATOM 2585 C C . THR A 1 351 ? -1.359 -4.202 -4.188 1.00 91.69 351 THR A C 1
ATOM 2587 O O . THR A 1 351 ? -0.699 -3.214 -4.492 1.00 91.69 351 THR A O 1
ATOM 2590 N N . GLU A 1 352 ? -0.792 -5.221 -3.535 1.00 93.12 352 GLU A N 1
ATOM 2591 C CA . GLU A 1 352 ? 0.657 -5.391 -3.462 1.00 93.12 352 GLU A CA 1
ATOM 2592 C C . GLU A 1 352 ? 1.215 -5.533 -4.879 1.00 93.12 352 GLU A C 1
ATOM 2594 O O . GLU A 1 352 ? 0.676 -6.300 -5.674 1.00 93.12 352 GLU A O 1
ATOM 2599 N N . ILE A 1 353 ? 2.323 -4.863 -5.185 1.00 96.12 353 ILE A N 1
ATOM 2600 C CA . ILE A 1 353 ? 2.963 -4.951 -6.498 1.00 96.12 353 ILE A CA 1
ATOM 2601 C C . ILE A 1 353 ? 4.442 -5.333 -6.398 1.00 96.12 353 ILE A C 1
ATOM 2603 O O . ILE A 1 353 ? 5.130 -5.062 -5.404 1.00 96.12 353 ILE A O 1
ATOM 2607 N N . ARG A 1 354 ? 4.957 -5.937 -7.471 1.00 96.75 354 ARG A N 1
ATOM 2608 C CA . ARG A 1 354 ? 6.394 -6.067 -7.737 1.00 96.75 354 ARG A CA 1
ATOM 2609 C C . ARG A 1 354 ? 6.775 -5.447 -9.052 1.00 96.75 354 ARG A C 1
ATOM 2611 O O . ARG A 1 354 ? 6.037 -5.491 -10.040 1.00 96.75 354 ARG A O 1
ATOM 2618 N N . TYR A 1 355 ? 7.973 -4.885 -9.051 1.00 97.94 355 TYR A N 1
ATOM 2619 C CA . TYR A 1 355 ? 8.480 -4.136 -10.176 1.00 97.94 355 TYR A CA 1
ATOM 2620 C C . TYR A 1 355 ? 10.007 -4.131 -10.220 1.00 97.94 355 TYR A C 1
ATOM 2622 O O . TYR A 1 355 ? 10.706 -4.207 -9.208 1.00 97.94 355 TYR A O 1
ATOM 2630 N N . MET A 1 356 ? 10.526 -3.983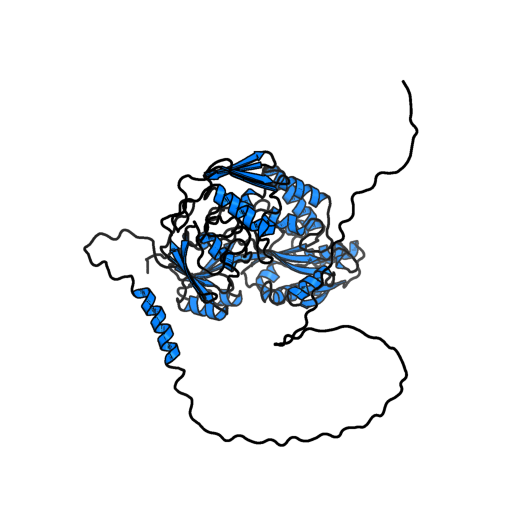 -11.435 1.00 98.56 356 MET A N 1
ATOM 2631 C CA . MET A 1 356 ? 11.938 -3.742 -11.687 1.00 98.56 356 MET A CA 1
ATOM 2632 C C . MET A 1 356 ? 12.175 -2.256 -11.907 1.00 98.56 356 MET A C 1
ATOM 2634 O O . MET A 1 356 ? 11.717 -1.692 -12.896 1.00 98.56 356 MET A O 1
ATOM 2638 N N . VAL A 1 357 ? 12.943 -1.631 -11.029 1.00 98.44 357 VAL A N 1
ATOM 2639 C CA . VAL A 1 357 ? 13.384 -0.247 -11.179 1.00 98.44 357 VAL A CA 1
ATOM 2640 C C . VAL A 1 357 ? 14.664 -0.197 -12.003 1.00 98.44 357 VAL A C 1
ATOM 2642 O O . VAL A 1 357 ? 15.521 -1.069 -11.877 1.00 98.44 357 VAL A O 1
ATOM 2645 N N . PHE A 1 358 ? 14.832 0.837 -12.824 1.00 98.44 358 PHE A N 1
ATOM 2646 C CA . PHE A 1 358 ? 16.102 1.134 -13.479 1.00 98.44 358 PHE A CA 1
ATOM 2647 C C . PHE A 1 358 ? 16.771 2.345 -12.862 1.00 98.44 358 PHE A C 1
ATOM 2649 O O . PHE A 1 358 ? 16.134 3.382 -12.698 1.00 98.44 358 PHE A O 1
ATOM 2656 N N . TYR A 1 359 ? 18.079 2.246 -12.637 1.00 96.75 359 TYR A N 1
ATOM 2657 C CA . TYR A 1 359 ? 18.897 3.416 -12.355 1.00 96.75 359 TYR A CA 1
ATOM 2658 C C . TYR A 1 359 ? 19.079 4.207 -13.660 1.00 96.75 359 TYR A C 1
ATOM 2660 O O . TYR A 1 359 ? 19.642 3.685 -14.632 1.00 96.75 359 TYR A O 1
ATOM 2668 N N . VAL A 1 360 ? 18.540 5.431 -13.719 1.00 95.50 360 VAL A N 1
ATOM 2669 C CA . VAL A 1 360 ? 18.423 6.211 -14.970 1.00 95.50 360 VAL A CA 1
ATOM 2670 C C . VAL A 1 360 ? 19.473 7.311 -15.118 1.00 95.50 360 VAL A C 1
ATOM 2672 O O . VAL A 1 360 ? 19.562 7.922 -16.182 1.00 95.50 360 VAL A O 1
ATOM 2675 N N . GLN A 1 361 ? 20.293 7.537 -14.093 1.00 88.94 361 GLN A N 1
ATOM 2676 C CA . GLN A 1 361 ? 21.357 8.541 -14.095 1.00 88.94 361 GLN A CA 1
ATOM 2677 C C . GLN A 1 361 ? 22.759 7.917 -14.064 1.00 88.94 361 GLN A C 1
ATOM 2679 O O . GLN A 1 361 ? 22.934 6.727 -13.817 1.00 88.94 361 GLN A O 1
ATOM 2684 N N . GLY A 1 362 ? 23.787 8.733 -14.301 1.00 86.62 362 GLY A N 1
ATOM 2685 C CA . GLY A 1 362 ? 25.184 8.300 -14.228 1.00 86.62 362 GLY A CA 1
ATOM 2686 C C . GLY A 1 362 ? 25.666 7.542 -15.468 1.00 86.62 362 GLY A C 1
ATOM 2687 O O . GLY A 1 362 ? 25.363 7.916 -16.602 1.00 86.62 362 GLY A O 1
ATOM 2688 N N . GLN A 1 363 ? 26.485 6.511 -15.256 1.00 85.19 363 GLN A N 1
ATOM 2689 C CA . GLN A 1 363 ? 27.082 5.701 -16.320 1.00 85.19 363 GLN A CA 1
ATOM 2690 C C . GLN A 1 363 ? 26.496 4.291 -16.317 1.00 85.19 363 GLN A C 1
ATOM 2692 O O . GLN A 1 363 ? 26.290 3.700 -15.263 1.00 85.19 363 GLN A O 1
ATOM 2697 N N . GLY A 1 364 ? 26.289 3.725 -17.502 1.00 92.56 364 GLY A N 1
ATOM 2698 C CA . GLY A 1 364 ? 25.802 2.359 -17.662 1.00 92.56 364 GLY A CA 1
ATOM 2699 C C . GLY A 1 364 ? 24.736 2.256 -18.747 1.00 92.56 364 GLY A C 1
ATOM 2700 O O . GLY A 1 364 ? 24.221 3.270 -19.210 1.00 92.56 364 GLY A O 1
ATOM 2701 N N . PRO A 1 365 ? 24.398 1.040 -19.191 1.00 95.44 365 PRO A N 1
ATOM 2702 C CA . PRO A 1 365 ? 23.459 0.872 -20.292 1.00 95.44 365 PRO A CA 1
ATOM 2703 C C . PRO A 1 365 ? 22.015 1.223 -19.919 1.00 95.44 365 PRO A C 1
ATOM 2705 O O . PRO A 1 365 ? 21.264 1.642 -20.792 1.00 95.44 365 PRO A O 1
ATOM 2708 N N . SER A 1 366 ? 21.621 1.103 -18.646 1.00 96.50 366 SER A N 1
ATOM 2709 C CA . SER A 1 366 ? 20.263 1.424 -18.178 1.00 96.50 366 SER A CA 1
ATOM 2710 C C . SER A 1 366 ? 19.908 2.909 -18.278 1.00 96.50 366 SER A C 1
ATOM 2712 O O . SER A 1 366 ? 18.724 3.247 -18.307 1.00 96.50 366 SER A O 1
ATOM 2714 N N . THR A 1 367 ? 20.897 3.803 -18.380 1.00 96.69 367 THR A N 1
ATO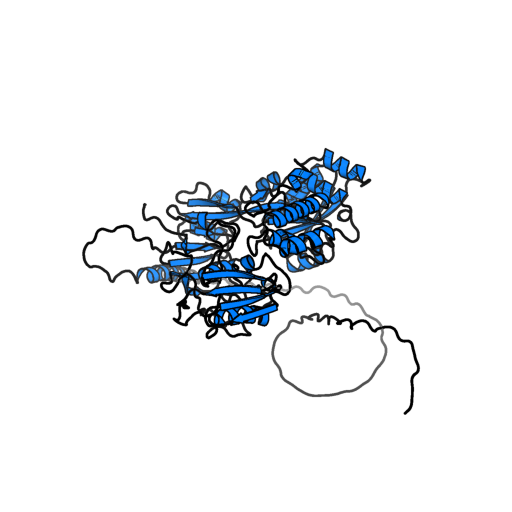M 2715 C CA . THR A 1 367 ? 20.650 5.242 -18.555 1.00 96.69 367 THR A CA 1
ATOM 2716 C C . THR A 1 367 ? 20.090 5.553 -19.944 1.00 96.69 367 THR A C 1
ATOM 2718 O O . THR A 1 367 ? 19.319 6.502 -20.101 1.00 96.69 367 THR A O 1
ATOM 2721 N N . ASN A 1 368 ? 20.366 4.702 -20.941 1.00 97.56 368 ASN A N 1
ATOM 2722 C CA . ASN A 1 368 ? 19.750 4.801 -22.258 1.00 97.56 368 ASN A CA 1
ATOM 2723 C C . ASN A 1 368 ? 18.301 4.266 -22.213 1.00 97.56 368 ASN A C 1
ATOM 2725 O O . ASN A 1 368 ? 18.099 3.078 -21.940 1.00 97.56 368 ASN A O 1
ATOM 2729 N N . PRO A 1 369 ? 17.281 5.089 -22.527 1.00 97.69 369 PRO A N 1
ATOM 2730 C CA . PRO A 1 369 ? 15.886 4.652 -22.509 1.00 97.69 369 PRO A CA 1
ATOM 2731 C C . PRO A 1 369 ? 15.616 3.461 -23.433 1.00 97.69 369 PRO A C 1
ATOM 2733 O O . PRO A 1 369 ? 14.823 2.601 -23.065 1.00 97.69 369 PRO A O 1
ATOM 2736 N N . ALA A 1 370 ? 16.310 3.336 -24.568 1.00 98.62 370 ALA A N 1
ATOM 2737 C CA . ALA A 1 370 ? 16.124 2.210 -25.484 1.00 98.62 370 ALA A CA 1
ATOM 2738 C C . ALA A 1 370 ? 16.474 0.861 -24.836 1.00 98.62 370 ALA A C 1
ATOM 2740 O O . ALA A 1 370 ? 15.834 -0.148 -25.120 1.00 98.62 370 ALA A O 1
ATOM 2741 N N . VAL A 1 371 ? 17.445 0.836 -23.915 1.00 98.75 371 VAL A N 1
ATOM 2742 C CA . VAL A 1 371 ? 17.785 -0.375 -23.153 1.00 98.75 371 VAL A CA 1
ATOM 2743 C C . VAL A 1 371 ? 16.631 -0.767 -22.234 1.00 98.75 371 VAL A C 1
ATOM 2745 O O . VAL A 1 371 ? 16.234 -1.930 -22.219 1.00 98.75 371 VAL A O 1
ATOM 2748 N N . ARG A 1 372 ? 16.047 0.199 -21.517 1.00 98.75 372 ARG A N 1
ATOM 2749 C CA . ARG A 1 372 ? 14.914 -0.040 -20.607 1.00 98.75 372 ARG A CA 1
ATOM 2750 C C . ARG A 1 372 ? 13.653 -0.452 -21.364 1.00 98.75 372 ARG A C 1
ATOM 2752 O O . ARG A 1 372 ? 12.995 -1.415 -20.989 1.00 98.75 372 ARG A O 1
ATOM 2759 N N . GLN A 1 373 ? 13.368 0.216 -22.479 1.00 98.88 373 GLN A N 1
ATOM 2760 C CA . GLN A 1 373 ? 12.262 -0.116 -23.380 1.00 98.88 373 GLN A CA 1
ATOM 2761 C C . GLN A 1 373 ? 12.421 -1.518 -23.985 1.00 98.88 373 GLN A C 1
ATOM 2763 O O . GLN A 1 373 ? 11.447 -2.260 -24.074 1.00 98.88 373 GLN A O 1
ATOM 2768 N N . ALA A 1 374 ? 13.640 -1.912 -24.362 1.00 98.88 374 ALA A N 1
ATOM 2769 C CA . ALA A 1 374 ? 13.911 -3.261 -24.846 1.00 98.88 374 ALA A CA 1
ATOM 2770 C C . ALA A 1 374 ? 13.733 -4.321 -23.748 1.00 98.88 374 ALA A C 1
ATOM 2772 O O . ALA A 1 374 ? 13.209 -5.391 -24.045 1.00 98.88 374 ALA A O 1
ATOM 2773 N N . VAL A 1 375 ? 14.098 -4.027 -22.492 1.00 98.88 375 VAL A N 1
ATOM 2774 C CA . VAL A 1 375 ? 13.757 -4.904 -21.358 1.00 98.88 375 VAL A CA 1
ATOM 2775 C C . VAL A 1 375 ? 12.240 -5.001 -21.201 1.00 98.88 375 VAL A C 1
ATOM 2777 O O . VAL A 1 375 ? 11.715 -6.107 -21.235 1.00 98.88 375 VAL A O 1
ATOM 2780 N N . ALA A 1 376 ? 11.517 -3.879 -21.121 1.00 98.75 376 ALA A N 1
ATOM 2781 C CA . ALA A 1 376 ? 10.056 -3.871 -20.984 1.00 98.75 376 ALA A CA 1
ATOM 2782 C C . ALA A 1 376 ? 9.340 -4.668 -22.091 1.00 98.75 376 ALA A C 1
ATOM 2784 O O . ALA A 1 376 ? 8.358 -5.353 -21.813 1.00 98.75 376 ALA A O 1
ATOM 2785 N N . GLN A 1 377 ? 9.867 -4.626 -23.319 1.00 98.81 377 GLN A N 1
ATOM 2786 C CA . GLN A 1 377 ? 9.367 -5.379 -24.470 1.00 98.81 377 GLN A CA 1
ATOM 2787 C C . GLN A 1 377 ? 9.637 -6.894 -24.398 1.00 98.81 377 GLN A C 1
ATOM 2789 O O . GLN A 1 377 ? 9.010 -7.650 -25.141 1.00 98.81 377 GLN A O 1
ATOM 2794 N N . LEU A 1 378 ? 10.587 -7.345 -23.577 1.00 98.81 378 LEU A N 1
ATOM 2795 C CA . LEU A 1 378 ? 10.988 -8.752 -23.459 1.00 98.81 378 LEU A CA 1
ATOM 2796 C C . LEU A 1 378 ? 10.378 -9.472 -22.255 1.00 98.81 378 LEU A C 1
ATOM 2798 O O . LEU A 1 378 ? 10.329 -10.699 -22.280 1.00 98.81 378 LEU A O 1
ATOM 2802 N N . ILE A 1 379 ? 9.957 -8.745 -21.217 1.00 98.50 379 ILE A N 1
ATOM 2803 C CA . ILE A 1 379 ? 9.445 -9.358 -19.987 1.00 98.50 379 ILE A CA 1
ATOM 2804 C C . ILE A 1 379 ? 8.089 -10.033 -20.233 1.00 98.50 379 ILE A C 1
ATOM 2806 O O . ILE A 1 379 ? 7.076 -9.369 -20.462 1.00 98.50 379 ILE A O 1
ATOM 2810 N N . ASP A 1 380 ? 8.079 -11.356 -20.107 1.00 98.38 380 ASP A N 1
ATOM 2811 C CA . ASP A 1 380 ? 6.903 -12.216 -20.037 1.00 98.38 380 ASP A CA 1
ATOM 2812 C C . ASP A 1 380 ? 6.471 -12.363 -18.570 1.00 98.38 380 ASP A C 1
ATOM 2814 O O . ASP A 1 380 ? 6.985 -13.186 -17.802 1.00 98.38 380 ASP A O 1
ATOM 2818 N N . ARG A 1 381 ? 5.525 -11.503 -18.186 1.00 98.06 381 ARG A N 1
ATOM 2819 C CA . ARG A 1 381 ? 4.950 -11.435 -16.837 1.00 98.06 381 ARG A CA 1
ATOM 2820 C C . ARG A 1 381 ? 4.142 -12.677 -16.493 1.00 98.06 381 ARG A C 1
ATOM 2822 O O . ARG A 1 381 ? 4.155 -13.109 -15.345 1.00 98.06 381 ARG A O 1
ATOM 2829 N N . GLU A 1 382 ? 3.482 -13.284 -17.477 1.00 97.31 382 GLU A N 1
ATOM 2830 C CA . GLU A 1 382 ? 2.725 -14.510 -17.248 1.00 97.31 382 GLU A CA 1
ATOM 2831 C C . GLU A 1 382 ? 3.651 -15.688 -16.946 1.00 97.31 382 GLU A C 1
ATOM 2833 O O . GLU A 1 382 ? 3.366 -16.495 -16.063 1.00 97.31 382 GLU A O 1
ATOM 2838 N N . ALA A 1 383 ? 4.777 -15.799 -17.658 1.00 97.31 383 ALA A N 1
ATOM 2839 C CA . ALA A 1 383 ? 5.784 -16.810 -17.366 1.00 97.31 383 ALA A CA 1
ATOM 2840 C C . ALA A 1 383 ? 6.388 -16.616 -15.972 1.00 97.31 383 ALA A C 1
ATOM 2842 O O . ALA A 1 383 ? 6.572 -17.606 -15.270 1.00 97.31 383 ALA A O 1
ATOM 2843 N N . ILE A 1 384 ? 6.623 -15.374 -15.537 1.00 97.75 384 ILE A N 1
ATOM 2844 C CA . ILE A 1 384 ? 7.060 -15.086 -14.162 1.00 97.75 384 ILE A CA 1
ATOM 2845 C C . ILE A 1 384 ? 5.991 -15.531 -13.153 1.00 97.75 384 ILE A C 1
ATOM 2847 O O . ILE A 1 384 ? 6.291 -16.325 -12.261 1.00 97.75 384 ILE A O 1
ATOM 2851 N N . ALA A 1 385 ? 4.736 -15.105 -13.327 1.00 96.44 385 ALA A N 1
ATOM 2852 C CA . ALA A 1 385 ? 3.632 -15.457 -12.430 1.00 96.44 385 ALA A CA 1
ATOM 2853 C C . ALA A 1 385 ? 3.411 -16.980 -12.325 1.00 96.44 385 ALA A C 1
ATOM 2855 O O . ALA A 1 385 ? 3.155 -17.510 -11.242 1.00 96.44 385 ALA A O 1
ATOM 2856 N N . ARG A 1 386 ? 3.559 -17.717 -13.434 1.00 95.19 386 ARG A N 1
ATOM 2857 C CA . ARG A 1 386 ? 3.461 -19.186 -13.446 1.00 95.19 386 ARG A CA 1
ATOM 2858 C C . ARG A 1 386 ? 4.681 -19.863 -12.827 1.00 95.19 386 ARG A C 1
ATOM 2860 O O . ARG A 1 386 ? 4.519 -20.726 -11.970 1.00 95.19 386 ARG A O 1
ATOM 2867 N N . ASN A 1 387 ? 5.885 -19.506 -13.271 1.00 94.19 387 ASN A N 1
ATOM 2868 C CA . ASN A 1 387 ? 7.095 -20.271 -12.967 1.00 94.19 387 ASN A CA 1
ATOM 2869 C C . ASN A 1 387 ? 7.664 -19.943 -11.583 1.00 94.19 387 ASN A C 1
ATOM 2871 O O . ASN A 1 387 ? 8.116 -20.853 -10.897 1.00 94.19 387 ASN A O 1
ATOM 2875 N N . ALA A 1 388 ? 7.631 -18.671 -11.173 1.00 94.19 388 ALA A N 1
ATOM 2876 C CA . ALA A 1 388 ? 8.164 -18.237 -9.881 1.00 94.19 388 ALA A CA 1
ATOM 2877 C C . ALA A 1 388 ? 7.099 -18.241 -8.774 1.00 94.19 388 ALA A C 1
ATOM 2879 O O . ALA A 1 388 ? 7.428 -18.480 -7.616 1.00 94.19 388 ALA A O 1
ATOM 2880 N N . TYR A 1 389 ? 5.824 -18.026 -9.118 1.00 94.19 389 TYR A N 1
ATOM 2881 C CA . TYR A 1 389 ? 4.752 -17.814 -8.133 1.00 94.19 389 TYR A CA 1
ATOM 2882 C C . TYR A 1 389 ? 3.581 -18.793 -8.237 1.00 94.19 389 TYR A C 1
ATOM 2884 O O . TYR A 1 389 ? 2.646 -18.702 -7.453 1.00 94.19 389 TYR A O 1
ATOM 2892 N N . GLN A 1 390 ? 3.602 -19.751 -9.168 1.00 92.69 390 GLN A N 1
ATOM 2893 C CA . GLN A 1 390 ? 2.617 -20.841 -9.245 1.00 92.69 390 GLN A CA 1
ATOM 2894 C C . GLN A 1 390 ? 1.146 -20.361 -9.189 1.00 92.69 390 GLN A C 1
ATOM 2896 O O . GLN A 1 390 ? 0.282 -21.055 -8.653 1.00 92.69 390 GLN A O 1
ATOM 2901 N N . GLY A 1 391 ? 0.850 -19.176 -9.740 1.00 87.69 391 GLY A N 1
ATOM 2902 C CA . GLY A 1 391 ? -0.504 -18.609 -9.805 1.00 87.69 391 GLY A CA 1
ATOM 2903 C C . GLY A 1 391 ? -0.994 -17.852 -8.561 1.00 87.69 391 GLY A C 1
ATOM 2904 O O . GLY A 1 391 ? -2.180 -17.515 -8.511 1.00 87.69 391 GLY A O 1
ATOM 2905 N N . THR A 1 392 ? -0.122 -17.567 -7.586 1.00 92.31 392 THR A N 1
ATOM 2906 C CA . THR A 1 392 ? -0.450 -16.733 -6.408 1.00 92.31 392 THR A CA 1
ATOM 2907 C C . THR A 1 392 ? -0.334 -15.227 -6.663 1.00 92.31 392 THR A C 1
ATOM 2909 O O . THR A 1 392 ? -0.608 -14.427 -5.774 1.00 92.31 392 THR A O 1
ATOM 2912 N N . VAL A 1 393 ? 0.093 -14.833 -7.862 1.00 95.19 393 VAL A N 1
ATOM 2913 C CA . VAL A 1 393 ? 0.200 -13.441 -8.318 1.00 95.19 393 VAL A CA 1
ATOM 2914 C C . VAL A 1 393 ? -0.393 -13.330 -9.718 1.00 95.19 393 VAL A C 1
ATOM 2916 O O . VAL A 1 393 ? -0.509 -14.334 -10.430 1.00 95.19 393 VAL A O 1
ATOM 2919 N N . GLU A 1 394 ? -0.729 -12.113 -10.122 1.00 96.50 394 GLU A N 1
ATOM 2920 C CA . GLU A 1 394 ? -1.290 -11.795 -11.432 1.00 96.50 394 GLU A CA 1
ATOM 2921 C C . GLU A 1 394 ? -0.369 -10.833 -12.192 1.00 96.50 394 GLU A C 1
ATOM 2923 O O . GLU A 1 394 ? 0.202 -9.927 -11.586 1.00 96.50 394 GLU A O 1
ATOM 2928 N N . PRO A 1 395 ? -0.166 -11.017 -13.508 1.00 97.50 395 PRO A N 1
ATOM 2929 C CA . PRO A 1 395 ? 0.602 -10.085 -14.331 1.00 97.50 395 PRO A CA 1
ATOM 2930 C C . PRO A 1 395 ? 0.100 -8.644 -14.202 1.00 97.50 395 PRO A C 1
ATOM 2932 O O . PRO A 1 395 ? -1.090 -8.402 -14.340 1.00 97.50 395 PRO A O 1
ATOM 2935 N N . LEU A 1 396 ? 1.012 -7.685 -14.028 1.00 97.88 396 LEU A N 1
ATOM 2936 C CA . LEU A 1 396 ? 0.665 -6.271 -13.876 1.00 97.88 396 LEU A CA 1
ATOM 2937 C C . LEU A 1 396 ? 1.343 -5.412 -14.946 1.00 97.88 396 LEU A C 1
ATOM 2939 O O . LEU A 1 396 ? 2.553 -5.511 -15.173 1.00 97.88 396 LEU A O 1
ATOM 2943 N N . TYR A 1 397 ? 0.571 -4.526 -15.577 1.00 97.88 397 TYR A N 1
ATOM 2944 C CA . TYR A 1 397 ? 1.009 -3.710 -16.715 1.00 97.88 397 TYR A CA 1
ATOM 2945 C C . TYR A 1 397 ? 0.950 -2.193 -16.459 1.00 97.88 397 TYR A C 1
ATOM 2947 O O . TYR A 1 397 ? 1.076 -1.401 -17.394 1.00 97.88 397 TYR A O 1
ATOM 2955 N N . SER A 1 398 ? 0.839 -1.764 -15.206 1.00 96.44 398 SER A N 1
ATOM 2956 C CA . SER A 1 398 ? 1.030 -0.375 -14.765 1.00 96.44 398 SER A CA 1
ATOM 2957 C C . SER A 1 398 ? 1.449 -0.344 -13.295 1.00 96.44 398 SER A C 1
ATOM 2959 O O . SER A 1 398 ? 1.555 -1.389 -12.668 1.00 96.44 398 SER A O 1
ATOM 2961 N N . LEU A 1 399 ? 1.802 0.824 -12.754 1.00 95.81 399 LEU A N 1
ATOM 2962 C CA . LEU A 1 399 ? 2.117 0.917 -11.323 1.00 95.81 399 LEU A CA 1
ATOM 2963 C C . LEU A 1 399 ? 0.862 0.854 -10.455 1.00 95.81 399 LEU A C 1
ATOM 2965 O O . LEU A 1 399 ? 0.927 0.320 -9.358 1.00 95.81 399 LEU A O 1
ATOM 2969 N N . ILE A 1 400 ? -0.261 1.378 -10.945 1.00 97.50 400 ILE A N 1
ATOM 2970 C CA . ILE A 1 400 ? -1.534 1.326 -10.231 1.00 97.50 400 ILE A CA 1
ATOM 2971 C C . ILE A 1 400 ? -2.103 -0.084 -10.438 1.00 97.50 400 ILE A C 1
ATOM 2973 O O . ILE A 1 400 ? -2.373 -0.436 -11.583 1.00 97.50 400 ILE A O 1
ATOM 2977 N N . PRO A 1 401 ? -2.264 -0.914 -9.398 1.00 95.56 401 PRO A N 1
ATOM 2978 C CA . PRO A 1 401 ? -2.791 -2.268 -9.543 1.00 95.56 401 PRO A CA 1
ATOM 2979 C C . PRO A 1 401 ? -4.248 -2.286 -10.011 1.00 95.56 401 PRO A C 1
ATOM 2981 O O . PRO A 1 401 ? -5.012 -1.346 -9.778 1.00 95.56 401 PRO A O 1
ATOM 2984 N N . GLU A 1 402 ? -4.649 -3.387 -10.645 1.00 92.56 402 GLU A N 1
ATOM 2985 C CA . GLU A 1 402 ? -6.059 -3.681 -10.882 1.00 92.56 402 GLU A CA 1
ATOM 2986 C C . GLU A 1 402 ? -6.813 -3.713 -9.539 1.00 92.56 402 GLU A C 1
ATOM 2988 O O . GLU A 1 402 ? -6.277 -4.176 -8.529 1.00 92.56 402 GLU A O 1
ATOM 2993 N N . GLY A 1 403 ? -8.048 -3.203 -9.528 1.00 88.06 403 GLY A N 1
ATOM 2994 C CA . GLY A 1 403 ? -8.874 -3.043 -8.321 1.00 88.06 403 GLY A CA 1
ATOM 2995 C C . GLY A 1 403 ? -8.902 -1.615 -7.767 1.00 88.06 403 GLY A C 1
ATOM 2996 O O . GLY A 1 403 ? -9.844 -1.240 -7.065 1.00 88.06 403 GLY A O 1
ATOM 2997 N N . LEU A 1 404 ? -7.931 -0.778 -8.144 1.00 92.50 404 LEU A N 1
ATOM 2998 C CA . LEU A 1 404 ? -7.939 0.651 -7.837 1.00 92.50 404 LEU A CA 1
ATOM 2999 C C . LEU A 1 404 ? -8.522 1.485 -8.975 1.00 92.50 404 LEU A C 1
ATOM 3001 O O . LEU A 1 404 ? -8.451 1.130 -10.157 1.00 92.50 404 LEU A O 1
ATOM 3005 N N . LYS A 1 405 ? -9.087 2.641 -8.607 1.00 93.06 405 LYS A N 1
ATOM 3006 C CA . LYS A 1 405 ? -9.482 3.657 -9.583 1.00 93.06 405 LYS A CA 1
ATOM 3007 C C . LYS A 1 405 ? -8.280 4.074 -10.430 1.00 93.06 405 LYS A C 1
ATOM 3009 O O . LYS A 1 405 ? -7.136 4.044 -9.987 1.00 93.06 405 LYS A O 1
ATOM 3014 N N . TYR A 1 406 ? -8.572 4.483 -11.661 1.00 96.19 406 TYR A N 1
ATOM 3015 C CA . TYR A 1 406 ? -7.598 5.006 -12.623 1.00 96.19 406 TYR A CA 1
ATOM 3016 C C . TYR A 1 406 ? -6.524 4.010 -13.091 1.00 96.19 406 TYR A C 1
ATOM 3018 O O . TYR A 1 406 ? -5.618 4.405 -13.826 1.00 96.19 406 TYR A O 1
ATOM 3026 N N . HIS A 1 407 ? -6.631 2.725 -12.736 1.00 97.12 407 HIS A N 1
ATOM 3027 C CA . HIS A 1 407 ? -5.811 1.678 -13.334 1.00 97.12 407 HIS A CA 1
ATOM 3028 C C . HIS A 1 407 ? -5.920 1.706 -14.866 1.00 97.12 407 HIS A C 1
ATOM 3030 O O . HIS A 1 407 ? -7.011 1.787 -15.438 1.00 97.12 407 HIS A O 1
ATOM 3036 N N . THR A 1 408 ? -4.775 1.589 -15.536 1.00 97.62 408 THR A N 1
ATOM 3037 C CA . THR A 1 408 ? -4.702 1.351 -16.979 1.00 97.62 408 THR A CA 1
ATOM 3038 C C . THR A 1 408 ? -3.709 0.242 -17.292 1.00 97.62 408 THR A C 1
ATOM 3040 O O . THR A 1 408 ? -2.793 -0.038 -16.526 1.00 97.62 408 THR A O 1
ATOM 3043 N N . ASP A 1 409 ? -3.811 -0.307 -18.496 1.00 97.25 409 ASP A N 1
ATOM 3044 C CA . ASP A 1 409 ? -2.906 -1.327 -19.027 1.00 97.25 409 ASP A CA 1
ATOM 3045 C C . ASP A 1 409 ? -1.693 -0.703 -19.764 1.00 97.25 409 ASP A C 1
ATOM 3047 O O . ASP A 1 409 ? -1.277 -1.159 -20.832 1.00 97.25 409 ASP A O 1
ATOM 3051 N N . ALA A 1 410 ? -1.137 0.404 -19.253 1.00 98.12 410 ALA A N 1
ATOM 3052 C CA . ALA A 1 410 ? -0.231 1.285 -20.006 1.00 98.12 410 ALA A CA 1
ATOM 3053 C C . ALA A 1 410 ? 0.980 0.574 -20.649 1.00 98.12 410 ALA A C 1
ATOM 3055 O O . ALA A 1 410 ? 1.303 0.828 -21.813 1.00 98.12 410 ALA A O 1
ATOM 3056 N N . PHE A 1 411 ? 1.645 -0.352 -19.949 1.00 98.50 411 PHE A N 1
ATOM 3057 C CA . PHE A 1 411 ? 2.742 -1.135 -20.536 1.00 98.50 411 PHE A CA 1
ATOM 3058 C C . PHE A 1 411 ? 2.246 -2.112 -21.603 1.00 98.50 411 PHE A C 1
ATOM 3060 O O . PHE A 1 411 ? 2.909 -2.265 -22.630 1.00 98.50 411 PHE A O 1
ATOM 3067 N N . ARG A 1 412 ? 1.079 -2.739 -21.409 1.00 97.81 412 ARG A N 1
ATOM 3068 C CA . ARG A 1 412 ? 0.472 -3.621 -22.415 1.00 97.81 412 ARG A CA 1
ATOM 3069 C C . ARG A 1 412 ? 0.117 -2.833 -23.676 1.00 97.81 412 ARG A C 1
ATOM 3071 O O . ARG A 1 412 ? 0.389 -3.295 -24.778 1.00 97.81 412 ARG A O 1
ATOM 3078 N N . GLN A 1 413 ? -0.406 -1.616 -23.533 1.00 97.81 413 GLN A N 1
ATOM 3079 C CA . GLN A 1 413 ? -0.734 -0.731 -24.655 1.00 97.81 413 GLN A CA 1
ATOM 3080 C C . GLN A 1 413 ? 0.510 -0.299 -25.452 1.00 97.81 413 GLN A C 1
ATOM 3082 O O . GLN A 1 413 ? 0.452 -0.204 -26.679 1.00 97.81 413 GLN A O 1
ATOM 3087 N N . VAL A 1 414 ? 1.640 -0.045 -24.778 1.00 97.88 414 VAL A N 1
ATOM 3088 C CA . VAL A 1 414 ? 2.890 0.388 -25.430 1.00 97.88 414 VAL A CA 1
ATOM 3089 C C . VAL A 1 414 ? 3.650 -0.782 -26.068 1.00 97.88 414 VAL A C 1
ATOM 3091 O O . VAL A 1 414 ? 4.141 -0.648 -27.189 1.00 97.88 414 VAL A O 1
ATOM 3094 N N . TYR A 1 415 ? 3.760 -1.923 -25.383 1.00 98.06 415 TYR A N 1
ATOM 3095 C CA . TYR A 1 415 ? 4.649 -3.023 -25.787 1.00 98.06 415 TYR A CA 1
ATOM 3096 C C . TYR A 1 415 ? 3.916 -4.239 -26.375 1.00 98.06 415 TYR A C 1
ATOM 3098 O O . TYR A 1 415 ? 4.477 -4.965 -27.210 1.00 98.06 415 TYR A O 1
ATOM 3106 N N . GLY A 1 416 ? 2.647 -4.436 -26.012 1.00 96.69 416 GLY A N 1
ATOM 3107 C CA . GLY A 1 416 ? 1.887 -5.649 -26.306 1.00 96.69 416 GLY A CA 1
ATOM 3108 C C . GLY A 1 416 ? 2.574 -6.892 -25.742 1.00 96.69 416 GLY A C 1
ATOM 3109 O O . GLY A 1 416 ? 3.185 -6.848 -24.676 1.00 96.69 416 GLY A O 1
ATOM 3110 N N . GLU A 1 417 ? 2.510 -7.985 -26.499 1.00 96.81 417 GLU A N 1
ATOM 3111 C CA . GLU A 1 417 ? 3.158 -9.245 -26.131 1.00 96.81 417 GLU A CA 1
ATOM 3112 C C . GLU A 1 417 ? 4.695 -9.187 -26.215 1.00 96.81 417 GLU A C 1
ATOM 3114 O O . GLU A 1 417 ? 5.237 -8.469 -27.074 1.00 96.81 417 GLU A O 1
ATOM 3119 N N . PRO A 1 418 ? 5.409 -9.982 -25.389 1.00 98.25 418 PRO A N 1
ATOM 3120 C CA . PRO A 1 418 ? 6.864 -10.079 -25.419 1.00 98.25 418 PRO A CA 1
ATOM 3121 C C . PRO A 1 418 ? 7.416 -10.360 -26.823 1.00 98.25 418 PRO A C 1
ATOM 3123 O O . PRO A 1 418 ? 6.939 -11.244 -27.537 1.00 98.25 418 PRO A O 1
ATOM 3126 N N . SER A 1 419 ? 8.438 -9.612 -27.256 1.00 98.62 419 SER A N 1
ATOM 3127 C CA . SER A 1 419 ? 8.954 -9.728 -28.629 1.00 98.62 419 SER A CA 1
ATOM 3128 C C . SER A 1 419 ? 10.433 -9.370 -28.765 1.00 98.62 419 SER A C 1
ATOM 3130 O O . SER A 1 419 ? 10.825 -8.201 -28.714 1.00 98.62 419 SER A O 1
ATOM 3132 N N . ALA A 1 420 ? 11.258 -10.381 -29.056 1.00 98.56 420 ALA A N 1
ATOM 3133 C CA . ALA A 1 420 ? 12.682 -10.194 -29.335 1.00 98.56 420 ALA A CA 1
ATOM 3134 C C . ALA A 1 420 ? 12.941 -9.348 -30.591 1.00 98.56 420 ALA A C 1
ATOM 3136 O O . ALA A 1 420 ? 13.891 -8.568 -30.616 1.00 98.56 420 ALA A O 1
ATOM 3137 N N . ASP A 1 421 ? 12.088 -9.442 -31.613 1.00 98.62 421 ASP A N 1
ATOM 3138 C CA . ASP A 1 421 ? 12.235 -8.650 -32.838 1.00 98.62 421 ASP A CA 1
ATOM 3139 C C . ASP A 1 421 ? 11.954 -7.165 -32.602 1.00 98.62 421 ASP A C 1
ATOM 3141 O O . ASP A 1 421 ? 12.710 -6.315 -33.077 1.00 98.62 421 ASP A O 1
ATOM 3145 N N . LYS A 1 422 ? 10.903 -6.831 -31.838 1.00 98.69 422 LYS A N 1
ATOM 3146 C CA . LYS A 1 422 ? 10.629 -5.437 -31.457 1.00 98.69 422 LYS A CA 1
ATOM 3147 C C . LYS A 1 422 ? 11.749 -4.884 -30.574 1.00 98.69 422 LYS A C 1
ATOM 3149 O O . LYS A 1 422 ? 12.249 -3.800 -30.855 1.00 98.69 422 LYS A O 1
ATOM 3154 N N . ALA A 1 423 ? 12.204 -5.648 -29.578 1.00 98.81 423 ALA A N 1
ATOM 3155 C CA . ALA A 1 423 ? 13.317 -5.249 -28.716 1.00 98.81 423 ALA A CA 1
ATOM 3156 C C . ALA A 1 423 ? 14.617 -5.022 -29.510 1.00 98.81 423 ALA A C 1
ATOM 3158 O O . ALA A 1 423 ? 15.325 -4.042 -29.282 1.00 98.81 423 ALA A O 1
ATOM 3159 N N . ARG A 1 424 ? 14.906 -5.876 -30.503 1.00 98.81 424 ARG A N 1
ATOM 3160 C CA . ARG A 1 424 ? 16.059 -5.719 -31.402 1.00 98.81 424 ARG A CA 1
ATOM 3161 C C . ARG A 1 424 ? 15.980 -4.425 -32.207 1.00 98.81 424 ARG A C 1
ATOM 3163 O O . ARG A 1 424 ? 16.995 -3.748 -32.332 1.00 98.81 424 ARG A O 1
ATOM 3170 N N . ARG A 1 425 ? 14.798 -4.080 -32.734 1.00 98.62 425 ARG A N 1
ATOM 3171 C CA . ARG A 1 425 ? 14.579 -2.817 -33.463 1.00 98.62 425 ARG A CA 1
ATOM 3172 C C . ARG A 1 425 ? 14.776 -1.607 -32.555 1.00 98.62 425 ARG A C 1
ATOM 3174 O O . ARG A 1 425 ? 15.553 -0.737 -32.915 1.00 98.62 425 ARG A O 1
ATOM 3181 N N . ILE A 1 426 ? 14.191 -1.615 -31.353 1.00 98.69 426 ILE A N 1
ATOM 3182 C CA . ILE A 1 426 ? 14.365 -0.545 -30.351 1.00 98.69 426 ILE A CA 1
ATOM 3183 C C . ILE A 1 426 ? 15.856 -0.268 -30.091 1.00 98.69 426 ILE A C 1
ATOM 3185 O O . ILE A 1 426 ? 16.290 0.881 -30.113 1.00 98.69 426 ILE A O 1
ATOM 3189 N N . LEU A 1 427 ? 16.657 -1.318 -29.879 1.00 98.81 427 LEU A N 1
ATOM 3190 C CA . LEU A 1 427 ? 18.097 -1.175 -29.638 1.00 98.81 427 LEU A CA 1
ATOM 3191 C C . LEU A 1 427 ? 18.860 -0.717 -30.890 1.00 98.81 427 LEU A C 1
ATOM 3193 O O . LEU A 1 427 ? 19.735 0.142 -30.785 1.00 98.81 427 LEU A O 1
ATOM 3197 N N . ALA A 1 428 ? 18.534 -1.266 -32.064 1.00 98.56 428 ALA A N 1
ATOM 3198 C CA . ALA A 1 428 ? 19.192 -0.925 -33.325 1.00 98.56 428 ALA A CA 1
ATOM 3199 C C . ALA A 1 428 ? 18.935 0.530 -33.745 1.00 98.56 428 ALA A C 1
ATOM 3201 O O . ALA A 1 428 ? 19.882 1.230 -34.102 1.00 98.56 428 ALA A O 1
ATOM 3202 N N . ASP A 1 429 ? 17.690 0.999 -33.639 1.00 98.44 429 ASP A N 1
ATOM 3203 C CA . ASP A 1 429 ? 17.292 2.373 -33.967 1.00 98.44 429 ASP A CA 1
ATOM 3204 C C . ASP A 1 429 ? 17.995 3.394 -33.056 1.00 98.44 429 ASP A C 1
ATOM 3206 O O . ASP A 1 429 ? 18.311 4.506 -33.477 1.00 98.44 429 ASP A O 1
ATOM 3210 N N . ALA A 1 430 ? 18.309 2.994 -31.820 1.00 98.12 430 ALA A N 1
ATOM 3211 C CA . ALA A 1 430 ? 19.074 3.788 -30.861 1.00 98.12 430 ALA A CA 1
ATOM 3212 C C . ALA A 1 430 ? 20.603 3.610 -30.970 1.00 98.12 430 ALA A C 1
ATOM 3214 O O . ALA A 1 430 ? 21.343 4.175 -30.162 1.00 98.12 430 ALA A O 1
ATOM 3215 N N . GLY A 1 431 ? 21.095 2.813 -31.927 1.00 97.94 431 GLY A N 1
ATOM 3216 C CA . GLY A 1 431 ? 22.525 2.553 -32.118 1.00 97.94 431 GLY A CA 1
ATOM 3217 C C . GLY A 1 431 ? 23.189 1.787 -30.966 1.00 97.94 431 GLY A C 1
ATOM 3218 O O . GLY A 1 431 ? 24.401 1.894 -30.774 1.00 97.94 431 GLY A O 1
ATOM 3219 N N . VAL A 1 432 ? 22.419 1.031 -30.178 1.00 98.38 432 VAL A N 1
ATOM 3220 C CA . VAL A 1 432 ? 22.928 0.275 -29.027 1.00 98.38 432 VAL A CA 1
ATOM 3221 C C . VAL A 1 432 ? 23.523 -1.054 -29.490 1.00 98.38 432 VAL A C 1
ATOM 3223 O O . VAL A 1 432 ? 22.849 -1.886 -30.094 1.00 98.38 432 VAL A O 1
ATOM 3226 N N . ALA A 1 433 ? 24.797 -1.280 -29.167 1.00 97.06 433 ALA A N 1
ATOM 3227 C CA . ALA A 1 433 ? 25.472 -2.537 -29.466 1.00 97.06 433 ALA A CA 1
ATOM 3228 C C . ALA A 1 433 ? 24.937 -3.690 -28.598 1.00 97.06 433 ALA A C 1
ATOM 3230 O O . ALA A 1 433 ? 24.786 -3.555 -27.383 1.00 97.06 433 ALA A O 1
ATOM 3231 N N . THR A 1 434 ? 24.710 -4.847 -29.221 1.00 97.69 434 THR A N 1
ATOM 3232 C CA . THR A 1 434 ? 24.254 -6.074 -28.551 1.00 97.69 434 THR A CA 1
ATOM 3233 C C . THR A 1 434 ? 25.356 -7.144 -28.538 1.00 97.69 434 THR A C 1
ATOM 3235 O O . THR A 1 434 ? 26.068 -7.268 -29.538 1.00 97.69 434 THR A O 1
ATOM 3238 N N . PRO A 1 435 ? 25.479 -7.969 -27.479 1.00 98.31 435 PRO A N 1
ATOM 3239 C CA . PRO A 1 435 ? 24.605 -8.009 -26.310 1.00 98.31 435 PRO A CA 1
ATOM 3240 C C . PRO A 1 435 ? 24.901 -6.886 -25.304 1.00 98.31 435 PRO A C 1
ATOM 3242 O O . PRO A 1 435 ? 26.058 -6.605 -24.994 1.00 98.31 435 PRO A O 1
ATOM 3245 N N . VAL A 1 436 ? 23.846 -6.285 -24.753 1.00 98.69 436 VAL A N 1
ATOM 3246 C CA . VAL A 1 436 ? 23.936 -5.276 -23.692 1.00 98.69 436 VAL A CA 1
ATOM 3247 C C . VAL A 1 436 ? 24.276 -5.964 -22.370 1.00 98.69 436 VAL A C 1
ATOM 3249 O O . VAL A 1 436 ? 23.551 -6.855 -21.925 1.00 98.69 436 VAL A O 1
ATOM 3252 N N . ALA A 1 437 ? 25.376 -5.567 -21.730 1.00 98.19 437 ALA A N 1
ATOM 3253 C CA . ALA A 1 437 ? 25.770 -6.096 -20.425 1.00 98.19 437 ALA A CA 1
ATOM 3254 C C . ALA A 1 437 ? 24.986 -5.402 -19.300 1.00 98.19 437 ALA A C 1
ATOM 3256 O O . ALA A 1 437 ? 25.231 -4.234 -19.023 1.00 98.19 437 ALA A O 1
ATOM 3257 N N . LEU A 1 438 ? 24.067 -6.108 -18.641 1.00 98.19 438 LEU A N 1
ATOM 3258 C CA . LEU A 1 438 ? 23.189 -5.540 -17.614 1.00 98.19 438 LEU A CA 1
ATOM 3259 C C . LEU A 1 438 ? 23.375 -6.263 -16.275 1.00 98.19 438 LEU A C 1
ATOM 3261 O O . LEU A 1 438 ? 23.269 -7.487 -16.211 1.00 98.19 438 LEU A O 1
ATOM 3265 N N . THR A 1 439 ? 23.630 -5.515 -15.200 1.00 98.38 439 THR A N 1
ATOM 3266 C CA . THR A 1 439 ? 23.610 -6.058 -13.833 1.00 98.38 439 THR A CA 1
ATOM 3267 C C . THR A 1 439 ? 22.240 -5.808 -13.218 1.00 98.38 439 THR A C 1
ATOM 3269 O O . THR A 1 439 ? 21.803 -4.656 -13.173 1.00 98.38 439 THR A O 1
ATOM 3272 N N . LEU A 1 440 ? 21.594 -6.871 -12.738 1.00 98.56 440 LEU A N 1
ATOM 3273 C CA . LEU A 1 440 ? 20.306 -6.823 -12.059 1.00 98.56 440 LEU A CA 1
ATOM 3274 C C . LEU A 1 440 ? 20.455 -7.185 -10.579 1.00 98.56 440 LEU A C 1
ATOM 3276 O O . LEU A 1 440 ? 20.974 -8.255 -10.254 1.00 98.56 440 LEU A O 1
ATOM 3280 N N . GLY A 1 441 ? 20.021 -6.285 -9.701 1.00 97.75 441 GLY A N 1
ATOM 3281 C CA . GLY A 1 441 ? 20.048 -6.460 -8.253 1.00 97.75 441 GLY A CA 1
ATOM 3282 C C . GLY A 1 441 ? 18.746 -7.048 -7.709 1.00 97.75 441 GLY A C 1
ATOM 3283 O O . GLY A 1 441 ? 17.675 -6.579 -8.078 1.00 97.75 441 GLY A O 1
ATOM 3284 N N . TYR A 1 442 ? 18.804 -7.977 -6.760 1.00 96.94 442 TYR A N 1
ATOM 3285 C CA . TYR A 1 442 ? 17.627 -8.442 -6.010 1.00 96.94 442 TYR A CA 1
ATOM 3286 C C . TYR A 1 442 ? 17.981 -8.749 -4.546 1.00 96.94 442 TYR A C 1
ATOM 3288 O O . TYR A 1 442 ? 19.152 -8.900 -4.200 1.00 96.94 442 TYR A O 1
ATOM 3296 N N . THR A 1 443 ? 16.978 -8.855 -3.677 1.00 94.25 443 THR A N 1
ATOM 3297 C CA . THR A 1 443 ? 17.148 -9.272 -2.275 1.00 94.25 443 THR A CA 1
ATOM 3298 C C . THR A 1 443 ? 16.572 -10.677 -2.061 1.00 94.25 443 THR A C 1
ATOM 3300 O O . THR A 1 443 ? 15.499 -10.972 -2.583 1.00 94.25 443 THR A O 1
ATOM 3303 N N . PRO A 1 444 ? 17.261 -11.585 -1.348 1.00 88.00 444 PRO A N 1
ATOM 3304 C CA . PRO A 1 444 ? 16.829 -12.981 -1.247 1.00 88.00 444 PRO A CA 1
ATOM 3305 C C . PRO A 1 444 ? 15.696 -13.214 -0.234 1.00 88.00 444 PRO A C 1
ATOM 3307 O O . PRO A 1 444 ? 15.119 -14.298 -0.228 1.00 88.00 444 PRO A O 1
ATOM 3310 N N . SER A 1 445 ? 15.410 -12.248 0.645 1.00 81.88 445 SER A N 1
ATOM 3311 C CA . SER A 1 445 ? 14.583 -12.460 1.842 1.00 81.88 445 SER A CA 1
ATOM 3312 C C . SER A 1 445 ? 13.464 -11.426 2.008 1.00 81.88 445 SER A C 1
ATOM 3314 O O . SER A 1 445 ? 12.325 -11.810 2.262 1.00 81.88 445 SER A O 1
ATOM 3316 N N . HIS A 1 446 ? 13.755 -10.133 1.827 1.00 85.00 446 HIS A N 1
ATOM 3317 C CA . HIS A 1 446 ? 12.849 -9.040 2.210 1.00 85.00 446 HIS A CA 1
ATOM 3318 C C . HIS A 1 446 ? 11.478 -9.076 1.511 1.00 85.00 446 HIS A C 1
ATOM 3320 O O . HIS A 1 446 ? 10.459 -8.853 2.151 1.00 85.00 446 HIS A O 1
ATOM 3326 N N . TYR A 1 447 ? 11.442 -9.422 0.221 1.00 85.81 447 TYR A N 1
ATOM 3327 C CA . TYR A 1 447 ? 10.204 -9.530 -0.567 1.00 85.81 447 TYR A CA 1
ATOM 3328 C C . TYR A 1 447 ? 9.725 -10.975 -0.763 1.00 85.81 447 TYR A C 1
ATOM 3330 O O . TYR A 1 447 ? 8.913 -11.245 -1.653 1.00 85.81 447 TYR A O 1
ATOM 3338 N N . GLY A 1 448 ? 10.241 -11.894 0.055 1.00 82.06 448 GLY A N 1
ATOM 3339 C CA . GLY A 1 448 ? 10.004 -13.328 -0.036 1.00 82.06 448 GLY A CA 1
ATOM 3340 C C . GLY A 1 448 ? 11.056 -14.072 -0.875 1.00 82.06 448 GLY A C 1
ATOM 3341 O O . GLY A 1 448 ? 11.671 -13.498 -1.779 1.00 82.06 448 GLY A O 1
ATOM 3342 N N . PRO A 1 449 ? 11.258 -15.376 -0.608 1.00 80.38 449 PRO A N 1
ATOM 3343 C CA . PRO A 1 449 ? 12.313 -16.177 -1.239 1.00 80.38 449 PRO A CA 1
ATOM 3344 C C . PRO A 1 449 ? 12.125 -16.358 -2.753 1.00 80.38 449 PRO A C 1
ATOM 3346 O O . PRO A 1 449 ? 13.099 -16.543 -3.483 1.00 80.38 449 PRO A O 1
ATOM 3349 N N . ASN A 1 450 ? 10.887 -16.254 -3.245 1.00 89.19 450 ASN A N 1
ATOM 3350 C CA . ASN A 1 450 ? 10.539 -16.406 -4.659 1.00 89.19 450 ASN A CA 1
ATOM 3351 C C . ASN A 1 450 ? 11.156 -15.325 -5.563 1.00 89.19 450 ASN A C 1
ATOM 3353 O O . ASN A 1 450 ? 11.228 -15.528 -6.774 1.00 89.19 450 ASN A O 1
ATOM 3357 N N . LEU A 1 451 ? 11.673 -14.220 -5.007 1.00 90.94 451 LEU A N 1
ATOM 3358 C CA . LEU A 1 451 ? 12.368 -13.202 -5.801 1.00 90.94 451 LEU A CA 1
ATOM 3359 C C . LEU A 1 451 ? 13.640 -13.756 -6.478 1.00 90.94 451 LEU A C 1
ATOM 3361 O O . LEU A 1 451 ? 14.039 -13.275 -7.539 1.00 90.94 451 LEU A O 1
ATOM 3365 N N . VAL A 1 452 ? 14.258 -14.799 -5.904 1.00 92.81 452 VAL A N 1
ATOM 3366 C CA . VAL A 1 452 ? 15.374 -15.531 -6.532 1.00 92.81 452 VAL A CA 1
ATOM 3367 C C . VAL A 1 452 ? 14.922 -16.177 -7.847 1.00 92.81 452 VAL A C 1
ATOM 3369 O O . VAL A 1 452 ? 15.599 -16.044 -8.873 1.00 92.81 452 VAL A O 1
ATOM 3372 N N . ASP A 1 453 ? 13.776 -16.859 -7.821 1.00 94.38 453 ASP A N 1
ATOM 3373 C CA . ASP A 1 453 ? 13.210 -17.545 -8.984 1.00 94.38 453 ASP A CA 1
ATOM 3374 C C . ASP A 1 453 ? 12.701 -16.535 -10.019 1.00 94.38 453 ASP A C 1
ATOM 3376 O O . ASP A 1 453 ? 12.950 -16.705 -11.213 1.00 94.38 453 ASP A O 1
ATOM 3380 N N . GLU A 1 454 ? 12.092 -15.430 -9.572 1.00 97.06 454 GLU A N 1
ATOM 3381 C CA . GLU A 1 454 ? 11.691 -14.318 -10.438 1.00 97.06 454 GLU A CA 1
ATOM 3382 C C . GLU A 1 454 ? 12.881 -13.758 -11.221 1.00 97.06 454 GLU A C 1
ATOM 3384 O O . GLU A 1 454 ? 12.850 -13.711 -12.451 1.00 97.06 454 GLU A O 1
ATOM 3389 N N . TYR A 1 455 ? 13.963 -13.364 -10.543 1.00 97.75 455 TYR A N 1
ATOM 3390 C CA . TYR A 1 455 ? 15.113 -12.760 -11.221 1.00 97.75 455 TYR A CA 1
ATOM 3391 C C . TYR A 1 455 ? 15.889 -13.766 -12.078 1.00 97.75 455 TYR A C 1
ATOM 3393 O O . TYR A 1 455 ? 16.488 -13.388 -13.093 1.00 97.75 455 TYR A O 1
ATOM 3401 N N . THR A 1 456 ? 15.839 -15.052 -11.725 1.00 97.62 456 THR A N 1
ATOM 3402 C CA . THR A 1 456 ? 16.345 -16.138 -12.573 1.00 97.62 456 THR A CA 1
ATOM 3403 C C . THR A 1 456 ? 15.532 -16.251 -13.865 1.00 97.62 456 THR A C 1
ATOM 3405 O O . THR A 1 456 ? 16.118 -16.336 -14.949 1.00 97.62 456 THR A O 1
ATOM 3408 N N . GLU A 1 457 ? 14.203 -16.178 -13.780 1.00 98.12 457 GLU A N 1
ATOM 3409 C CA . GLU A 1 457 ? 13.307 -16.192 -14.937 1.00 98.12 457 GLU A CA 1
ATOM 3410 C C . GLU A 1 457 ? 13.471 -14.931 -15.801 1.00 98.12 457 GLU A C 1
ATOM 3412 O O . GLU A 1 457 ? 13.628 -15.038 -17.017 1.00 98.12 457 GLU A O 1
ATOM 3417 N N . VAL A 1 458 ? 13.569 -13.746 -15.193 1.00 98.56 458 VAL A N 1
ATOM 3418 C CA . VAL A 1 458 ? 13.892 -12.490 -15.891 1.00 98.56 458 VAL A CA 1
ATOM 3419 C C . VAL A 1 458 ? 15.209 -12.612 -16.660 1.00 98.56 458 VAL A C 1
ATOM 3421 O O . VAL A 1 458 ? 15.272 -12.297 -17.851 1.00 98.56 458 VAL A O 1
ATOM 3424 N N . LYS A 1 459 ? 16.279 -13.097 -16.013 1.00 98.69 459 LYS A N 1
ATOM 3425 C CA . LYS A 1 459 ? 17.575 -13.323 -16.671 1.00 98.69 459 LYS A CA 1
ATOM 3426 C C . LYS A 1 459 ? 17.426 -14.266 -17.862 1.00 98.69 459 LYS A C 1
ATOM 3428 O O . LYS A 1 459 ? 17.953 -13.967 -18.935 1.00 98.69 459 LYS A O 1
ATOM 3433 N N . ARG A 1 460 ? 16.699 -15.374 -17.691 1.00 98.69 460 ARG A N 1
ATOM 3434 C CA . ARG A 1 460 ? 16.441 -16.349 -18.756 1.00 98.69 460 ARG A CA 1
ATOM 3435 C C . ARG A 1 460 ? 15.734 -15.698 -19.947 1.00 98.69 460 ARG A C 1
ATOM 3437 O O . ARG A 1 460 ? 16.180 -15.891 -21.076 1.00 98.69 460 ARG A O 1
ATOM 3444 N N . GLN A 1 461 ? 14.678 -14.919 -19.710 1.00 98.62 461 GLN A N 1
ATOM 3445 C CA . GLN A 1 461 ? 13.920 -14.225 -20.758 1.00 98.62 461 GLN A CA 1
ATOM 3446 C C . GLN A 1 461 ? 14.789 -13.217 -21.523 1.00 98.62 461 GLN A C 1
ATOM 3448 O O . GLN A 1 461 ? 14.812 -13.221 -22.757 1.00 98.62 461 GLN A O 1
ATOM 3453 N N . LEU A 1 462 ? 15.568 -12.400 -20.805 1.00 98.81 462 LEU A N 1
ATOM 3454 C CA . LEU A 1 462 ? 16.444 -11.400 -21.416 1.00 98.81 462 LEU A CA 1
ATOM 3455 C C . LEU A 1 462 ? 17.570 -12.035 -22.240 1.00 98.81 462 LEU A C 1
ATOM 3457 O O . LEU A 1 462 ? 17.823 -11.600 -23.365 1.00 98.81 462 LEU A O 1
ATOM 3461 N N . GLU A 1 463 ? 18.232 -13.075 -21.734 1.00 98.75 463 GLU A N 1
ATOM 3462 C CA . GLU A 1 463 ? 19.334 -13.735 -22.448 1.00 98.75 463 GLU A CA 1
ATOM 3463 C C . GLU A 1 463 ? 18.857 -14.599 -23.620 1.00 98.75 463 GLU A C 1
ATOM 3465 O O . GLU A 1 463 ? 19.535 -14.648 -24.647 1.00 98.75 463 GLU A O 1
ATOM 3470 N N . ALA A 1 464 ? 17.669 -15.209 -23.529 1.00 98.56 464 ALA A N 1
ATOM 3471 C CA . ALA A 1 464 ? 17.081 -15.989 -24.623 1.00 98.56 464 ALA A CA 1
ATOM 3472 C C . ALA A 1 464 ? 16.838 -15.155 -25.896 1.00 98.56 464 ALA A C 1
ATOM 3474 O O . ALA A 1 464 ? 16.840 -15.698 -26.998 1.00 98.56 464 ALA A O 1
ATOM 3475 N N . SER A 1 465 ? 16.690 -13.831 -25.769 1.00 98.12 465 SER A N 1
ATOM 3476 C CA . SER A 1 465 ? 16.587 -12.918 -26.918 1.00 98.12 465 SER A CA 1
ATOM 3477 C C . SER A 1 465 ? 17.896 -12.772 -27.720 1.00 98.12 465 SER A C 1
ATOM 3479 O O . SER A 1 465 ? 17.888 -12.306 -28.865 1.00 98.12 465 SER A O 1
ATOM 3481 N N . GLY A 1 466 ? 19.039 -13.110 -27.107 1.00 98.38 466 GLY A N 1
ATOM 3482 C CA . GLY A 1 466 ? 20.382 -12.824 -27.616 1.00 98.38 466 GLY A CA 1
ATOM 3483 C C . GLY A 1 466 ? 20.781 -11.340 -27.570 1.00 98.38 466 GLY A C 1
ATOM 3484 O O . GLY A 1 466 ? 21.855 -10.987 -28.058 1.00 98.38 466 GLY A O 1
ATOM 3485 N N . LEU A 1 467 ? 19.938 -10.460 -27.016 1.00 98.81 467 LEU A N 1
ATOM 3486 C CA . LEU A 1 467 ? 20.163 -9.008 -26.961 1.00 98.81 467 LEU A CA 1
ATOM 3487 C C . LEU A 1 467 ? 20.860 -8.553 -25.676 1.00 98.81 467 LEU A C 1
ATOM 3489 O O . LEU A 1 467 ? 21.451 -7.476 -25.659 1.00 98.81 467 LEU A O 1
ATOM 3493 N N . PHE A 1 468 ? 20.819 -9.366 -24.621 1.00 98.88 468 PHE A N 1
ATOM 3494 C CA . PHE A 1 468 ? 21.346 -9.034 -23.300 1.00 98.88 468 PHE A CA 1
ATOM 3495 C C . PHE A 1 468 ? 22.307 -10.107 -22.789 1.00 98.88 468 PHE A C 1
ATOM 3497 O O . PHE A 1 468 ? 22.178 -11.288 -23.104 1.00 98.88 468 PHE A O 1
ATOM 3504 N N . ARG A 1 469 ? 23.264 -9.680 -21.962 1.00 98.69 469 ARG A N 1
ATOM 3505 C CA . ARG A 1 469 ? 24.069 -10.529 -21.079 1.00 98.69 469 ARG A CA 1
ATOM 3506 C C . ARG A 1 469 ? 23.827 -10.053 -19.654 1.00 98.69 469 ARG A C 1
ATOM 3508 O O . ARG A 1 469 ? 24.242 -8.949 -19.305 1.00 98.69 469 ARG A O 1
ATOM 3515 N N . VAL A 1 470 ? 23.163 -10.870 -18.845 1.00 98.75 470 VAL A N 1
ATOM 3516 C CA . VAL A 1 470 ? 22.652 -10.457 -17.535 1.00 98.75 470 VAL A CA 1
ATOM 3517 C C . VAL A 1 470 ? 23.512 -11.032 -16.415 1.00 98.75 470 VAL A C 1
ATOM 3519 O O . VAL A 1 470 ? 23.726 -12.243 -16.336 1.00 98.75 470 VAL A O 1
ATOM 3522 N N . LYS A 1 471 ? 23.971 -10.173 -15.504 1.00 98.56 471 LYS A N 1
ATOM 3523 C CA . LYS A 1 471 ? 24.576 -10.571 -14.228 1.00 98.56 471 LYS A CA 1
ATOM 3524 C C . LYS A 1 471 ? 23.567 -10.329 -13.109 1.00 98.56 471 LYS A C 1
ATOM 3526 O O . LYS A 1 471 ? 23.194 -9.185 -12.883 1.00 98.56 471 LYS A O 1
ATOM 3531 N N . LEU A 1 472 ? 23.167 -11.377 -12.394 1.00 98.50 472 LEU A N 1
ATOM 3532 C CA . LEU A 1 472 ? 22.402 -11.214 -11.159 1.00 98.50 472 LEU A CA 1
ATOM 3533 C C . LEU A 1 472 ? 23.352 -10.919 -9.994 1.00 98.50 472 LEU A C 1
ATOM 3535 O O . LEU A 1 472 ? 24.443 -11.492 -9.917 1.00 98.50 472 LEU A O 1
ATOM 3539 N N . ALA A 1 473 ? 22.947 -10.018 -9.110 1.00 97.88 473 ALA A N 1
ATOM 3540 C CA . ALA A 1 473 ? 23.651 -9.690 -7.881 1.00 97.88 473 ALA A CA 1
ATOM 3541 C C . ALA A 1 473 ? 22.643 -9.584 -6.736 1.00 97.88 473 ALA A C 1
ATOM 3543 O O . ALA A 1 473 ? 21.580 -8.994 -6.905 1.00 97.88 473 ALA A O 1
ATOM 3544 N N . SER A 1 474 ? 22.988 -10.133 -5.576 1.00 96.62 474 SER A N 1
ATOM 3545 C CA . SER A 1 474 ? 22.124 -10.104 -4.400 1.00 96.62 474 SER A CA 1
ATOM 3546 C C . SER A 1 474 ? 22.832 -9.534 -3.184 1.00 96.62 474 SER A C 1
ATOM 3548 O O . SER A 1 474 ? 24.050 -9.668 -3.052 1.00 96.62 474 SER A O 1
ATOM 3550 N N . ALA A 1 475 ? 22.056 -8.932 -2.288 1.00 96.50 475 ALA A N 1
ATOM 3551 C CA . ALA A 1 475 ? 22.497 -8.500 -0.968 1.00 96.50 475 ALA A CA 1
ATOM 3552 C C . ALA A 1 475 ? 21.325 -8.564 0.029 1.00 96.50 475 ALA A C 1
ATOM 3554 O O . ALA A 1 475 ? 20.158 -8.528 -0.371 1.00 96.50 475 ALA A O 1
ATOM 3555 N N . GLU A 1 476 ? 21.637 -8.651 1.324 1.00 94.44 476 GLU A N 1
ATOM 3556 C CA . GLU A 1 476 ? 20.638 -8.494 2.390 1.00 94.44 476 GLU A CA 1
ATOM 3557 C C . GLU A 1 476 ? 20.123 -7.053 2.450 1.00 94.44 476 GLU A C 1
ATOM 3559 O O . GLU A 1 476 ? 20.841 -6.129 2.069 1.00 94.44 476 GLU A O 1
ATOM 3564 N N . TRP A 1 477 ? 18.891 -6.862 2.933 1.00 92.62 477 TRP A N 1
ATOM 3565 C CA . TRP A 1 477 ? 18.102 -5.634 2.746 1.00 92.62 477 TRP A CA 1
ATOM 3566 C C . TRP A 1 477 ? 18.862 -4.324 2.999 1.00 92.62 477 TRP A C 1
ATOM 3568 O O . TRP A 1 477 ? 18.929 -3.484 2.107 1.00 92.62 477 TRP A O 1
ATOM 3578 N N . THR A 1 478 ? 19.511 -4.164 4.155 1.00 92.62 478 THR A N 1
ATOM 3579 C CA . THR A 1 478 ? 20.243 -2.928 4.486 1.00 92.62 478 THR A CA 1
ATOM 3580 C C . THR A 1 478 ? 21.377 -2.640 3.499 1.00 92.62 478 THR A C 1
ATOM 3582 O O . THR A 1 478 ? 21.521 -1.521 3.008 1.00 92.62 478 THR A O 1
ATOM 3585 N N . GLN A 1 479 ? 22.174 -3.657 3.159 1.00 96.38 479 GLN A N 1
ATOM 3586 C CA . GLN A 1 479 ? 23.252 -3.508 2.180 1.00 96.38 479 GLN A CA 1
ATOM 3587 C C . GLN A 1 479 ? 22.691 -3.313 0.766 1.00 96.38 479 GLN A C 1
ATOM 3589 O O . GLN A 1 479 ? 23.224 -2.530 -0.015 1.00 96.38 479 GLN A O 1
ATOM 3594 N N . TYR A 1 480 ? 21.606 -4.008 0.433 1.00 96.44 480 TYR A N 1
ATOM 3595 C CA . TYR A 1 480 ? 20.915 -3.884 -0.842 1.00 96.44 480 TYR A CA 1
ATOM 3596 C C . TYR A 1 480 ? 20.408 -2.458 -1.074 1.00 96.44 480 TYR A C 1
ATOM 3598 O O . TYR A 1 480 ? 20.617 -1.907 -2.156 1.00 96.44 480 TYR A O 1
ATOM 3606 N N . GLN A 1 481 ? 19.831 -1.840 -0.038 1.00 94.56 481 GLN A N 1
ATOM 3607 C CA . GLN A 1 481 ? 19.400 -0.446 -0.058 1.00 94.56 481 GLN A CA 1
ATOM 3608 C C . GLN A 1 481 ? 20.543 0.514 -0.353 1.00 94.56 481 GLN A C 1
ATOM 3610 O O . GLN A 1 481 ? 20.407 1.393 -1.202 1.00 94.56 481 GLN A O 1
ATOM 3615 N N . GLN A 1 482 ? 21.682 0.329 0.310 1.00 95.44 482 GLN A N 1
ATOM 3616 C CA . GLN A 1 482 ? 22.869 1.127 0.034 1.00 95.44 482 GLN A CA 1
ATOM 3617 C C . GLN A 1 482 ? 23.323 0.965 -1.427 1.00 95.44 482 GLN A C 1
ATOM 3619 O O . GLN A 1 482 ? 23.513 1.952 -2.134 1.00 95.44 482 GLN A O 1
ATOM 3624 N N . LEU A 1 483 ? 23.435 -0.278 -1.901 1.00 96.06 483 LEU A N 1
ATOM 3625 C CA . LEU A 1 483 ? 23.949 -0.580 -3.235 1.00 96.06 483 LEU A CA 1
ATOM 3626 C C . LEU A 1 483 ? 23.064 -0.026 -4.359 1.00 96.06 483 LEU A C 1
ATOM 3628 O O . LEU A 1 483 ? 23.600 0.511 -5.331 1.00 96.06 483 LEU A O 1
ATOM 3632 N N . TYR A 1 484 ? 21.731 -0.127 -4.261 1.00 94.19 484 TYR A N 1
ATOM 3633 C CA . TYR A 1 484 ? 20.878 0.432 -5.317 1.00 94.19 484 TYR A CA 1
ATOM 3634 C C . TYR A 1 484 ? 20.900 1.967 -5.316 1.00 94.19 484 TYR A C 1
ATOM 3636 O O . TYR A 1 484 ? 20.929 2.558 -6.394 1.00 94.19 484 TYR A O 1
ATOM 3644 N N . LYS A 1 485 ? 20.966 2.614 -4.139 1.00 93.38 485 LYS A N 1
ATOM 3645 C CA . LYS A 1 485 ? 21.072 4.083 -4.015 1.00 93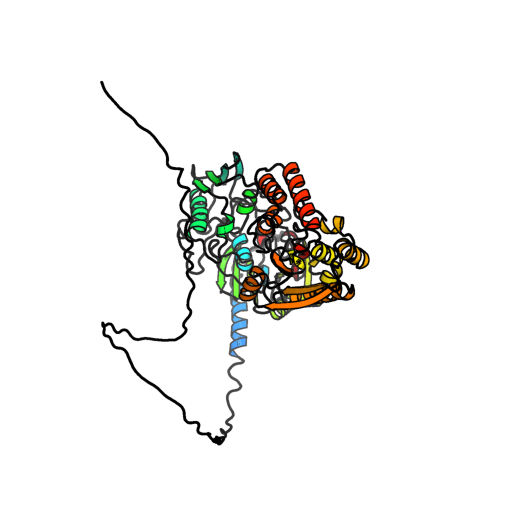.38 485 LYS A CA 1
ATOM 3646 C C . LYS A 1 485 ? 22.385 4.617 -4.588 1.00 93.38 485 LYS A C 1
ATOM 3648 O O . LYS A 1 485 ? 22.424 5.712 -5.138 1.00 93.38 485 LYS A O 1
ATOM 3653 N N . GLU A 1 486 ? 23.454 3.830 -4.499 1.00 92.75 486 GLU A N 1
ATOM 3654 C CA . GLU A 1 486 ? 24.765 4.138 -5.084 1.00 92.75 486 GLU A CA 1
ATOM 3655 C C . GLU A 1 486 ? 24.845 3.831 -6.595 1.00 92.75 486 GLU A C 1
ATOM 3657 O O . GLU A 1 486 ? 25.880 4.065 -7.222 1.00 92.75 486 GLU A O 1
ATOM 3662 N N . GLY A 1 487 ? 23.772 3.311 -7.206 1.00 92.88 487 GLY A N 1
ATOM 3663 C CA . GLY A 1 487 ? 23.744 2.962 -8.628 1.00 92.88 487 GLY A CA 1
ATOM 3664 C C . GLY A 1 487 ? 24.563 1.716 -8.978 1.00 92.88 487 GLY A C 1
ATOM 3665 O O . GLY A 1 487 ? 25.030 1.580 -10.110 1.00 92.88 487 GLY A O 1
ATOM 3666 N N . ALA A 1 488 ? 24.753 0.784 -8.034 1.00 94.88 488 ALA A N 1
ATOM 3667 C CA . ALA A 1 488 ? 25.524 -0.445 -8.259 1.00 94.88 488 ALA A CA 1
ATOM 3668 C C . ALA A 1 488 ? 24.864 -1.415 -9.263 1.00 94.88 488 ALA A C 1
ATOM 3670 O O . ALA A 1 488 ? 25.519 -2.326 -9.785 1.00 94.88 488 ALA A O 1
ATOM 3671 N N . TYR A 1 489 ? 23.569 -1.232 -9.537 1.00 96.25 489 TYR A N 1
ATOM 3672 C CA . TYR A 1 489 ? 22.778 -2.056 -10.444 1.00 96.25 489 TYR A CA 1
ATOM 3673 C C . TYR A 1 489 ? 22.218 -1.214 -11.593 1.00 96.25 489 TYR A C 1
ATOM 3675 O O . TYR A 1 489 ? 21.777 -0.088 -11.390 1.00 96.25 489 TYR A O 1
ATOM 3683 N N . GLY A 1 490 ? 22.179 -1.783 -12.803 1.00 96.12 490 GLY A N 1
ATOM 3684 C CA . GLY A 1 490 ? 21.485 -1.143 -13.924 1.00 96.12 490 GLY A CA 1
ATOM 3685 C C . GLY A 1 490 ? 19.966 -1.230 -13.767 1.00 96.12 490 GLY A C 1
ATOM 3686 O O . GLY A 1 490 ? 19.251 -0.292 -14.107 1.00 96.12 490 GLY A O 1
ATOM 3687 N N . GLY A 1 491 ? 19.480 -2.337 -13.202 1.00 97.88 491 GLY A N 1
ATOM 3688 C CA . GLY A 1 491 ? 18.108 -2.473 -12.725 1.00 97.88 491 GLY A CA 1
ATOM 3689 C C . GLY A 1 491 ? 18.045 -3.285 -11.436 1.00 97.88 491 GLY A C 1
ATOM 3690 O O . GLY A 1 491 ? 18.962 -4.048 -11.144 1.00 97.88 491 GLY A O 1
ATOM 3691 N N . TYR A 1 492 ? 17.004 -3.108 -10.636 1.00 97.75 492 TYR A N 1
ATOM 3692 C CA . TYR A 1 492 ? 16.888 -3.732 -9.322 1.00 97.75 492 TYR A CA 1
ATOM 3693 C C . TYR A 1 492 ? 15.427 -3.948 -8.921 1.00 97.75 492 TYR A C 1
ATOM 3695 O O . TYR A 1 492 ? 14.545 -3.221 -9.369 1.00 97.75 492 TYR A O 1
ATOM 3703 N N . GLY A 1 493 ? 15.175 -5.002 -8.150 1.00 97.19 493 GLY A N 1
ATOM 3704 C CA . GLY A 1 493 ? 13.837 -5.438 -7.759 1.00 97.19 493 GLY A CA 1
ATOM 3705 C C . GLY A 1 493 ? 13.381 -4.827 -6.458 1.00 97.19 493 GLY A C 1
ATOM 3706 O O . GLY A 1 493 ? 14.074 -4.919 -5.448 1.00 97.19 493 GLY A O 1
ATOM 3707 N N . LEU A 1 494 ? 12.192 -4.242 -6.487 1.00 96.31 494 LEU A N 1
ATOM 3708 C CA . LEU A 1 494 ? 11.512 -3.736 -5.309 1.00 96.31 494 LEU A CA 1
ATOM 3709 C C . LEU A 1 494 ? 10.043 -4.174 -5.331 1.00 96.31 494 LEU A C 1
ATOM 3711 O O . LEU A 1 494 ? 9.541 -4.742 -6.306 1.00 96.31 494 LEU A O 1
ATOM 3715 N N . GLY A 1 495 ? 9.366 -3.912 -4.225 1.00 94.06 495 GLY A N 1
ATOM 3716 C CA . GLY A 1 495 ? 7.950 -4.162 -4.054 1.00 94.06 495 GLY A CA 1
ATOM 3717 C C . GLY A 1 495 ? 7.303 -3.099 -3.193 1.00 94.06 495 GLY A C 1
ATOM 3718 O O . GLY A 1 495 ? 7.992 -2.402 -2.444 1.00 94.06 495 GLY A O 1
ATOM 3719 N N . TRP A 1 496 ? 5.983 -3.014 -3.312 1.00 93.00 496 TRP A N 1
ATOM 3720 C CA . TRP A 1 496 ? 5.160 -2.089 -2.550 1.00 93.00 496 TRP A CA 1
ATOM 3721 C C . TRP A 1 496 ? 3.901 -2.782 -2.047 1.00 93.00 496 TRP A C 1
ATOM 3723 O O . TRP A 1 496 ? 3.270 -3.524 -2.801 1.00 93.00 496 TRP A O 1
ATOM 3733 N N . PHE A 1 497 ? 3.555 -2.525 -0.791 1.00 88.06 497 PHE A N 1
ATOM 3734 C CA . PHE A 1 497 ? 2.237 -2.793 -0.225 1.00 88.06 497 PHE A CA 1
ATOM 3735 C C . PHE A 1 497 ? 1.537 -1.442 -0.059 1.00 88.06 497 PHE A C 1
ATOM 3737 O O . PHE A 1 497 ? 2.221 -0.498 0.332 1.00 88.06 497 PHE A O 1
ATOM 3744 N N . PRO A 1 498 ? 0.233 -1.328 -0.363 1.00 86.44 498 PRO A N 1
ATOM 3745 C CA . PRO A 1 498 ? -0.479 -0.066 -0.187 1.00 86.44 498 PRO A CA 1
ATOM 3746 C C . PRO A 1 498 ? -0.426 0.402 1.264 1.00 86.44 498 PRO A C 1
ATOM 3748 O O . PRO A 1 498 ? -0.674 -0.388 2.175 1.00 86.44 498 PRO A O 1
ATOM 3751 N N . ASP A 1 499 ? -0.238 1.702 1.457 1.00 89.38 499 ASP A N 1
ATOM 3752 C CA . ASP A 1 499 ? -0.582 2.344 2.728 1.00 89.38 499 ASP A CA 1
ATOM 3753 C C . ASP A 1 499 ? -2.093 2.583 2.814 1.00 89.38 499 ASP A C 1
ATOM 3755 O O . ASP A 1 499 ? -2.711 2.401 3.860 1.00 89.38 499 ASP A O 1
ATOM 3759 N N . PHE A 1 500 ? -2.688 2.985 1.688 1.00 92.31 500 PHE A N 1
ATOM 3760 C CA . PHE A 1 500 ? -4.108 3.276 1.528 1.00 92.31 500 PHE A CA 1
ATOM 3761 C C . PHE A 1 500 ? -4.548 3.073 0.065 1.00 92.31 500 PHE A C 1
ATOM 3763 O O . PHE A 1 500 ? -3.719 3.158 -0.844 1.00 92.31 500 PHE A O 1
ATOM 3770 N N . PRO A 1 501 ? -5.843 2.804 -0.202 1.00 92.94 501 PRO A N 1
ATOM 3771 C CA . PRO A 1 501 ? -6.314 2.409 -1.531 1.00 92.94 501 PRO A CA 1
ATOM 3772 C C . PRO A 1 501 ? -6.602 3.601 -2.463 1.00 92.94 501 PRO A C 1
ATOM 3774 O O . PRO A 1 501 ? -7.706 3.728 -2.991 1.00 92.94 501 PRO A O 1
ATOM 3777 N N . ASP A 1 502 ? -5.609 4.459 -2.698 1.00 95.31 502 ASP A N 1
ATOM 3778 C CA . ASP A 1 502 ? -5.661 5.522 -3.711 1.00 95.31 502 ASP A CA 1
ATOM 3779 C C . ASP A 1 502 ? -4.503 5.371 -4.712 1.00 95.31 502 ASP A C 1
ATOM 3781 O O . ASP A 1 502 ? -3.415 4.899 -4.378 1.00 95.31 502 ASP A O 1
ATOM 3785 N N . ALA A 1 503 ? -4.746 5.753 -5.965 1.00 96.06 503 ALA A N 1
ATOM 3786 C CA . ALA A 1 503 ? -3.768 5.656 -7.043 1.00 96.06 503 ALA A CA 1
ATOM 3787 C C . ALA A 1 503 ? -2.497 6.492 -6.801 1.00 96.06 503 ALA A C 1
ATOM 3789 O O . ALA A 1 503 ? -1.425 6.084 -7.258 1.00 96.06 503 ALA A O 1
ATOM 3790 N N . ASP A 1 504 ? -2.587 7.609 -6.068 1.00 96.25 504 ASP A N 1
ATOM 3791 C CA . ASP A 1 504 ? -1.437 8.456 -5.719 1.00 96.25 504 ASP A CA 1
ATOM 3792 C C . ASP A 1 504 ? -0.354 7.664 -4.966 1.00 96.25 504 ASP A C 1
ATOM 3794 O O . ASP A 1 504 ? 0.836 7.799 -5.278 1.00 96.25 504 ASP A O 1
ATOM 3798 N N . ASN A 1 505 ? -0.761 6.731 -4.088 1.00 94.94 505 ASN A N 1
ATOM 3799 C CA . ASN A 1 505 ? 0.142 5.870 -3.314 1.00 94.94 505 ASN A CA 1
ATOM 3800 C C . ASN A 1 505 ? 1.004 4.950 -4.205 1.00 94.94 505 ASN A C 1
ATOM 3802 O O . ASN A 1 505 ? 2.012 4.410 -3.756 1.00 94.94 505 ASN A O 1
ATOM 3806 N N . TYR A 1 506 ? 0.656 4.822 -5.491 1.00 96.38 506 TYR A N 1
ATOM 3807 C CA . TYR A 1 506 ? 1.388 4.064 -6.509 1.00 96.38 506 TYR A CA 1
ATOM 3808 C C . TYR A 1 506 ? 2.141 4.941 -7.513 1.00 96.38 506 TYR A C 1
ATOM 3810 O O . TYR A 1 506 ? 2.803 4.418 -8.416 1.00 96.38 506 TYR A O 1
ATOM 3818 N N . THR A 1 507 ? 2.074 6.268 -7.387 1.00 95.56 507 THR A N 1
ATOM 3819 C CA . THR A 1 507 ? 2.719 7.197 -8.321 1.00 95.56 507 THR A CA 1
ATOM 3820 C C . THR A 1 507 ? 3.599 8.229 -7.634 1.00 95.56 507 THR A C 1
ATOM 3822 O O . THR A 1 507 ? 4.797 8.273 -7.931 1.00 95.56 507 THR A O 1
ATOM 3825 N N . ALA A 1 508 ? 3.062 9.058 -6.736 1.00 94.69 508 ALA A N 1
ATOM 3826 C CA . ALA A 1 508 ? 3.788 10.209 -6.200 1.00 94.69 508 ALA A CA 1
ATOM 3827 C C . ALA A 1 508 ? 5.076 9.821 -5.451 1.00 94.69 508 ALA A C 1
ATOM 3829 O O . ALA A 1 508 ? 6.126 10.395 -5.769 1.00 94.69 508 ALA A O 1
ATOM 3830 N N . PRO A 1 509 ? 5.088 8.786 -4.583 1.00 93.44 509 PRO A N 1
ATOM 3831 C CA . PRO A 1 509 ? 6.311 8.365 -3.894 1.00 93.44 509 PRO A CA 1
ATOM 3832 C C . PRO A 1 509 ? 7.427 7.882 -4.832 1.00 93.44 509 PRO A C 1
ATOM 3834 O O . PRO A 1 509 ? 8.595 7.847 -4.441 1.00 93.44 509 PRO A O 1
ATOM 3837 N N . PHE A 1 510 ? 7.092 7.499 -6.069 1.00 95.44 510 PHE A N 1
ATOM 3838 C CA . PHE A 1 510 ? 7.979 6.770 -6.982 1.00 95.44 510 PHE A CA 1
ATOM 3839 C C . PHE A 1 510 ? 8.433 7.562 -8.202 1.00 95.44 510 PHE A C 1
ATOM 3841 O O . PHE A 1 510 ? 9.488 7.271 -8.768 1.00 95.44 510 PHE A O 1
ATOM 3848 N N . LEU A 1 511 ? 7.633 8.532 -8.642 1.00 96.06 511 LEU A N 1
ATOM 3849 C CA . LEU A 1 511 ? 7.829 9.206 -9.926 1.00 96.06 511 LEU A CA 1
ATOM 3850 C C . LEU A 1 511 ? 8.206 10.686 -9.799 1.00 96.06 511 LEU A C 1
ATOM 3852 O O . LEU A 1 511 ? 8.514 11.323 -10.811 1.00 96.06 511 LEU A O 1
ATOM 3856 N N . LEU A 1 512 ? 8.211 11.225 -8.579 1.00 95.19 512 LEU A N 1
ATOM 3857 C CA . LEU A 1 512 ? 8.720 12.561 -8.282 1.00 95.19 512 LEU A CA 1
ATOM 3858 C C . LEU A 1 512 ? 10.255 12.587 -8.202 1.00 95.19 512 LEU A C 1
ATOM 3860 O O . LEU A 1 512 ? 10.931 11.560 -8.291 1.00 95.19 512 LEU A O 1
ATOM 3864 N N . GLN A 1 513 ? 10.824 13.786 -8.080 1.00 91.56 513 GLN A N 1
ATOM 3865 C CA . GLN A 1 513 ? 12.247 13.936 -7.783 1.00 91.56 513 GLN A CA 1
ATOM 3866 C C . GLN A 1 513 ? 12.536 13.436 -6.359 1.00 91.56 513 GLN A C 1
ATOM 3868 O O . GLN A 1 513 ? 11.675 13.541 -5.493 1.00 91.56 513 GLN A O 1
ATOM 3873 N N . ASP A 1 514 ? 13.739 12.897 -6.130 1.00 89.31 514 ASP A N 1
ATOM 3874 C CA . ASP A 1 514 ? 14.166 12.375 -4.822 1.00 89.31 514 ASP A CA 1
ATOM 3875 C C . ASP A 1 514 ? 13.213 11.288 -4.280 1.00 89.31 514 ASP A C 1
ATOM 3877 O O . ASP A 1 514 ? 13.068 11.091 -3.076 1.00 89.31 514 ASP A O 1
ATOM 3881 N N . ASN A 1 515 ? 12.575 10.569 -5.212 1.00 93.06 515 ASN A N 1
ATOM 3882 C CA . ASN A 1 515 ? 11.624 9.497 -4.950 1.00 93.06 515 ASN A CA 1
ATOM 3883 C C . ASN A 1 515 ? 12.219 8.334 -4.143 1.00 93.06 515 ASN A C 1
ATOM 3885 O O . ASN A 1 515 ? 13.436 8.127 -4.079 1.00 93.06 515 ASN A O 1
ATOM 3889 N N . PHE A 1 516 ? 11.322 7.496 -3.624 1.00 92.38 516 PHE A N 1
ATOM 3890 C CA . PHE A 1 516 ? 11.635 6.285 -2.869 1.00 92.38 516 PHE A CA 1
ATOM 3891 C C . PHE A 1 516 ? 12.604 5.340 -3.595 1.00 92.38 516 PHE A C 1
ATOM 3893 O O . PHE A 1 516 ? 13.433 4.688 -2.958 1.00 92.38 516 PHE A O 1
ATOM 3900 N N . TYR A 1 517 ? 12.548 5.273 -4.929 1.00 94.25 517 TYR A N 1
ATOM 3901 C CA . TYR A 1 517 ? 13.455 4.418 -5.688 1.00 94.25 517 TYR A CA 1
ATOM 3902 C C . TYR A 1 517 ? 14.906 4.889 -5.637 1.00 94.25 517 TYR A C 1
ATOM 3904 O O . TYR A 1 517 ? 15.796 4.062 -5.838 1.00 94.25 517 TYR A O 1
ATOM 3912 N N . ALA A 1 518 ? 15.158 6.182 -5.406 1.00 94.12 518 ALA A N 1
ATOM 3913 C CA . ALA A 1 518 ? 16.477 6.808 -5.486 1.00 94.12 518 ALA A CA 1
ATOM 3914 C C . ALA A 1 518 ? 17.201 6.512 -6.816 1.00 94.12 518 ALA A C 1
ATOM 3916 O O . ALA A 1 518 ? 18.420 6.350 -6.869 1.00 94.12 518 ALA A O 1
ATOM 3917 N N . ASN A 1 519 ? 16.443 6.418 -7.911 1.00 95.12 519 ASN A N 1
ATOM 3918 C CA . ASN A 1 519 ? 16.951 5.966 -9.207 1.00 95.12 519 ASN A CA 1
ATOM 3919 C C . ASN A 1 519 ? 17.434 7.102 -10.127 1.00 95.12 519 ASN A C 1
ATOM 3921 O O . ASN A 1 519 ? 17.892 6.844 -11.245 1.00 95.12 519 ASN A O 1
ATOM 3925 N N . GLY A 1 520 ? 17.307 8.352 -9.673 1.00 93.69 520 GLY A N 1
ATOM 3926 C CA . GLY A 1 520 ? 17.627 9.559 -10.437 1.00 93.69 520 GLY A CA 1
ATOM 3927 C C . GLY A 1 520 ? 16.567 9.972 -11.458 1.00 93.69 520 GLY A C 1
ATOM 3928 O O . GLY A 1 520 ? 16.850 10.810 -12.312 1.00 93.69 520 GLY A O 1
ATOM 3929 N N . TYR A 1 521 ? 15.374 9.373 -11.429 1.00 95.81 521 TYR A N 1
ATOM 3930 C CA . TYR A 1 521 ? 14.288 9.766 -12.320 1.00 95.81 521 TYR A CA 1
ATOM 3931 C C . TYR A 1 521 ? 13.670 11.094 -11.889 1.00 95.81 521 TYR A C 1
ATOM 3933 O O . TYR A 1 521 ? 13.406 11.327 -10.713 1.00 95.81 521 TYR A O 1
ATOM 3941 N N . SER A 1 522 ? 13.404 11.946 -12.871 1.00 94.50 522 SER A N 1
ATOM 3942 C CA . SER A 1 522 ? 12.561 13.121 -12.720 1.00 94.50 522 SER A CA 1
ATOM 3943 C C . SER A 1 522 ? 11.914 13.449 -14.060 1.00 94.50 522 SER A C 1
ATOM 3945 O O . SER A 1 522 ? 12.506 13.277 -15.130 1.00 94.50 522 SER A O 1
ATOM 3947 N N . ASN A 1 523 ? 10.669 13.910 -14.013 1.00 96.75 523 ASN A N 1
ATOM 3948 C CA . ASN A 1 523 ? 9.955 14.369 -15.191 1.00 96.75 523 ASN A CA 1
ATOM 3949 C C . ASN A 1 523 ? 9.038 15.535 -14.795 1.00 96.75 523 ASN A C 1
ATOM 3951 O O . ASN A 1 523 ? 8.055 15.299 -14.095 1.00 96.75 523 ASN A O 1
ATOM 3955 N N . PRO A 1 524 ? 9.307 16.769 -15.265 1.00 97.62 524 PRO A N 1
ATOM 3956 C CA . PRO A 1 524 ? 8.528 17.942 -14.872 1.00 97.62 524 PRO A CA 1
ATOM 3957 C C . PRO A 1 524 ? 7.031 17.815 -15.159 1.00 97.62 524 PRO A C 1
ATOM 3959 O O . PRO A 1 524 ? 6.218 18.319 -14.392 1.00 97.62 524 PRO A O 1
ATOM 3962 N N . ARG A 1 525 ? 6.655 17.112 -16.237 1.00 98.12 525 ARG A N 1
ATOM 3963 C CA . ARG A 1 525 ? 5.245 16.885 -16.560 1.00 98.12 525 ARG A CA 1
ATOM 3964 C C . ARG A 1 525 ? 4.594 15.921 -15.574 1.00 98.12 525 ARG A C 1
ATOM 3966 O O . ARG A 1 525 ? 3.453 16.139 -15.203 1.00 98.12 525 ARG A O 1
ATOM 3973 N N . VAL A 1 526 ? 5.300 14.878 -15.134 1.00 98.25 526 VAL A N 1
ATOM 3974 C CA . VAL A 1 526 ? 4.774 13.978 -14.094 1.00 98.25 526 VAL A CA 1
ATOM 3975 C C . VAL A 1 526 ? 4.624 14.724 -12.772 1.00 98.25 526 VAL A C 1
ATOM 3977 O O . VAL A 1 526 ? 3.592 14.588 -12.132 1.00 98.25 526 VAL A O 1
ATOM 3980 N N . THR A 1 527 ? 5.587 15.573 -12.407 1.00 97.62 527 THR A N 1
ATOM 3981 C CA . THR A 1 527 ? 5.479 16.433 -11.218 1.00 97.62 527 THR A CA 1
ATOM 3982 C C . THR A 1 527 ? 4.258 17.351 -11.272 1.00 97.62 527 THR A C 1
ATOM 3984 O O . THR A 1 527 ? 3.532 17.451 -10.291 1.00 97.62 527 THR A O 1
ATOM 3987 N N . GLU A 1 528 ? 4.001 17.989 -12.416 1.00 98.06 528 GLU A N 1
ATOM 3988 C CA . GLU A 1 528 ? 2.810 18.824 -12.617 1.00 98.06 528 GLU A CA 1
ATOM 3989 C C . GLU A 1 528 ? 1.510 18.016 -12.490 1.00 98.06 528 GLU A C 1
ATOM 3991 O O . GLU A 1 528 ? 0.567 18.473 -11.854 1.00 98.06 528 GLU A O 1
ATOM 3996 N N . LEU A 1 529 ? 1.463 16.814 -13.071 1.00 98.50 529 LEU A N 1
ATOM 3997 C CA . LEU A 1 529 ? 0.280 15.952 -13.042 1.00 98.50 529 LEU A CA 1
ATOM 3998 C C . LEU A 1 529 ? -0.026 15.415 -11.643 1.00 98.50 529 LEU A C 1
ATOM 4000 O O . LEU A 1 529 ? -1.194 15.374 -11.278 1.00 98.50 529 LEU A O 1
ATOM 4004 N N . VAL A 1 530 ? 1.001 15.044 -10.871 1.00 97.50 530 VAL A N 1
ATOM 4005 C CA . VAL A 1 530 ? 0.848 14.648 -9.461 1.00 97.50 530 VAL A CA 1
ATOM 4006 C C . VAL A 1 530 ? 0.301 15.822 -8.646 1.00 97.50 530 VAL A C 1
ATOM 4008 O O . VAL A 1 530 ? -0.717 15.695 -7.983 1.00 97.50 530 VAL A O 1
ATOM 4011 N N . ALA A 1 531 ? 0.892 17.014 -8.782 1.00 96.06 531 ALA A N 1
ATOM 4012 C CA . ALA A 1 531 ? 0.373 18.199 -8.096 1.00 96.06 531 ALA A CA 1
ATOM 4013 C C . ALA A 1 531 ? -1.078 18.527 -8.501 1.00 96.06 531 ALA A C 1
ATOM 4015 O O . ALA A 1 531 ? -1.865 18.983 -7.676 1.00 96.06 531 ALA A O 1
ATOM 4016 N N . GLN A 1 532 ? -1.442 18.297 -9.766 1.00 96.81 532 GLN A N 1
ATOM 4017 C CA . GLN A 1 532 ? -2.803 18.502 -10.253 1.00 96.81 532 GLN A CA 1
ATOM 4018 C C . GLN A 1 532 ? -3.798 17.522 -9.621 1.00 96.81 532 GLN A C 1
ATOM 4020 O O . GLN A 1 532 ? -4.877 17.956 -9.223 1.00 96.81 532 GLN A O 1
ATOM 4025 N N . GLU A 1 533 ? -3.483 16.226 -9.561 1.00 97.50 533 GLU A N 1
ATOM 4026 C CA . GLU A 1 533 ? -4.418 15.232 -9.018 1.00 97.50 533 GLU A CA 1
ATOM 4027 C C . GLU A 1 533 ? -4.521 15.281 -7.491 1.00 97.50 533 GLU A C 1
ATOM 4029 O O . GLU A 1 533 ? -5.616 15.084 -6.970 1.00 97.50 533 GLU A O 1
ATOM 4034 N N . GLN A 1 534 ? -3.449 15.675 -6.795 1.00 96.19 534 GLN A N 1
ATOM 4035 C CA . GLN A 1 534 ? -3.490 15.953 -5.357 1.00 96.19 534 GLN A CA 1
ATOM 4036 C C . GLN A 1 534 ? -4.339 17.189 -5.033 1.00 96.19 534 GLN A C 1
ATOM 4038 O O . GLN A 1 534 ? -4.956 17.249 -3.977 1.00 96.19 534 GLN A O 1
ATOM 4043 N N . ALA A 1 535 ? -4.430 18.168 -5.937 1.00 96.06 535 ALA A N 1
ATOM 4044 C CA . ALA A 1 535 ? -5.156 19.413 -5.687 1.00 96.06 535 ALA A CA 1
ATOM 4045 C C . ALA A 1 535 ? -6.653 19.381 -6.035 1.00 96.06 535 ALA A C 1
ATOM 4047 O O . ALA A 1 535 ? -7.310 20.422 -6.005 1.00 96.06 535 ALA A O 1
ATOM 4048 N N . THR A 1 536 ? -7.217 18.229 -6.410 1.00 94.56 536 THR A N 1
ATOM 4049 C CA . THR A 1 536 ? -8.623 18.153 -6.819 1.00 94.56 536 THR A CA 1
ATOM 4050 C C . THR A 1 536 ? -9.278 16.835 -6.439 1.00 94.56 536 THR A C 1
ATOM 4052 O O . THR A 1 536 ? -8.676 15.775 -6.542 1.00 94.56 536 THR A O 1
ATOM 4055 N N . THR A 1 537 ? -10.553 16.890 -6.058 1.00 91.75 537 THR A N 1
ATOM 4056 C CA . THR A 1 537 ? -11.402 15.709 -5.837 1.00 91.75 537 THR A CA 1
ATOM 4057 C C . THR A 1 537 ? -12.270 15.366 -7.054 1.00 91.75 537 THR A C 1
ATOM 4059 O O . THR A 1 537 ? -13.034 14.402 -7.008 1.00 91.75 537 THR A O 1
ATOM 4062 N N . ASP A 1 538 ? -12.156 16.119 -8.159 1.00 95.12 538 ASP A N 1
ATOM 4063 C CA . ASP A 1 538 ? -12.880 15.836 -9.401 1.00 95.12 538 ASP A CA 1
ATOM 4064 C C . ASP A 1 538 ? -12.345 14.560 -10.070 1.00 95.12 538 ASP A C 1
ATOM 4066 O O . ASP A 1 538 ? -11.208 14.504 -10.543 1.00 95.12 538 ASP A O 1
ATOM 4070 N N . ASP A 1 539 ? -13.187 13.528 -10.118 1.00 95.12 539 ASP A N 1
ATOM 4071 C CA . ASP A 1 539 ? -12.829 12.187 -10.600 1.00 95.12 539 ASP A CA 1
ATOM 4072 C C . ASP A 1 539 ? -12.319 12.209 -12.055 1.00 95.12 539 ASP A C 1
ATOM 4074 O O . ASP A 1 539 ? -11.353 11.522 -12.384 1.00 95.12 539 ASP A O 1
ATOM 4078 N N . ALA A 1 540 ? -12.883 13.064 -12.919 1.00 97.50 540 ALA A N 1
ATOM 4079 C CA . ALA A 1 540 ? -12.461 13.173 -14.316 1.00 97.50 540 ALA A CA 1
ATOM 4080 C C . ALA A 1 540 ? -11.085 13.845 -14.465 1.00 97.50 540 ALA A C 1
ATOM 4082 O O . ALA A 1 540 ? -10.258 13.396 -15.266 1.00 97.50 540 ALA A O 1
ATOM 4083 N N . ALA A 1 541 ? -10.819 14.901 -13.693 1.00 97.50 541 ALA A N 1
ATOM 4084 C CA . ALA A 1 541 ? -9.523 15.568 -13.660 1.00 97.50 541 ALA A CA 1
ATOM 4085 C C . ALA A 1 541 ? -8.427 14.638 -13.120 1.00 97.50 541 ALA A C 1
ATOM 4087 O O . ALA A 1 541 ? -7.358 14.547 -13.735 1.00 97.50 541 ALA A O 1
ATOM 4088 N N . ARG A 1 542 ? -8.705 13.903 -12.033 1.00 97.75 542 ARG A N 1
ATOM 4089 C CA . ARG A 1 542 ? -7.782 12.893 -11.489 1.00 97.75 542 ARG A CA 1
ATOM 4090 C C . ARG A 1 542 ? -7.541 11.764 -12.493 1.00 97.75 542 ARG A C 1
ATOM 4092 O O . ARG A 1 542 ? -6.388 11.444 -12.775 1.00 97.75 542 ARG A O 1
ATOM 4099 N N . ALA A 1 543 ? -8.593 11.226 -13.118 1.00 98.06 543 ALA A N 1
ATOM 4100 C CA . ALA A 1 543 ? -8.473 10.172 -14.129 1.00 98.06 543 ALA A CA 1
ATOM 4101 C C . ALA A 1 543 ? -7.558 10.576 -15.293 1.00 98.06 543 ALA A C 1
ATOM 4103 O O . ALA A 1 543 ? -6.650 9.825 -15.656 1.00 98.06 543 ALA A O 1
ATOM 4104 N N . ALA A 1 544 ? -7.747 11.781 -15.842 1.00 98.38 544 ALA A N 1
ATOM 4105 C CA . ALA A 1 544 ? -6.921 12.288 -16.934 1.00 98.38 544 ALA A CA 1
ATOM 4106 C C . ALA A 1 544 ? -5.445 12.444 -16.527 1.00 98.38 544 ALA A C 1
ATOM 4108 O O . ALA A 1 544 ? -4.545 12.173 -17.330 1.00 98.38 544 ALA A O 1
ATOM 4109 N N . ALA A 1 545 ? -5.182 12.867 -15.287 1.00 98.62 545 ALA A N 1
ATOM 4110 C CA . ALA A 1 545 ? -3.824 12.995 -14.781 1.00 98.62 545 ALA A CA 1
ATOM 4111 C C . ALA A 1 545 ? -3.144 11.629 -14.608 1.00 98.62 545 ALA A C 1
ATOM 4113 O O . ALA A 1 545 ? -2.047 11.421 -15.136 1.00 98.62 545 ALA A O 1
ATOM 4114 N N . PHE A 1 546 ? -3.810 10.673 -13.955 1.00 98.62 546 PHE A N 1
ATOM 4115 C CA . PHE A 1 546 ? -3.278 9.325 -13.746 1.00 98.62 546 PHE A CA 1
ATOM 4116 C C . PHE A 1 546 ? -3.071 8.546 -15.048 1.00 98.62 546 PHE A C 1
ATOM 4118 O O . PHE A 1 546 ? -2.073 7.830 -15.176 1.00 98.62 546 PHE A O 1
ATOM 4125 N N . GLU A 1 547 ? -3.963 8.684 -16.032 1.00 98.31 547 GLU A N 1
ATOM 4126 C CA . GLU A 1 547 ? -3.787 8.068 -17.353 1.00 98.31 547 GLU A CA 1
ATOM 4127 C C . GLU A 1 547 ? -2.498 8.575 -18.021 1.00 98.31 547 GLU A C 1
ATOM 4129 O O . GLU A 1 547 ? -1.672 7.793 -18.507 1.00 98.31 547 GLU A O 1
ATOM 4134 N N . GLU A 1 548 ? -2.265 9.889 -17.985 1.00 98.56 548 GLU A N 1
ATOM 4135 C CA . GLU A 1 548 ? -1.070 10.491 -18.570 1.00 98.56 548 GLU A CA 1
ATOM 4136 C C . GLU A 1 548 ? 0.210 10.122 -17.798 1.00 98.56 548 GLU A C 1
ATOM 4138 O O . GLU A 1 548 ? 1.226 9.807 -18.429 1.00 98.56 548 GLU A O 1
ATOM 4143 N N . ILE A 1 549 ? 0.176 10.083 -16.459 1.00 98.75 549 ILE A N 1
ATOM 4144 C CA . ILE A 1 549 ? 1.304 9.633 -15.622 1.00 98.75 549 ILE A CA 1
ATOM 4145 C C . ILE A 1 549 ? 1.712 8.203 -15.998 1.00 98.75 549 ILE A C 1
ATOM 4147 O O . ILE A 1 549 ? 2.895 7.935 -16.253 1.00 98.75 549 ILE A O 1
ATOM 4151 N N . GLN A 1 550 ? 0.747 7.284 -16.090 1.00 98.62 550 GLN A N 1
ATOM 4152 C CA . GLN A 1 550 ? 1.005 5.889 -16.452 1.00 98.62 550 GLN A CA 1
ATOM 4153 C C . GLN A 1 550 ? 1.537 5.772 -17.884 1.00 98.62 550 GLN A C 1
ATOM 4155 O O . GLN A 1 550 ? 2.501 5.040 -18.130 1.00 98.62 550 GLN A O 1
ATOM 4160 N N . ARG A 1 551 ? 0.995 6.551 -18.829 1.00 98.44 551 ARG A N 1
ATOM 4161 C CA . ARG A 1 551 ? 1.471 6.585 -20.218 1.00 98.44 551 ARG A CA 1
ATOM 4162 C C . ARG A 1 551 ? 2.903 7.109 -20.338 1.00 98.44 551 ARG A C 1
ATOM 4164 O O . ARG A 1 551 ? 3.688 6.567 -21.123 1.00 98.44 551 ARG A O 1
ATOM 4171 N N . ILE A 1 552 ? 3.262 8.167 -19.606 1.00 98.50 552 ILE A N 1
ATOM 4172 C CA . ILE A 1 552 ? 4.636 8.691 -19.573 1.00 98.50 552 ILE A CA 1
ATOM 4173 C C . ILE A 1 552 ? 5.573 7.635 -18.986 1.00 98.50 552 ILE A C 1
ATOM 4175 O O . ILE A 1 552 ? 6.607 7.336 -19.591 1.00 98.50 552 ILE A O 1
ATOM 4179 N N . THR A 1 553 ? 5.180 7.026 -17.867 1.00 98.44 553 THR A N 1
ATOM 4180 C CA . THR A 1 553 ? 5.950 5.978 -17.186 1.00 98.44 553 THR A CA 1
ATOM 4181 C C . THR A 1 553 ? 6.199 4.785 -18.105 1.00 98.44 553 THR A C 1
ATOM 4183 O O . THR A 1 553 ? 7.344 4.363 -18.253 1.00 98.44 553 THR A O 1
ATOM 4186 N N . ALA A 1 554 ? 5.179 4.308 -18.822 1.00 98.50 554 ALA A N 1
ATOM 4187 C CA . ALA A 1 554 ? 5.313 3.216 -19.785 1.00 98.50 554 ALA A CA 1
ATOM 4188 C C . ALA A 1 554 ? 6.250 3.552 -20.956 1.00 98.50 554 ALA A C 1
ATOM 4190 O O . ALA A 1 554 ? 6.939 2.676 -21.461 1.00 98.50 554 ALA A O 1
ATOM 4191 N N . ARG A 1 555 ? 6.327 4.817 -21.390 1.00 98.06 555 ARG A N 1
ATOM 4192 C CA . ARG A 1 555 ? 7.226 5.226 -22.486 1.00 98.06 555 ARG A CA 1
ATOM 4193 C C . ARG A 1 555 ? 8.663 5.461 -22.033 1.00 98.06 555 ARG A C 1
ATOM 4195 O O . ARG A 1 555 ? 9.593 5.163 -22.785 1.00 98.06 555 ARG A O 1
ATOM 4202 N N . GLN A 1 556 ? 8.855 6.040 -20.850 1.00 97.56 556 GLN A N 1
ATOM 4203 C CA . GLN A 1 556 ? 10.181 6.384 -20.324 1.00 97.56 556 GLN A CA 1
ATOM 4204 C C . GLN A 1 556 ? 10.828 5.238 -19.542 1.00 97.56 556 GLN A C 1
ATOM 4206 O O . GLN A 1 556 ? 12.054 5.218 -19.397 1.00 97.56 556 GLN A O 1
ATOM 4211 N N . VAL A 1 557 ? 10.020 4.283 -19.080 1.00 98.50 557 VAL A N 1
ATOM 4212 C CA . VAL A 1 557 ? 10.419 3.060 -18.379 1.00 98.50 557 VAL A CA 1
ATOM 4213 C C . VAL A 1 557 ? 11.426 3.334 -17.254 1.00 98.50 557 VAL A C 1
ATOM 4215 O O . VAL A 1 557 ? 12.517 2.769 -17.269 1.00 98.50 557 VAL A O 1
ATOM 4218 N N . PRO A 1 558 ? 11.150 4.235 -16.290 1.00 97.75 558 PRO A N 1
ATOM 4219 C CA . PRO A 1 558 ? 11.985 4.319 -15.087 1.00 97.75 558 PRO A CA 1
ATOM 4220 C C . PRO A 1 558 ? 11.839 3.068 -14.209 1.00 97.75 558 PRO A C 1
ATOM 4222 O O . PRO A 1 558 ? 12.717 2.748 -13.411 1.00 97.75 558 PRO A O 1
ATOM 4225 N N . VAL A 1 559 ? 10.735 2.349 -14.401 1.00 98.44 559 VAL A N 1
ATOM 4226 C CA . VAL A 1 559 ? 10.335 1.134 -13.707 1.00 98.44 559 VAL A CA 1
ATOM 4227 C C . VAL A 1 559 ? 9.529 0.259 -14.669 1.00 98.44 559 VAL A C 1
ATOM 4229 O O . VAL A 1 559 ? 8.929 0.773 -15.611 1.00 98.44 559 VAL A O 1
ATOM 4232 N N . VAL A 1 560 ? 9.534 -1.054 -14.460 1.00 98.56 560 VAL A N 1
ATOM 4233 C CA . VAL A 1 560 ? 8.723 -2.044 -15.174 1.00 98.56 560 VAL A CA 1
ATOM 4234 C C . VAL A 1 560 ? 7.902 -2.803 -14.134 1.00 98.56 560 VAL A C 1
ATOM 4236 O O . VAL A 1 560 ? 8.480 -3.610 -13.405 1.00 98.56 560 VAL A O 1
ATOM 4239 N N . PRO A 1 561 ? 6.580 -2.576 -14.058 1.00 98.25 561 PRO A N 1
ATOM 4240 C CA . PRO A 1 561 ? 5.679 -3.414 -13.273 1.00 98.25 561 PRO A CA 1
ATOM 4241 C C . PRO A 1 561 ? 5.745 -4.857 -13.767 1.00 98.25 561 PRO A C 1
ATOM 4243 O O . PRO A 1 561 ? 5.817 -5.070 -14.982 1.00 98.25 561 PRO A O 1
ATOM 4246 N N . ILE A 1 562 ? 5.758 -5.826 -12.855 1.00 98.06 562 ILE A N 1
ATOM 4247 C CA . ILE A 1 562 ? 5.858 -7.255 -13.176 1.00 98.06 562 ILE A CA 1
ATOM 4248 C C . ILE A 1 562 ? 4.545 -7.958 -12.835 1.00 98.06 562 ILE A C 1
ATOM 4250 O O . ILE A 1 562 ? 3.919 -8.544 -13.719 1.00 98.06 562 ILE A O 1
ATOM 4254 N N . TRP A 1 563 ? 4.121 -7.882 -11.576 1.00 97.69 563 TRP A N 1
ATOM 4255 C CA . TRP A 1 563 ? 2.912 -8.538 -11.086 1.00 97.69 563 TRP A CA 1
ATOM 4256 C C . TRP A 1 563 ? 2.282 -7.776 -9.918 1.00 97.69 563 TRP A C 1
ATOM 4258 O O . TRP A 1 563 ? 2.961 -6.989 -9.255 1.00 97.69 563 TRP A O 1
ATOM 4268 N N . GLN A 1 564 ? 0.999 -8.038 -9.666 1.00 96.50 564 GLN A N 1
ATOM 4269 C CA . GLN A 1 564 ? 0.307 -7.722 -8.417 1.00 96.50 564 GLN A CA 1
ATOM 4270 C C . GLN A 1 564 ? -0.031 -9.004 -7.646 1.00 96.50 564 GLN A C 1
ATOM 4272 O O . GLN A 1 564 ? -0.297 -10.051 -8.240 1.00 96.50 564 GLN A O 1
ATOM 4277 N N . GLY A 1 565 ? 0.082 -8.958 -6.323 1.00 94.19 565 GLY A N 1
ATOM 4278 C CA . GLY A 1 565 ? -0.149 -10.105 -5.453 1.00 94.19 565 GLY A CA 1
ATOM 4279 C C . GLY A 1 565 ? -1.639 -10.361 -5.278 1.00 94.19 565 GLY A C 1
ATOM 4280 O O . GLY A 1 565 ? -2.416 -9.419 -5.156 1.00 94.19 565 GLY A O 1
ATOM 4281 N N . LYS A 1 566 ? -2.048 -11.630 -5.220 1.00 93.44 566 LYS A N 1
ATOM 4282 C CA . LYS A 1 566 ? -3.385 -11.973 -4.724 1.00 93.44 566 LYS A CA 1
ATOM 4283 C C . LYS A 1 566 ? -3.387 -11.931 -3.201 1.00 93.44 566 LYS A C 1
ATOM 4285 O O . LYS A 1 566 ? -2.416 -12.347 -2.569 1.00 93.44 566 LYS A O 1
ATOM 4290 N N . GLN A 1 567 ? -4.502 -11.526 -2.607 1.00 92.56 567 GLN A N 1
ATOM 4291 C CA . GLN A 1 567 ? -4.760 -11.849 -1.208 1.00 92.56 567 GLN A CA 1
ATOM 4292 C C . GLN A 1 567 ? -5.193 -13.310 -1.128 1.00 92.56 567 GLN A C 1
ATOM 4294 O O . GLN A 1 567 ? -6.085 -13.741 -1.857 1.00 92.56 567 GLN A O 1
ATOM 4299 N N . ILE A 1 568 ? -4.519 -14.093 -0.287 1.00 94.25 568 ILE A N 1
ATOM 4300 C CA . ILE A 1 568 ? -4.771 -15.529 -0.170 1.00 94.25 568 ILE A CA 1
ATOM 4301 C C . ILE A 1 568 ? -4.872 -15.905 1.301 1.00 94.25 568 ILE A C 1
ATOM 4303 O O . ILE A 1 568 ? -3.979 -15.611 2.099 1.00 94.25 568 ILE A O 1
ATOM 4307 N N . ALA A 1 569 ? -5.939 -16.623 1.630 1.00 96.12 569 ALA A N 1
ATOM 4308 C CA . ALA A 1 569 ? -6.061 -17.373 2.867 1.00 96.12 569 ALA A CA 1
ATOM 4309 C C . ALA A 1 569 ? -6.380 -18.830 2.548 1.00 96.12 569 ALA A C 1
ATOM 4311 O O . ALA A 1 569 ? -7.046 -19.153 1.562 1.00 96.12 569 ALA A O 1
ATOM 4312 N N . VAL A 1 570 ? -5.932 -19.718 3.421 1.00 97.06 570 VAL A N 1
ATOM 4313 C CA . VAL A 1 570 ? -6.350 -21.113 3.426 1.00 97.06 570 VAL A CA 1
ATOM 4314 C C . VAL A 1 570 ? -7.253 -21.306 4.628 1.00 97.06 570 VAL A C 1
ATOM 4316 O O . VAL A 1 570 ? -6.849 -21.018 5.745 1.00 97.06 570 VAL A O 1
ATOM 4319 N N . ALA A 1 571 ? -8.475 -21.767 4.419 1.00 97.06 571 ALA A N 1
ATOM 4320 C CA . ALA A 1 571 ? -9.480 -21.849 5.467 1.00 97.06 571 ALA A CA 1
ATOM 4321 C C . ALA A 1 571 ? -10.042 -23.260 5.588 1.00 97.06 571 ALA A C 1
ATOM 4323 O O . ALA A 1 571 ? -10.114 -23.996 4.603 1.00 97.06 571 ALA A O 1
ATOM 4324 N N . ARG A 1 572 ? -10.480 -23.632 6.787 1.00 96.50 572 ARG A N 1
ATOM 4325 C CA . ARG A 1 572 ? -11.295 -24.826 6.991 1.00 96.50 572 ARG A CA 1
ATOM 4326 C C . ARG A 1 572 ? -12.658 -24.649 6.325 1.00 96.50 572 ARG A C 1
ATOM 4328 O O . ARG A 1 572 ? -13.190 -23.540 6.210 1.00 96.50 572 ARG A O 1
ATOM 4335 N N . GLU A 1 573 ? -13.238 -25.758 5.884 1.00 93.12 573 GLU A N 1
ATOM 4336 C CA . GLU A 1 573 ? -14.655 -25.787 5.524 1.00 93.12 573 GLU A CA 1
ATOM 4337 C C . GLU A 1 573 ? -15.514 -25.320 6.710 1.00 93.12 573 GLU A C 1
ATOM 4339 O O . GLU A 1 573 ? -15.196 -25.593 7.865 1.00 93.12 573 GLU A O 1
ATOM 4344 N N . GLY A 1 574 ? -16.581 -24.574 6.421 1.00 91.12 574 GLY A N 1
ATOM 4345 C CA . GLY A 1 574 ? -17.433 -23.936 7.430 1.00 91.12 574 GLY A CA 1
ATOM 4346 C C . GLY A 1 574 ? -17.000 -22.526 7.852 1.00 91.12 574 GLY A C 1
ATOM 4347 O O . GLY A 1 574 ? -17.811 -21.799 8.416 1.00 91.12 574 GLY A O 1
ATOM 4348 N N . VAL A 1 575 ? -15.777 -22.080 7.538 1.00 95.75 575 VAL A N 1
ATOM 4349 C CA . VAL A 1 575 ? -15.391 -20.671 7.747 1.00 95.75 575 VAL A CA 1
ATOM 4350 C C . VAL A 1 575 ? -15.971 -19.795 6.635 1.00 95.75 575 VAL A C 1
ATOM 4352 O O . VAL A 1 575 ? -15.837 -20.124 5.453 1.00 95.75 575 VAL A O 1
ATOM 4355 N N . THR A 1 576 ? -16.590 -18.669 6.980 1.00 95.19 576 THR A N 1
ATOM 4356 C CA . THR A 1 576 ? -17.277 -17.758 6.043 1.00 95.19 576 THR A CA 1
ATOM 4357 C C . THR A 1 576 ? -16.709 -16.340 6.102 1.00 95.19 576 THR A C 1
ATOM 4359 O O . THR A 1 576 ? -16.098 -15.973 7.101 1.00 95.19 576 THR A O 1
ATOM 4362 N N . GLY A 1 577 ? -16.923 -15.535 5.055 1.00 94.38 577 GLY A N 1
ATOM 4363 C CA . GLY A 1 577 ? -16.695 -14.083 5.076 1.00 94.38 577 GLY A CA 1
ATOM 4364 C C . GLY A 1 577 ? -15.258 -13.613 4.835 1.00 94.38 577 GLY A C 1
ATOM 4365 O O . GLY A 1 577 ? -15.031 -12.414 4.713 1.00 94.38 577 GLY A O 1
ATOM 4366 N N . ILE A 1 578 ? -14.293 -14.528 4.689 1.00 95.00 578 ILE A N 1
ATOM 4367 C CA . ILE A 1 578 ? -12.887 -14.193 4.390 1.00 95.00 578 ILE A CA 1
ATOM 4368 C C . ILE A 1 578 ? -12.769 -13.403 3.083 1.00 95.00 578 ILE A C 1
ATOM 4370 O O . ILE A 1 578 ? -12.032 -12.430 3.005 1.00 95.00 578 ILE A O 1
ATOM 4374 N N . GLU A 1 579 ? -13.514 -13.790 2.051 1.00 93.25 579 GLU A N 1
ATOM 4375 C CA . GLU A 1 579 ? -13.519 -13.095 0.764 1.00 93.25 579 GLU A CA 1
ATOM 4376 C C . GLU A 1 579 ? -13.935 -11.620 0.876 1.00 93.25 579 GLU A C 1
ATOM 4378 O O . GLU A 1 579 ? -13.507 -10.806 0.067 1.00 93.25 579 GLU A O 1
ATOM 4383 N N . GLN A 1 580 ? -14.714 -11.259 1.901 1.00 92.31 580 GLN A N 1
ATOM 4384 C CA . GLN A 1 580 ? -15.147 -9.882 2.155 1.00 92.31 580 GLN A CA 1
ATOM 4385 C C . GLN A 1 580 ? -14.067 -9.056 2.868 1.00 92.31 580 GLN A C 1
ATOM 4387 O O . GLN A 1 580 ? -14.180 -7.837 2.950 1.00 92.31 580 GLN A O 1
ATOM 4392 N N . THR A 1 581 ? -13.015 -9.704 3.382 1.00 93.25 581 THR A N 1
ATOM 4393 C CA . THR A 1 581 ? -11.830 -9.029 3.928 1.00 93.25 581 THR A CA 1
ATOM 4394 C C . THR A 1 581 ? -10.768 -8.769 2.860 1.00 93.25 581 THR A C 1
ATOM 4396 O O . THR A 1 581 ? -9.729 -8.188 3.168 1.00 93.25 581 THR A O 1
ATOM 4399 N N . PHE A 1 582 ? -10.954 -9.287 1.643 1.00 92.69 582 PHE A N 1
ATOM 4400 C CA . PHE A 1 582 ? -10.009 -9.120 0.545 1.00 92.69 582 PHE A CA 1
ATOM 4401 C C . PHE A 1 582 ? -10.470 -7.987 -0.355 1.00 92.69 582 PHE A C 1
ATOM 4403 O O . PHE A 1 582 ? -11.421 -8.120 -1.122 1.00 92.69 582 PHE A O 1
ATOM 4410 N N . ASP A 1 583 ? -9.786 -6.862 -0.225 1.00 89.62 583 ASP A N 1
ATOM 4411 C CA . ASP A 1 583 ? -10.050 -5.643 -0.958 1.00 89.62 583 ASP A CA 1
ATOM 4412 C C . ASP A 1 583 ? -8.786 -4.765 -0.996 1.00 89.62 583 ASP A C 1
ATOM 4414 O O . ASP A 1 583 ? -7.795 -5.043 -0.301 1.00 89.62 583 ASP A O 1
ATOM 4418 N N . PRO A 1 584 ? -8.796 -3.690 -1.804 1.00 87.69 584 PRO A N 1
ATOM 4419 C CA . PRO A 1 584 ? -7.626 -2.848 -2.001 1.00 87.69 584 PRO A CA 1
ATOM 4420 C C . PRO A 1 584 ? -7.012 -2.229 -0.741 1.00 87.69 584 PRO A C 1
ATOM 4422 O O . PRO A 1 584 ? -5.867 -1.783 -0.819 1.00 87.69 584 PRO A O 1
ATOM 4425 N N . SER A 1 585 ? -7.723 -2.179 0.396 1.00 86.75 585 SER A N 1
ATOM 4426 C CA . SER A 1 585 ? -7.199 -1.594 1.635 1.00 86.75 585 SER A CA 1
ATOM 4427 C C . SER A 1 585 ? -6.303 -2.549 2.431 1.00 86.75 585 SER A C 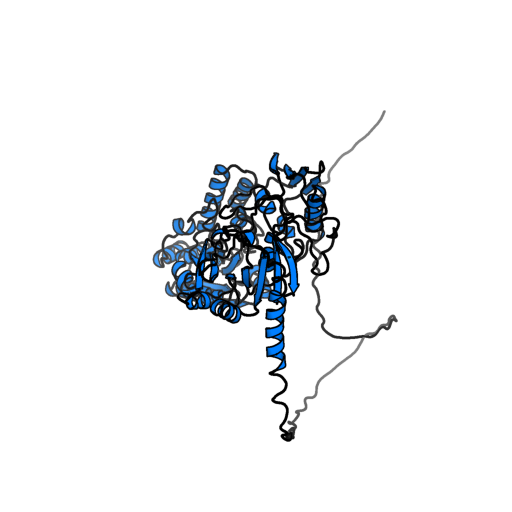1
ATOM 4429 O O . SER A 1 585 ? -5.698 -2.122 3.408 1.00 86.75 585 SER A O 1
ATOM 4431 N N . PHE A 1 586 ? -6.221 -3.833 2.059 1.00 87.56 586 PHE A N 1
ATOM 4432 C CA . PHE A 1 586 ? -5.412 -4.858 2.746 1.00 87.56 586 PHE A CA 1
ATOM 4433 C C . PHE A 1 586 ? -5.793 -5.116 4.216 1.00 87.56 586 PHE A C 1
ATOM 4435 O O . PHE A 1 586 ? -5.049 -5.777 4.946 1.00 87.56 586 PHE A O 1
ATOM 4442 N N . ILE A 1 587 ? -6.975 -4.667 4.654 1.00 90.81 587 ILE A N 1
ATOM 4443 C CA . ILE A 1 587 ? -7.426 -4.825 6.042 1.00 90.81 587 ILE A CA 1
ATOM 4444 C C . ILE A 1 587 ? -8.127 -6.175 6.218 1.00 90.81 587 ILE A C 1
ATOM 4446 O O . ILE A 1 587 ? -9.243 -6.389 5.738 1.00 90.81 587 ILE A O 1
ATOM 4450 N N . PHE A 1 588 ? -7.517 -7.071 6.997 1.00 94.06 588 PHE A N 1
ATOM 4451 C CA . PHE A 1 588 ? -8.166 -8.316 7.407 1.00 94.06 588 PHE A CA 1
ATOM 4452 C C . PHE A 1 588 ? -9.145 -8.051 8.563 1.00 94.06 588 PHE A C 1
ATOM 4454 O O . PHE A 1 588 ? -8.749 -7.898 9.720 1.00 94.06 588 PHE A O 1
ATOM 4461 N N . ARG A 1 589 ? -10.436 -7.945 8.237 1.00 95.44 589 ARG A N 1
ATOM 4462 C CA . ARG A 1 589 ? -11.512 -7.550 9.160 1.00 95.44 589 ARG A CA 1
ATOM 4463 C C . ARG A 1 589 ? -12.049 -8.762 9.920 1.00 95.44 589 ARG A C 1
ATOM 4465 O O . ARG A 1 589 ? -12.773 -9.574 9.349 1.00 95.44 589 ARG A O 1
ATOM 4472 N N . PHE A 1 590 ? -11.740 -8.865 11.211 1.00 97.25 590 PHE A N 1
ATOM 4473 C CA . PHE A 1 590 ? -12.157 -9.996 12.051 1.00 97.25 590 PHE A CA 1
ATOM 4474 C C . PHE A 1 590 ? -13.678 -10.120 12.126 1.00 97.25 590 PHE A C 1
ATOM 4476 O O . PHE A 1 590 ? -14.207 -11.226 12.087 1.00 97.25 590 PHE A O 1
ATOM 4483 N N . TRP A 1 591 ? -14.379 -8.986 12.142 1.00 95.56 591 TRP A N 1
ATOM 4484 C CA . TRP A 1 591 ? -15.832 -8.915 12.290 1.00 95.56 591 TRP A CA 1
ATOM 4485 C C . TRP A 1 591 ? -16.608 -9.488 11.100 1.00 95.56 591 TRP A C 1
ATOM 4487 O O . TRP A 1 591 ? -17.789 -9.765 11.246 1.00 95.56 591 TRP A O 1
ATOM 4497 N N . LEU A 1 592 ? -15.979 -9.702 9.942 1.00 95.88 592 LEU A N 1
ATOM 4498 C CA . LEU A 1 592 ? -16.630 -10.341 8.791 1.00 95.88 592 LEU A CA 1
ATOM 4499 C C . LEU A 1 592 ? -16.491 -11.863 8.797 1.00 95.88 592 LEU A C 1
ATOM 4501 O O . LEU A 1 592 ? -17.238 -12.554 8.105 1.00 95.88 592 LEU A O 1
ATOM 4505 N N . VAL A 1 593 ? -15.520 -12.395 9.540 1.00 96.50 593 VAL A N 1
ATOM 4506 C CA . VAL A 1 593 ? -15.185 -13.816 9.489 1.00 96.50 593 VAL A CA 1
ATOM 4507 C C . VAL A 1 593 ? -16.041 -14.578 10.490 1.00 96.50 593 VAL A C 1
ATOM 4509 O O . VAL A 1 593 ? -16.082 -14.241 11.667 1.00 96.50 593 VAL A O 1
ATOM 4512 N N . GLY A 1 594 ? -16.719 -15.626 10.037 1.00 94.81 594 GLY A N 1
ATOM 4513 C CA . GLY A 1 594 ? -17.613 -16.424 10.877 1.00 94.81 594 GLY A CA 1
ATOM 4514 C C . GLY A 1 594 ? -17.395 -17.923 10.719 1.00 94.81 594 GLY A C 1
ATOM 4515 O O . GLY A 1 594 ? -16.598 -18.372 9.892 1.00 94.81 594 GLY A O 1
ATOM 4516 N N . LYS A 1 595 ? -18.143 -18.700 11.507 1.00 90.06 595 LYS A N 1
ATOM 4517 C CA . LYS A 1 595 ? -18.270 -20.155 11.368 1.00 90.06 595 LYS A CA 1
ATOM 4518 C C . LYS A 1 595 ? -19.735 -20.515 11.159 1.00 90.06 595 LYS A C 1
ATOM 4520 O O . LYS A 1 595 ? -20.577 -20.155 11.977 1.00 90.06 595 LYS A O 1
ATOM 4525 N N . SER A 1 596 ? -20.042 -21.241 10.089 1.00 82.44 596 SER A N 1
ATOM 4526 C CA . SER A 1 596 ? -21.359 -21.847 9.907 1.00 82.44 596 SER A CA 1
ATOM 4527 C C . SER A 1 596 ? -21.490 -23.083 10.796 1.00 82.44 596 SER A C 1
ATOM 4529 O O . SER A 1 596 ? -20.596 -23.927 10.818 1.00 82.44 596 SER A O 1
ATOM 4531 N N . SER A 1 597 ? -22.624 -23.221 11.479 1.00 57.97 597 SER A N 1
ATOM 4532 C CA . SER A 1 597 ? -22.954 -24.371 12.333 1.00 57.97 597 SER A CA 1
ATOM 4533 C C . SER A 1 597 ? -23.343 -25.644 11.566 1.00 57.97 597 SER A C 1
ATOM 4535 O O . SER A 1 597 ? -23.614 -26.666 12.188 1.00 57.97 597 SER A O 1
ATOM 4537 N N . GLU A 1 598 ? -23.363 -25.616 10.231 1.00 46.53 598 GLU A N 1
ATOM 4538 C CA . GLU A 1 598 ? -23.658 -26.791 9.409 1.00 46.53 598 GLU A CA 1
ATOM 4539 C C . GLU A 1 598 ? -22.395 -27.628 9.152 1.00 46.53 598 GLU A C 1
ATOM 4541 O O . GLU A 1 598 ? -21.674 -27.386 8.183 1.00 46.53 598 GLU A O 1
ATOM 4546 N N . GLN A 1 599 ? -22.159 -28.628 10.010 1.00 36.50 599 GLN A N 1
ATOM 4547 C CA . GLN A 1 599 ? -21.508 -29.901 9.658 1.00 36.50 599 GLN A CA 1
ATOM 4548 C C . GLN A 1 599 ? -22.215 -31.073 10.339 1.00 36.50 599 GLN A C 1
ATOM 4550 O O . GLN A 1 599 ? -22.373 -31.032 11.581 1.00 36.50 599 GLN A O 1
#

Radius of gyration: 30.11 Å; Cα contacts (8 Å, |Δi|>4): 1147; chains: 1; bounding box: 101×116×72 Å

Nearest PDB structures (foldseek):
  1uqw-assembly2_B  TM=8.914E-01  e=2.057E-40  Escherichia coli K-12
  4toz-assembly2_B  TM=8.425E-01  e=1.467E-38  Escherichia coli K-12
  8azb-assembly1_A  TM=8.662E-01  e=6.185E-37  Bacillus subtilis subsp. subtilis str. 168
  3o9p-assembly1_A  TM=7.813E-01  e=1.612E-37  Escherichia coli
  1b52-assembly1_A  TM=7.588E-01  e=2.515E-36  Salmonella enterica subsp. enterica serovar Typhimurium

Secondary structure (DSSP, 8-state):
----------PPPPPPP----------------------------------------PPPPPPP-PPPP-----SSSHHHHHHHHHHHHHHTTTTS-S---------------EEEEE----S-SSGGG--SHHHHHHHHHHS--SEEPPTT--S-EESSEEEEEESSSSEEEEEEPTT-B-TTS-B--HHHHHHHHHHHHHH--TTS-GGGGTTEEEEEESSSSEEEEEESS--TTHHHHTTSGGG----TTTS-TTSPPPSS-----SSEEEEEEETTTEEEEEE-TT--SS---SSSEEEEEE-SSHHHHHHHHHHTS-SEEES---HHHHHHHTT-TTEEEEEEEEEEEEEEEE--SSSSGGGSHHHHHHHHHH--HHHHHHHTTTTSEEE--SSS-TTSTT---HHHHHH-S--HHHHHHHHHHTT--SSEEEEEEE-SSTT-TTHHHHHHHHHHHHHHTTSEEEEEEE--HHHHHHHHHTT--SEEEEEE--SSSSGGGGTHHHHSTT-TT-S----HHHHHHHHHHHT---HHHHHHHHHHHHHHHHHH-SEEEEEEEEEEEEEETTEE-GGGG-STT----GGG-EE----

Solvent-accessible surface area (backbone atoms only — not comparable to full-atom values): 33939 Å² total; per-residue (Å²): 138,84,88,86,86,83,90,86,91,80,82,88,81,76,84,82,82,81,79,82,80,85,82,80,87,84,88,77,90,81,86,85,89,82,94,81,85,88,81,82,88,82,88,81,82,88,84,83,86,84,89,88,82,91,79,90,81,83,89,83,85,82,85,85,80,86,82,85,90,79,92,87,89,88,80,78,73,72,67,59,61,61,55,53,61,56,49,60,64,53,63,76,62,69,80,77,80,84,78,93,75,81,93,73,87,87,74,80,80,77,54,49,77,46,34,35,29,28,54,63,61,67,81,29,88,44,46,49,47,29,64,50,70,41,18,41,44,52,39,58,36,24,27,34,23,48,25,31,62,50,76,67,39,68,55,67,40,56,27,43,18,69,41,70,47,69,83,49,74,35,36,40,40,33,37,43,46,84,89,41,35,31,77,88,66,48,75,54,40,17,60,22,46,35,42,33,60,51,22,27,61,61,44,53,36,94,59,21,42,36,72,75,51,67,53,56,67,48,68,42,49,85,48,70,37,34,31,41,37,35,35,75,51,45,53,54,56,52,63,42,52,34,42,26,49,68,39,36,42,39,51,61,91,76,45,55,63,68,49,82,64,80,84,82,88,74,69,33,34,17,55,30,41,79,76,46,78,42,93,83,47,37,38,35,29,35,52,36,91,65,43,74,59,78,80,67,66,35,23,46,26,43,34,42,37,41,34,100,42,49,72,58,43,52,48,32,42,72,72,60,78,20,45,28,35,40,58,70,63,49,51,69,54,53,56,70,45,61,85,40,84,66,44,44,79,48,73,30,63,26,46,31,37,34,30,39,37,30,27,43,50,88,84,64,61,36,43,41,50,42,52,33,46,25,48,60,20,38,60,54,34,62,59,38,23,47,74,38,30,69,64,52,34,42,63,29,37,32,69,39,37,72,88,44,72,62,45,54,54,33,37,43,74,75,49,56,69,60,30,57,69,60,22,50,46,44,24,53,79,67,70,51,71,72,56,38,74,40,38,37,32,42,39,59,57,88,85,36,61,48,46,52,47,34,56,51,47,52,43,49,48,43,38,73,55,61,49,34,44,70,42,81,46,74,37,58,62,74,60,33,53,52,38,48,56,71,54,73,25,34,26,35,58,53,70,47,69,65,79,36,50,51,51,57,79,49,37,53,58,62,50,27,69,90,20,79,67,46,29,68,54,67,44,74,68,46,45,52,33,48,56,52,33,29,57,39,82,52,64,69,62,31,37,56,28,44,47,49,44,43,46,50,41,48,72,57,30,56,48,40,47,36,28,24,35,45,36,55,35,40,28,32,68,47,59,39,44,60,68,50,29,35,25,48,62,72,54,62,49,63,38,51,34,29,69,57,86,80,124

Mean predicted aligned error: 11.76 Å

pLDDT: mean 83.5, std 24.98, range [21.03, 98.88]